Protein AF-A0A167JWG4-F1 (afdb_monomer_lite)

Radius of gyration: 32.87 Å; chains: 1; bounding box: 103×94×68 Å

Secondary structure (DSSP, 8-state):
-PPPP----PPPPPP------GGGG-TT-SEEEEETTS-EEEE-HHHHHHH-HHHHHHHHSGGGGTGGGSPEEE-S-HHHHHHHHHHHTTSPPPPP--HHHHHHHHHHHHHTT-HHHHHHHHHHHHSTTTTTSHHHHHHHHHHHHHTT-HHHHHHHHHHHTTS-TT-GGGTTGGGG-BHHHHHHHHHHHH-TTS-GGGG-------------------GGG--TT-SEEEE-TT--EEEE-HHHHHHH-HHHHHHHHTS----SSS---EEE-SS-HHHHHHHHHHHSSS--TTTTT--HHHHHHHHHHHHHTT-HHHHHHHHHHHT-HHHHHH-HHHHHHHHHHTT-HHHHHHHHHHHTTS-GGG---GGGGTT-BHHHHHHHHHHHHHHHHHHHHHHHTS-PPPTT-STTS----HHHHHHHHHHHHHHHHHHHHHHS---HHHHHHHSTT---TTT---GGGG-TTHHHHHHHHHHHHHHHS---

Structure (mmCIF, N/CA/C/O backbone):
data_AF-A0A167JWG4-F1
#
_entry.id   AF-A0A167JWG4-F1
#
loop_
_atom_site.group_PDB
_atom_site.id
_atom_site.type_symbol
_atom_site.label_atom_id
_atom_site.label_alt_id
_atom_site.label_comp_id
_atom_site.label_asym_id
_atom_site.label_entity_id
_atom_site.label_seq_id
_atom_site.pdbx_PDB_ins_code
_atom_site.Cartn_x
_atom_site.Cartn_y
_atom_site.Cartn_z
_atom_site.occupancy
_atom_site.B_iso_or_equiv
_atom_site.auth_seq_id
_atom_site.auth_comp_id
_atom_site.auth_asym_id
_atom_site.auth_atom_id
_atom_site.pdbx_PDB_model_num
ATOM 1 N N . MET A 1 1 ? -46.722 -58.672 13.528 1.00 40.53 1 MET A N 1
ATOM 2 C CA . MET A 1 1 ? -45.877 -57.951 12.553 1.00 40.53 1 MET A CA 1
ATOM 3 C C . MET A 1 1 ? -46.053 -56.491 12.897 1.00 40.53 1 MET A C 1
ATOM 5 O O . MET A 1 1 ? -46.934 -55.842 12.355 1.00 40.53 1 MET A O 1
ATOM 9 N N . ASP A 1 2 ? -45.298 -56.055 13.899 1.00 32.53 2 ASP A N 1
ATOM 10 C CA . ASP A 1 2 ? -45.310 -54.689 14.417 1.00 32.53 2 ASP A CA 1
ATOM 11 C C . ASP A 1 2 ? -44.099 -53.945 13.841 1.00 32.53 2 ASP A C 1
ATOM 13 O O . ASP A 1 2 ? -43.044 -54.570 13.674 1.00 32.53 2 ASP A O 1
ATOM 17 N N . PRO A 1 3 ? -44.228 -52.656 13.487 1.00 42.69 3 PRO A N 1
ATOM 18 C CA . PRO A 1 3 ? -43.139 -51.901 12.899 1.00 42.69 3 PRO A CA 1
ATOM 19 C C . PRO A 1 3 ? -42.188 -51.390 13.986 1.00 42.69 3 PRO A C 1
ATOM 21 O O . PRO A 1 3 ? -42.596 -50.960 15.064 1.00 42.69 3 PRO A O 1
ATOM 24 N N . ILE A 1 4 ? -40.902 -51.459 13.663 1.00 37.00 4 ILE A N 1
ATOM 25 C CA . ILE A 1 4 ? -39.769 -51.004 14.465 1.00 37.00 4 ILE A CA 1
ATOM 26 C C . ILE A 1 4 ? -39.799 -49.471 14.524 1.00 37.00 4 ILE A C 1
ATOM 28 O O . ILE A 1 4 ? -39.800 -48.813 13.485 1.00 37.00 4 ILE A O 1
ATOM 32 N N . ALA A 1 5 ? -39.839 -48.922 15.738 1.00 39.12 5 ALA A N 1
ATOM 33 C CA . ALA A 1 5 ? -39.589 -47.513 16.002 1.00 39.12 5 ALA A CA 1
ATOM 34 C C . ALA A 1 5 ? -38.075 -47.267 15.970 1.00 39.12 5 ALA A C 1
ATOM 36 O O . ALA A 1 5 ? -37.332 -47.900 16.719 1.00 39.12 5 ALA A O 1
ATOM 37 N N . ASP A 1 6 ? -37.642 -46.375 15.084 1.00 34.69 6 ASP A N 1
ATOM 38 C CA . ASP A 1 6 ? -36.267 -45.891 14.986 1.00 34.69 6 ASP A CA 1
ATOM 39 C C . ASP A 1 6 ? -36.155 -44.613 15.833 1.00 34.69 6 ASP A C 1
ATOM 41 O O . ASP A 1 6 ? -36.569 -43.528 15.423 1.00 34.69 6 ASP A O 1
ATOM 45 N N . ASP A 1 7 ? -35.704 -44.786 17.076 1.00 44.06 7 ASP A N 1
ATOM 46 C CA . ASP A 1 7 ? -35.390 -43.718 18.024 1.00 44.06 7 ASP A CA 1
ATOM 47 C C . ASP A 1 7 ? -33.878 -43.484 17.986 1.00 44.06 7 ASP A C 1
ATOM 49 O O . ASP A 1 7 ? -33.109 -44.243 18.576 1.00 44.06 7 ASP A O 1
ATOM 53 N N . SER A 1 8 ? -33.437 -42.490 17.210 1.00 44.09 8 SER A N 1
ATOM 54 C CA . SER A 1 8 ? -32.043 -42.024 17.162 1.00 44.09 8 SER A CA 1
ATOM 55 C C . SER A 1 8 ? -31.934 -40.634 16.521 1.00 44.09 8 SER A C 1
ATOM 57 O O . SER A 1 8 ? -31.260 -40.449 15.511 1.00 44.09 8 SER A O 1
ATOM 59 N N . SER A 1 9 ? -32.564 -39.617 17.115 1.00 39.88 9 SER A N 1
ATOM 60 C CA . SER A 1 9 ? -32.157 -38.224 16.882 1.00 39.88 9 SER A CA 1
ATOM 61 C C . SER A 1 9 ? -31.361 -37.723 18.086 1.00 39.88 9 SER A C 1
ATOM 63 O O . SER A 1 9 ? -31.926 -37.242 19.068 1.00 39.88 9 SER A O 1
ATOM 65 N N . MET A 1 10 ? -30.035 -37.855 18.009 1.00 38.81 10 MET A N 1
ATOM 66 C CA . MET A 1 10 ? -29.106 -37.127 18.877 1.00 38.81 10 MET A CA 1
ATOM 67 C C . MET A 1 10 ? -29.438 -35.625 18.822 1.00 38.81 10 MET A C 1
ATOM 69 O O . MET A 1 10 ? -29.628 -35.102 17.720 1.00 38.81 10 MET A O 1
ATOM 73 N N . PRO A 1 11 ? -29.497 -34.908 19.957 1.00 42.06 11 PRO A N 1
ATOM 74 C CA . PRO A 1 11 ? -29.697 -33.470 19.933 1.00 42.06 11 PRO A CA 1
ATOM 75 C C . PRO A 1 11 ? -28.479 -32.803 19.288 1.00 42.06 11 PRO A C 1
ATOM 77 O O . PRO A 1 11 ? -27.353 -32.907 19.775 1.00 42.06 11 PRO A O 1
ATOM 80 N N . THR A 1 12 ? -28.721 -32.114 18.178 1.00 43.31 12 THR A N 1
ATOM 81 C CA . THR A 1 12 ? -27.816 -31.125 17.591 1.00 43.31 12 THR A CA 1
ATOM 82 C C . THR A 1 12 ? -27.385 -30.148 18.696 1.00 43.31 12 THR A C 1
ATOM 84 O O . THR A 1 12 ? -28.259 -29.680 19.434 1.00 43.31 12 THR A O 1
ATOM 87 N N . PRO A 1 13 ? -26.088 -29.828 18.864 1.00 37.81 13 PRO A N 1
ATOM 88 C CA . PRO A 1 13 ? -25.671 -28.862 19.874 1.00 37.81 13 PRO A CA 1
ATOM 89 C C . PRO A 1 13 ? -26.367 -27.524 19.602 1.00 37.81 13 PRO A C 1
ATOM 91 O O . PRO A 1 13 ? -26.323 -27.010 18.483 1.00 37.81 13 PRO A O 1
ATOM 94 N N . ALA A 1 14 ? -27.056 -26.994 20.616 1.00 46.94 14 ALA A N 1
ATOM 95 C CA . ALA A 1 14 ? -27.667 -25.672 20.557 1.00 46.94 14 ALA A CA 1
ATOM 96 C C . ALA A 1 14 ? -26.605 -24.632 20.151 1.00 46.94 14 ALA A C 1
ATOM 98 O O . ALA A 1 14 ? -25.448 -24.767 20.564 1.00 46.94 14 ALA A O 1
ATOM 99 N N . PRO A 1 15 ? -26.955 -23.605 19.354 1.00 51.38 15 PRO A N 1
ATOM 100 C CA . PRO A 1 15 ? -26.014 -22.537 19.043 1.00 51.38 15 PRO A CA 1
ATOM 101 C C . PRO A 1 15 ? -25.529 -21.932 20.363 1.00 51.38 15 PRO A C 1
ATOM 103 O O . PRO A 1 15 ? -26.352 -21.660 21.235 1.00 51.38 15 PRO A O 1
ATOM 106 N N . ASN A 1 16 ? -24.211 -21.773 20.524 1.00 54.84 16 ASN A N 1
ATOM 107 C CA . ASN A 1 16 ? -23.593 -21.113 21.677 1.00 54.84 16 ASN A CA 1
ATOM 108 C C . ASN A 1 16 ? -24.281 -19.759 21.918 1.00 54.84 16 ASN A C 1
ATOM 110 O O . ASN A 1 16 ? -23.960 -18.765 21.271 1.00 54.84 16 ASN A O 1
ATOM 114 N N . THR A 1 17 ? -25.254 -19.718 22.825 1.00 78.81 17 THR A N 1
ATOM 115 C CA . THR A 1 17 ? -25.962 -18.494 23.190 1.00 78.81 17 THR A CA 1
ATOM 116 C C . THR A 1 17 ? -25.023 -17.650 24.031 1.00 78.81 17 THR A C 1
ATOM 118 O O . THR A 1 17 ? -24.694 -18.022 25.158 1.00 78.81 17 THR A O 1
ATOM 121 N N . PHE A 1 18 ? -24.566 -16.533 23.470 1.00 90.62 18 PHE A N 1
ATOM 122 C CA . PHE A 1 18 ? -23.788 -15.540 24.200 1.00 90.62 18 PHE A CA 1
ATOM 123 C C . PHE A 1 18 ? -24.565 -15.068 25.439 1.00 90.62 18 PHE A C 1
ATOM 125 O O . PHE A 1 18 ? -25.754 -14.755 25.355 1.00 90.62 18 PHE A O 1
ATOM 132 N N . ILE A 1 19 ? -23.897 -15.019 26.593 1.00 92.88 19 ILE A N 1
ATOM 133 C CA . ILE A 1 19 ? -24.505 -14.604 27.861 1.00 92.88 19 ILE A CA 1
ATOM 134 C C . ILE A 1 19 ? -24.121 -13.151 28.125 1.00 92.88 19 ILE A C 1
ATOM 136 O O . ILE A 1 19 ? -22.965 -12.855 28.411 1.00 92.88 19 ILE A O 1
ATOM 140 N N . VAL A 1 20 ? -25.105 -12.252 28.060 1.00 93.31 20 VAL A N 1
ATOM 141 C CA . VAL A 1 20 ? -24.914 -10.822 28.341 1.00 93.31 20 VAL A CA 1
ATOM 142 C C . VAL A 1 20 ? -24.522 -10.626 29.807 1.00 93.31 20 VAL A C 1
ATOM 144 O O . VAL A 1 20 ? -25.235 -11.129 30.680 1.00 93.31 20 VAL A O 1
ATOM 147 N N . PRO A 1 21 ? -23.449 -9.885 30.128 1.00 92.25 21 PRO A N 1
ATOM 148 C CA . PRO A 1 21 ? -23.098 -9.623 31.519 1.00 92.25 21 PRO A CA 1
ATOM 149 C C . PRO A 1 21 ? -24.203 -8.894 32.297 1.00 92.25 21 PRO A C 1
ATOM 151 O O . PRO A 1 21 ? -24.870 -8.021 31.738 1.00 92.25 21 PRO A O 1
ATOM 154 N N . PRO A 1 22 ? -24.377 -9.175 33.606 1.00 92.75 22 PRO A N 1
ATOM 155 C CA . PRO A 1 22 ? -25.471 -8.607 34.402 1.00 92.75 22 PRO A CA 1
ATOM 156 C C . PRO A 1 22 ? -25.541 -7.074 34.396 1.00 92.75 22 PRO A C 1
ATOM 158 O O . PRO A 1 22 ? -26.627 -6.505 34.483 1.00 92.75 22 PRO A O 1
ATOM 161 N N . ILE A 1 23 ? -24.396 -6.395 34.265 1.00 92.12 23 ILE A N 1
ATOM 162 C CA . ILE A 1 23 ? -24.336 -4.929 34.208 1.00 92.12 23 ILE A CA 1
ATOM 163 C C . ILE A 1 23 ? -25.073 -4.350 32.989 1.00 92.12 23 ILE A C 1
ATOM 165 O O . ILE A 1 23 ? -25.629 -3.259 33.082 1.00 92.12 23 ILE A O 1
ATOM 169 N N . PHE A 1 24 ? -25.156 -5.103 31.889 1.00 94.88 24 PHE A N 1
ATOM 170 C CA . PHE A 1 24 ? -25.842 -4.707 30.657 1.00 94.88 24 PHE A CA 1
ATOM 171 C C . PHE A 1 24 ? -27.260 -5.290 30.551 1.00 94.88 24 PHE A C 1
ATOM 173 O O . PHE A 1 24 ? -27.814 -5.397 29.460 1.00 94.88 24 PHE A O 1
ATOM 180 N N . GLN A 1 25 ? -27.860 -5.686 31.679 1.00 94.50 25 GLN A N 1
ATOM 181 C CA . GLN A 1 25 ? -29.244 -6.174 31.754 1.00 94.50 25 GLN A CA 1
ATOM 182 C C . GLN A 1 25 ? -30.151 -5.274 32.609 1.00 94.50 25 GLN A C 1
ATOM 184 O O . GLN A 1 25 ? -31.317 -5.608 32.822 1.00 94.50 25 GLN A O 1
ATOM 189 N N . ASN A 1 26 ? -29.647 -4.139 33.110 1.00 92.50 26 ASN A N 1
ATOM 190 C CA . ASN A 1 26 ? -30.412 -3.275 34.009 1.00 92.50 26 ASN A CA 1
ATOM 191 C C . ASN A 1 26 ? -31.680 -2.739 33.308 1.00 92.50 26 ASN A C 1
ATOM 193 O O . ASN A 1 26 ? -31.556 -2.035 32.302 1.00 92.50 26 ASN A O 1
ATOM 197 N N . PRO A 1 27 ? -32.894 -3.029 33.820 1.00 91.94 27 PRO A N 1
ATOM 198 C CA . PRO A 1 27 ? -34.129 -2.592 33.185 1.00 91.94 27 PRO A CA 1
ATOM 199 C C . PRO A 1 27 ? -34.309 -1.068 33.150 1.00 91.94 27 PRO A C 1
ATOM 201 O O . PRO A 1 27 ? -35.093 -0.593 32.333 1.00 91.94 27 PRO A O 1
ATOM 204 N N . GLU A 1 28 ? -33.591 -0.325 33.996 1.00 92.06 28 GLU A N 1
ATOM 205 C CA . GLU A 1 28 ? -33.647 1.138 34.090 1.00 92.06 28 GLU A CA 1
ATOM 206 C C . GLU A 1 28 ? -32.792 1.864 33.042 1.00 92.06 28 GLU A C 1
ATOM 208 O O . GLU A 1 28 ? -32.913 3.081 32.916 1.00 92.06 28 GLU A O 1
ATOM 213 N N . ALA A 1 29 ? -31.939 1.151 32.299 1.00 91.31 29 ALA A N 1
ATOM 214 C CA . ALA A 1 29 ? -31.122 1.761 31.255 1.00 91.31 29 ALA A CA 1
ATOM 215 C C . ALA A 1 29 ? -31.996 2.395 30.155 1.00 91.31 29 ALA A C 1
ATOM 217 O O . ALA A 1 29 ? -33.043 1.859 29.788 1.00 91.31 29 ALA A O 1
ATOM 218 N N . ASP A 1 30 ? -31.554 3.529 29.616 1.00 90.81 30 ASP A N 1
ATOM 219 C CA . ASP A 1 30 ? -32.333 4.377 28.705 1.00 90.81 30 ASP A CA 1
ATOM 220 C C . ASP A 1 30 ? -32.204 3.995 27.221 1.00 90.81 30 ASP A C 1
ATOM 222 O O . ASP A 1 30 ? -32.983 4.480 26.398 1.00 90.81 30 ASP A O 1
ATOM 226 N N . ILE A 1 31 ? -31.263 3.112 26.869 1.00 91.38 31 ILE A N 1
ATOM 227 C CA . ILE A 1 31 ? -31.098 2.580 25.515 1.00 91.38 31 ILE A CA 1
ATOM 228 C C . ILE A 1 31 ? -31.005 1.055 25.526 1.00 91.38 31 ILE A C 1
ATOM 230 O O . ILE A 1 31 ? -30.327 0.434 26.348 1.00 91.38 31 ILE A O 1
ATOM 234 N N . LEU A 1 32 ? -31.661 0.459 24.531 1.00 93.81 32 LEU A N 1
ATOM 235 C CA . LEU A 1 32 ? -31.492 -0.932 24.144 1.00 93.81 32 LEU A CA 1
ATOM 236 C C . LEU A 1 32 ? -30.674 -0.980 22.853 1.00 93.81 32 LEU A C 1
ATOM 238 O O . LEU A 1 32 ? -31.074 -0.398 21.847 1.00 93.81 32 LEU A O 1
ATOM 242 N N . ILE A 1 33 ? -29.542 -1.668 22.882 1.00 94.81 33 ILE A N 1
ATOM 243 C CA . ILE A 1 33 ? -28.713 -1.942 21.710 1.00 94.81 33 ILE A CA 1
ATOM 244 C C . ILE A 1 33 ? -28.939 -3.373 21.268 1.00 94.81 33 ILE A C 1
ATOM 246 O O . ILE A 1 33 ? -29.053 -4.259 22.110 1.00 94.81 33 ILE A O 1
ATOM 250 N N . LYS A 1 34 ? -28.932 -3.611 19.958 1.00 95.69 34 LYS A N 1
ATOM 251 C CA . LYS A 1 34 ? -28.984 -4.952 19.386 1.00 95.69 34 LYS A CA 1
ATOM 252 C C . LYS A 1 34 ? -27.769 -5.237 18.511 1.00 95.69 34 LYS A C 1
ATOM 254 O O . LYS A 1 34 ? -27.503 -4.496 17.567 1.00 95.69 34 LYS A O 1
ATOM 259 N N . SER A 1 35 ? -27.062 -6.315 18.827 1.00 97.12 35 SER A N 1
ATOM 260 C CA . SER A 1 35 ? -25.913 -6.806 18.071 1.00 97.12 35 SER A CA 1
ATOM 261 C C . SER A 1 35 ? -26.318 -7.413 16.723 1.00 97.12 35 SER A C 1
ATOM 263 O O . SER A 1 35 ? -27.487 -7.733 16.477 1.00 97.12 35 SER A O 1
ATOM 265 N N . SER A 1 36 ? -25.331 -7.631 15.852 1.00 96.31 36 SER A N 1
ATOM 266 C CA . SER A 1 36 ? -25.523 -8.305 14.556 1.00 96.31 36 SER A CA 1
ATOM 267 C C . SER A 1 36 ? -26.022 -9.754 14.680 1.00 96.31 36 SER A C 1
ATOM 269 O O . SER A 1 36 ? -26.788 -10.224 13.840 1.00 96.31 36 SER A O 1
ATOM 271 N N . ASP A 1 37 ? -25.654 -10.440 15.762 1.00 95.81 37 ASP A N 1
ATOM 272 C CA . ASP A 1 37 ? -26.085 -11.792 16.135 1.00 95.81 37 ASP A CA 1
ATOM 273 C C . ASP A 1 37 ? -27.333 -11.802 17.044 1.00 95.81 37 ASP A C 1
ATOM 275 O O . ASP A 1 37 ? -27.640 -12.806 17.682 1.00 95.81 37 ASP A O 1
ATOM 279 N N . ASN A 1 38 ? -28.116 -10.714 17.031 1.00 94.12 38 ASN A N 1
ATOM 280 C CA . ASN A 1 38 ? -29.420 -10.562 17.694 1.00 94.12 38 ASN A CA 1
ATOM 281 C C . ASN A 1 38 ? -29.411 -10.634 19.231 1.00 94.12 38 ASN A C 1
ATOM 283 O O . ASN A 1 38 ? -30.443 -10.925 19.836 1.00 94.12 38 ASN A O 1
ATOM 287 N N . VAL A 1 39 ? -28.287 -10.324 19.868 1.00 96.56 39 VAL A N 1
ATOM 288 C CA . VAL A 1 39 ? -28.183 -10.177 21.322 1.00 96.56 39 VAL A CA 1
ATOM 289 C C . VAL A 1 39 ? -28.478 -8.732 21.712 1.00 96.56 39 VAL A C 1
ATOM 291 O O . VAL A 1 39 ? -27.994 -7.794 21.079 1.00 96.56 39 VAL A O 1
ATOM 294 N N . GLU A 1 40 ? -29.268 -8.545 22.765 1.00 95.88 40 GLU A N 1
ATOM 295 C CA . GLU A 1 40 ? -29.661 -7.220 23.240 1.00 95.88 40 GLU A CA 1
ATOM 296 C C . GLU A 1 40 ? -28.898 -6.812 24.508 1.00 95.88 40 GLU A C 1
ATOM 298 O O . GLU A 1 40 ? -28.796 -7.583 25.461 1.00 95.88 40 GLU A O 1
ATOM 303 N N . PHE A 1 41 ? -28.400 -5.575 24.529 1.00 96.75 41 PHE A N 1
ATOM 304 C CA . PHE A 1 41 ? -27.674 -4.968 25.643 1.00 96.75 41 PHE A CA 1
ATOM 305 C C . PHE A 1 41 ? -28.431 -3.733 26.131 1.00 96.75 41 PHE A C 1
ATOM 307 O O . PHE A 1 41 ? -28.782 -2.856 25.341 1.00 96.75 41 PHE A O 1
ATOM 314 N N . ARG A 1 42 ? -28.665 -3.638 27.439 1.00 95.62 42 ARG A N 1
ATOM 315 C CA . ARG A 1 42 ? -29.239 -2.456 28.091 1.00 95.62 42 ARG A CA 1
ATOM 316 C C . ARG A 1 42 ? -28.122 -1.560 28.604 1.00 95.62 42 ARG A C 1
ATOM 318 O O . ARG A 1 42 ? -27.327 -1.983 29.441 1.00 95.62 42 ARG A O 1
ATOM 325 N N . VAL A 1 43 ? -28.055 -0.335 28.095 1.00 95.50 43 VAL A N 1
ATOM 326 C CA . VAL A 1 43 ? -26.935 0.588 28.315 1.00 95.50 43 VAL A CA 1
ATOM 327 C C . VAL A 1 43 ? -27.420 2.024 28.496 1.00 95.50 43 VAL A C 1
ATOM 329 O O . VAL A 1 43 ? -28.466 2.411 27.990 1.00 95.50 43 VAL A O 1
ATOM 332 N N . TRP A 1 44 ? -26.636 2.813 29.222 1.00 94.94 44 TRP A N 1
ATOM 333 C CA . TRP A 1 44 ? -26.818 4.243 29.421 1.00 94.94 44 TRP A CA 1
ATOM 334 C C . TRP A 1 44 ? -26.303 5.048 28.225 1.00 94.94 44 TRP A C 1
ATOM 336 O O . TRP A 1 44 ? -25.104 5.031 27.925 1.00 94.94 44 TRP A O 1
ATOM 346 N N . LYS A 1 45 ? -27.186 5.823 27.594 1.00 92.81 45 LYS A N 1
ATOM 347 C CA . LYS A 1 45 ? -26.885 6.751 26.500 1.00 92.81 45 LYS A CA 1
ATOM 348 C C . LYS A 1 45 ? -25.724 7.690 26.825 1.00 92.81 45 LYS A C 1
ATOM 350 O O . LYS A 1 45 ? -24.849 7.808 25.970 1.00 92.81 45 LYS A O 1
ATOM 355 N N . PRO A 1 46 ? -25.644 8.325 28.017 1.00 94.25 46 PRO A N 1
ATOM 356 C CA . PRO A 1 46 ? -24.525 9.210 28.327 1.00 94.25 46 PRO A CA 1
ATOM 357 C C . PRO A 1 46 ? -23.170 8.502 28.261 1.00 94.25 46 PRO A C 1
ATOM 359 O O . PRO A 1 46 ? -22.209 9.092 27.789 1.00 94.25 46 PRO A O 1
ATOM 362 N N . MET A 1 47 ? -23.093 7.227 28.664 1.00 95.44 47 MET A N 1
ATOM 363 C CA . MET A 1 47 ? -21.839 6.468 28.602 1.00 95.44 47 MET A CA 1
ATOM 364 C C . MET A 1 47 ? -21.388 6.269 27.154 1.00 95.44 47 MET A C 1
ATOM 366 O O . MET A 1 47 ? -20.226 6.487 26.840 1.00 95.44 47 MET A O 1
ATOM 370 N N . LEU A 1 48 ? -22.307 5.918 26.250 1.00 93.94 48 LEU A N 1
ATOM 371 C CA . LEU A 1 48 ? -21.988 5.764 24.826 1.00 93.94 48 LEU A CA 1
ATOM 372 C C . LEU A 1 48 ? -21.613 7.087 24.161 1.00 93.94 48 LEU A C 1
ATOM 374 O O . LEU A 1 48 ? -20.676 7.121 23.376 1.00 93.94 48 LEU A O 1
ATOM 378 N N . VAL A 1 49 ? -22.350 8.159 24.465 1.00 94.56 49 VAL A N 1
ATOM 379 C CA . VAL A 1 49 ? -22.107 9.497 23.905 1.00 94.56 49 VAL A CA 1
ATOM 380 C C . VAL A 1 49 ? -20.740 10.031 24.328 1.00 94.56 49 VAL A C 1
ATOM 382 O O . VAL A 1 49 ? -20.045 10.633 23.518 1.00 94.56 49 VAL A O 1
ATOM 385 N N . GLU A 1 50 ? -20.343 9.817 25.582 1.00 95.12 50 GLU A N 1
ATOM 386 C CA . GLU A 1 50 ? -19.025 10.246 26.061 1.00 95.12 50 GLU A CA 1
ATOM 387 C C . GLU A 1 50 ? -17.905 9.286 25.633 1.00 95.12 50 GLU A C 1
ATOM 389 O O . GLU A 1 50 ? -16.770 9.712 25.445 1.00 95.12 50 GLU A O 1
ATOM 394 N N . GLY A 1 51 ? -18.208 7.997 25.462 1.00 94.44 51 GLY A N 1
ATOM 395 C CA . GLY A 1 51 ? -17.226 6.969 25.115 1.00 94.44 51 GLY A CA 1
ATOM 396 C C . GLY A 1 51 ? -16.979 6.765 23.618 1.00 94.44 51 GLY A C 1
ATOM 397 O O . GLY A 1 51 ? -16.005 6.104 23.271 1.00 94.44 51 GLY A O 1
ATOM 398 N N . SER A 1 52 ? -17.842 7.280 22.737 1.00 97.19 52 SER A N 1
ATOM 399 C CA . SER A 1 52 ? -17.761 7.092 21.282 1.00 97.19 52 SER A CA 1
ATOM 400 C C . SER A 1 52 ? -18.222 8.337 20.530 1.00 97.19 52 SER A C 1
ATOM 402 O O . SER A 1 52 ? -19.380 8.757 20.632 1.00 97.19 52 SER A O 1
ATOM 404 N N . VAL A 1 53 ? -17.336 8.882 19.693 1.00 96.12 53 VAL A N 1
ATOM 405 C CA . VAL A 1 53 ? -17.656 10.027 18.822 1.00 96.12 53 VAL A CA 1
ATOM 406 C C . VAL A 1 53 ? -18.761 9.663 17.825 1.00 96.12 53 VAL A C 1
ATOM 408 O O . VAL A 1 53 ? -19.693 10.438 17.621 1.00 96.12 53 VAL A O 1
ATOM 411 N N . VAL A 1 54 ? -18.736 8.443 17.281 1.00 95.62 54 VAL A N 1
ATOM 412 C CA . VAL A 1 54 ? -19.761 7.965 16.340 1.00 95.62 54 VAL A CA 1
ATOM 413 C C . VAL A 1 54 ? -21.147 7.950 16.986 1.00 95.62 54 VAL A C 1
ATOM 415 O O . VAL A 1 54 ? -22.110 8.429 16.384 1.00 95.62 54 VAL A O 1
ATOM 418 N N . PHE A 1 55 ? -21.277 7.445 18.218 1.00 94.56 55 PHE A N 1
ATOM 419 C CA . PHE A 1 55 ? -22.563 7.472 18.921 1.00 94.56 55 PHE A CA 1
ATOM 420 C C . PHE A 1 55 ? -22.984 8.888 19.312 1.00 94.56 55 PHE A C 1
ATOM 422 O O . PHE A 1 55 ? -24.168 9.216 19.211 1.00 94.56 55 PHE A O 1
ATOM 429 N N . LYS A 1 56 ? -22.043 9.745 19.717 1.00 94.19 56 LYS A N 1
ATOM 430 C CA . LYS A 1 56 ? -22.313 11.162 19.983 1.00 94.19 56 LYS A CA 1
ATOM 431 C C . LYS A 1 56 ? -22.947 11.852 18.779 1.00 94.19 56 LYS A C 1
ATOM 433 O O . LYS A 1 56 ? -24.001 12.473 18.925 1.00 94.19 56 LYS A O 1
ATOM 438 N N . ASP A 1 57 ? -22.358 11.680 17.602 1.00 92.94 57 ASP A N 1
ATOM 439 C CA . ASP A 1 57 ? -22.860 12.266 16.363 1.00 92.94 57 ASP A CA 1
ATOM 440 C C . ASP A 1 57 ? -24.192 11.634 15.945 1.00 92.94 57 ASP A C 1
ATOM 442 O O . ASP A 1 57 ? -25.141 12.346 15.606 1.00 92.94 57 ASP A O 1
ATOM 446 N N . MET A 1 58 ? -24.312 10.305 16.042 1.00 90.88 58 MET A N 1
ATOM 447 C CA . MET A 1 58 ? -25.545 9.572 15.737 1.00 90.88 58 MET A CA 1
ATOM 448 C C . MET A 1 58 ? -26.732 10.076 16.568 1.00 90.88 58 MET A C 1
ATOM 450 O O . MET A 1 58 ? -27.824 10.274 16.035 1.00 90.88 58 MET A O 1
ATOM 454 N N . PHE A 1 59 ? -26.527 10.321 17.864 1.00 89.06 59 PHE A N 1
ATOM 455 C CA . PHE A 1 59 ? -27.580 10.774 18.773 1.00 89.06 59 PHE A CA 1
ATOM 456 C C . PHE A 1 59 ? -27.830 12.288 18.758 1.00 89.06 59 PHE A C 1
ATOM 458 O O . PHE A 1 59 ? -28.816 12.730 19.354 1.00 89.06 59 PHE A O 1
ATOM 465 N N . ALA A 1 60 ? -26.968 13.077 18.112 1.00 87.50 60 ALA A N 1
ATOM 466 C CA . ALA A 1 60 ? -27.161 14.514 17.924 1.00 87.50 60 ALA A CA 1
ATOM 467 C C . ALA A 1 60 ? -28.123 14.845 16.764 1.00 87.50 60 ALA A C 1
ATOM 469 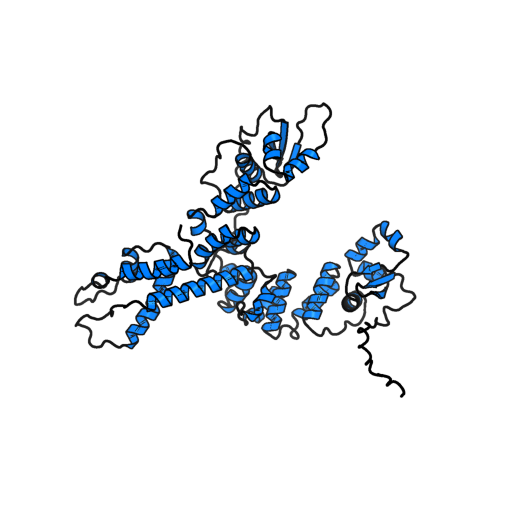O O . ALA A 1 60 ? -28.665 15.950 16.706 1.00 87.50 60 ALA A O 1
ATOM 470 N N . HIS A 1 61 ? -28.357 13.904 15.841 1.00 79.38 61 HIS A N 1
ATOM 471 C CA . HIS A 1 61 ? -29.182 14.129 14.655 1.00 79.38 61 HIS A CA 1
ATOM 472 C C . HIS A 1 61 ? -30.690 13.999 14.953 1.00 79.38 61 HIS A C 1
ATOM 474 O O . HIS A 1 61 ? -31.118 12.976 15.474 1.00 79.38 61 HIS A O 1
ATOM 480 N N . PRO A 1 62 ? -31.553 14.952 14.540 1.00 57.66 62 PRO A N 1
ATOM 481 C CA . PRO A 1 62 ? -32.994 14.930 14.838 1.00 57.66 62 PRO A CA 1
ATOM 482 C C . PRO A 1 62 ? -33.742 13.670 14.366 1.00 57.66 62 PRO A C 1
ATOM 484 O O . PRO A 1 62 ? -34.732 13.276 14.987 1.00 57.66 62 PRO A O 1
ATOM 487 N N . GLN A 1 63 ? -33.252 13.017 13.303 1.00 57.03 63 GLN A N 1
ATOM 488 C CA . GLN A 1 63 ? -33.785 11.755 12.767 1.00 57.03 63 GLN A CA 1
ATOM 489 C C . GLN A 1 63 ? -33.609 10.559 13.720 1.00 57.03 63 GLN A C 1
ATOM 491 O O . GLN A 1 63 ? -34.331 9.573 13.592 1.00 57.03 63 GLN A O 1
ATOM 496 N N . SER A 1 64 ? -32.742 10.644 14.738 1.00 54.81 64 SER A N 1
ATOM 497 C CA . SER A 1 64 ? -32.635 9.604 15.770 1.00 54.81 64 SER A CA 1
ATOM 498 C C . SER A 1 64 ? -33.893 9.495 16.641 1.00 54.81 64 SER A C 1
ATOM 500 O O . SER A 1 64 ? -34.066 8.514 17.358 1.00 54.81 64 SER A O 1
ATOM 502 N N . SER A 1 65 ? -34.789 10.486 16.581 1.00 50.78 65 SER A N 1
ATOM 503 C CA . SER A 1 65 ? -36.071 10.470 17.294 1.00 50.78 65 SER A CA 1
ATOM 504 C C . SER A 1 65 ? -37.053 9.433 16.725 1.00 50.78 65 SER A C 1
ATOM 506 O O . SER A 1 65 ? -37.922 8.972 17.456 1.00 50.78 65 SER A O 1
ATOM 508 N N . GLU A 1 66 ? -36.902 9.014 15.459 1.00 49.22 66 GLU A N 1
ATOM 509 C CA . GLU A 1 66 ? -37.696 7.923 14.857 1.00 49.22 66 GLU A CA 1
ATOM 510 C C . GLU A 1 66 ? -37.136 6.525 15.188 1.00 49.22 66 GLU A C 1
ATOM 512 O O . GLU A 1 66 ? -37.875 5.542 15.158 1.00 49.22 66 GLU A O 1
ATOM 517 N N . ILE A 1 67 ? -35.866 6.430 15.611 1.00 51.66 67 ILE A N 1
ATOM 518 C CA . ILE A 1 67 ? -35.245 5.196 16.142 1.00 51.66 67 ILE A CA 1
ATOM 519 C C . ILE A 1 67 ? -35.826 4.839 17.530 1.00 51.66 67 ILE A C 1
ATOM 521 O O . ILE A 1 67 ? -35.713 3.707 17.990 1.00 51.66 67 ILE A O 1
ATOM 525 N N . ALA A 1 68 ? -36.533 5.771 18.181 1.00 51.88 68 ALA A N 1
ATOM 526 C CA . ALA A 1 68 ? -37.012 5.670 19.562 1.00 51.88 68 ALA A CA 1
ATOM 527 C C . ALA A 1 68 ? -38.073 4.581 19.847 1.00 51.88 68 ALA A C 1
ATOM 529 O O . ALA A 1 68 ? -38.492 4.440 20.994 1.00 51.88 68 ALA A O 1
ATOM 530 N N . ALA A 1 69 ? -38.519 3.807 18.852 1.00 62.81 69 ALA A N 1
ATOM 531 C CA . ALA A 1 69 ? -39.475 2.714 19.057 1.00 62.81 69 ALA A CA 1
ATOM 532 C C . ALA A 1 69 ? -38.826 1.318 19.179 1.00 62.81 69 ALA A C 1
ATOM 534 O O . ALA A 1 69 ? -39.517 0.375 19.565 1.00 62.81 69 ALA A O 1
ATOM 535 N N . GLY A 1 70 ? -37.533 1.157 18.862 1.00 78.25 70 GLY A N 1
ATOM 536 C CA . GLY A 1 70 ? -36.873 -0.154 18.827 1.00 78.25 70 GLY A CA 1
ATOM 537 C C . GLY A 1 70 ? -35.395 -0.135 19.233 1.00 78.25 70 GLY A C 1
ATOM 538 O O . GLY A 1 70 ? -34.835 0.933 19.476 1.00 78.25 70 GLY A O 1
ATOM 539 N N . PRO A 1 71 ? -34.752 -1.315 19.333 1.00 88.94 71 PRO A N 1
ATOM 540 C CA . PRO A 1 71 ? -33.334 -1.412 19.662 1.00 88.94 71 PRO A CA 1
ATOM 541 C C . PRO A 1 71 ? -32.462 -0.678 18.636 1.00 88.94 71 PRO A C 1
ATOM 543 O O . PRO A 1 71 ? -32.665 -0.829 17.430 1.00 88.94 71 PRO A O 1
ATOM 546 N N . VAL A 1 72 ? -31.452 0.055 19.104 1.00 91.69 72 VAL A N 1
ATOM 547 C CA . VAL A 1 72 ? -30.436 0.676 18.247 1.00 91.69 72 VAL A CA 1
ATOM 548 C C . VAL A 1 72 ? -29.537 -0.432 17.683 1.00 91.69 72 VAL A C 1
ATOM 550 O O . VAL A 1 72 ? -28.891 -1.137 18.465 1.00 91.69 72 VAL A O 1
ATOM 553 N N . PRO A 1 73 ? -29.477 -0.631 16.355 1.00 93.50 73 PRO A N 1
ATOM 554 C CA . PRO A 1 73 ? -28.625 -1.658 15.775 1.00 93.50 73 PRO A CA 1
ATOM 555 C C . PRO A 1 73 ? -27.151 -1.259 15.901 1.00 93.50 73 PRO A C 1
ATOM 557 O O . PRO A 1 73 ? -26.740 -0.205 15.419 1.00 93.50 73 PRO A O 1
ATOM 560 N N . TRP A 1 74 ? -26.345 -2.130 16.502 1.00 95.81 74 TRP A N 1
ATOM 561 C CA . TRP A 1 74 ? -24.889 -2.037 16.508 1.00 95.81 74 TRP A CA 1
ATOM 562 C C . TRP A 1 74 ? -24.353 -3.228 15.700 1.00 95.81 74 TRP A C 1
ATOM 564 O O . TRP A 1 74 ? -24.392 -4.358 16.189 1.00 95.81 74 TRP A O 1
ATOM 574 N N . PRO A 1 75 ? -23.913 -3.021 14.441 1.00 95.69 75 PRO A N 1
ATOM 575 C CA . PRO A 1 75 ? -23.503 -4.084 13.517 1.00 95.69 75 PRO A CA 1
ATOM 576 C C . PRO A 1 75 ? -22.127 -4.677 13.867 1.00 95.69 75 PRO A C 1
ATOM 578 O O . PRO A 1 75 ? -21.220 -4.694 13.042 1.00 95.69 75 PRO A O 1
ATOM 581 N N . GLU A 1 76 ? -21.987 -5.153 15.099 1.00 97.44 76 GLU A N 1
ATOM 582 C CA . GLU A 1 76 ? -20.855 -5.917 15.617 1.00 97.44 76 GLU A CA 1
ATOM 583 C C . GLU A 1 76 ? -21.382 -7.180 16.326 1.00 97.44 76 GLU A C 1
ATOM 585 O O . GLU A 1 76 ? -22.551 -7.213 16.739 1.00 97.44 76 GLU A O 1
ATOM 590 N N . PRO A 1 77 ? -20.591 -8.259 16.447 1.00 96.50 77 PRO A N 1
ATOM 591 C CA . PRO A 1 77 ? -20.972 -9.435 17.230 1.00 96.50 77 PRO A CA 1
ATOM 592 C C . PRO A 1 77 ? -21.112 -9.105 18.720 1.00 96.50 77 PRO A C 1
ATOM 594 O O . PRO A 1 77 ? -20.380 -8.261 19.244 1.00 96.50 77 PRO A O 1
ATOM 597 N N . ALA A 1 78 ? -21.979 -9.822 19.437 1.00 96.19 78 ALA A N 1
ATOM 598 C CA . ALA A 1 78 ? -22.238 -9.588 20.858 1.00 96.19 78 ALA A CA 1
ATOM 599 C C . ALA A 1 78 ? -20.961 -9.601 21.712 1.00 96.19 78 ALA A C 1
ATOM 601 O O . ALA A 1 78 ? -20.779 -8.738 22.567 1.00 96.19 78 ALA A O 1
ATOM 602 N N . LYS A 1 79 ? -20.031 -10.525 21.427 1.00 94.50 79 LYS A N 1
ATOM 603 C CA . LYS A 1 79 ? -18.736 -10.610 22.123 1.00 94.50 79 LYS A CA 1
ATOM 604 C C . LYS A 1 79 ? -17.878 -9.352 21.938 1.00 94.50 79 LYS A C 1
ATOM 606 O O . LYS A 1 79 ? -17.186 -8.955 22.868 1.00 94.50 79 LYS A O 1
ATOM 611 N N . VAL A 1 80 ? -17.911 -8.722 20.763 1.00 96.06 80 VAL A N 1
ATOM 612 C CA . VAL A 1 80 ? -17.148 -7.492 20.492 1.00 96.06 80 VAL A CA 1
ATOM 613 C C . VAL A 1 80 ? -17.801 -6.310 21.198 1.00 96.06 80 VAL A C 1
ATOM 615 O O . VAL A 1 80 ? -17.112 -5.565 21.889 1.00 96.06 80 VAL A O 1
ATOM 618 N N . ILE A 1 81 ? -19.129 -6.184 21.098 1.00 96.62 81 ILE A N 1
ATOM 619 C CA . ILE A 1 81 ? -19.894 -5.134 21.790 1.00 96.62 81 ILE A CA 1
ATOM 620 C C . ILE A 1 81 ? -19.651 -5.193 23.293 1.00 96.62 81 ILE A C 1
ATOM 622 O O . ILE A 1 81 ? -19.374 -4.166 23.898 1.00 96.62 81 ILE A O 1
ATOM 626 N N . ASP A 1 82 ? -19.696 -6.385 23.885 1.00 95.12 82 ASP A N 1
ATOM 627 C CA . ASP A 1 82 ? -19.414 -6.575 25.305 1.00 95.12 82 ASP A CA 1
ATOM 628 C C . ASP A 1 82 ? -18.047 -6.001 25.701 1.00 95.12 82 ASP A C 1
ATOM 630 O O . ASP A 1 82 ? -17.944 -5.188 26.621 1.00 95.12 82 ASP A O 1
ATOM 634 N N . ARG A 1 83 ? -16.998 -6.329 24.935 1.00 94.81 83 ARG A N 1
ATOM 635 C CA . ARG A 1 83 ? -15.649 -5.797 25.166 1.00 94.81 83 ARG A CA 1
ATOM 636 C C . ARG A 1 83 ? -15.607 -4.278 25.013 1.00 94.81 83 ARG A C 1
ATOM 638 O O . ARG A 1 83 ? -15.093 -3.610 25.906 1.00 94.81 83 ARG A O 1
ATOM 645 N N . LEU A 1 84 ? -16.181 -3.716 23.950 1.00 96.31 84 LEU A N 1
ATOM 646 C CA . LEU A 1 84 ? -16.227 -2.263 23.741 1.00 96.31 84 LEU A CA 1
ATOM 647 C C . LEU A 1 84 ? -16.966 -1.543 24.875 1.00 96.31 84 LEU A C 1
ATOM 649 O O . LEU A 1 84 ? -16.466 -0.555 25.413 1.00 96.31 84 LEU A O 1
ATOM 653 N N . LEU A 1 85 ? -18.111 -2.076 25.304 1.00 95.75 85 LEU A N 1
ATOM 654 C CA . LEU A 1 85 ? -18.856 -1.548 26.441 1.00 95.75 85 LEU A CA 1
ATOM 655 C C . LEU A 1 85 ? -18.035 -1.621 27.732 1.00 95.75 85 LEU A C 1
ATOM 657 O O . LEU A 1 85 ? -18.069 -0.674 28.513 1.00 95.75 85 LEU A O 1
ATOM 661 N N . THR A 1 86 ? -17.244 -2.678 27.951 1.00 94.31 86 THR A N 1
ATOM 662 C CA . THR A 1 86 ? -16.361 -2.748 29.129 1.00 94.31 86 THR A CA 1
ATOM 663 C C . THR A 1 86 ? -15.252 -1.696 29.139 1.00 94.31 86 THR A C 1
ATOM 665 O O . THR A 1 86 ? -14.782 -1.343 30.217 1.00 94.31 86 THR A O 1
ATOM 668 N N . PHE A 1 87 ? -14.855 -1.162 27.978 1.00 94.31 87 PHE A N 1
ATOM 669 C CA . PHE A 1 87 ? -13.917 -0.036 27.898 1.00 94.31 87 PHE A CA 1
ATOM 670 C C . PHE A 1 87 ? -14.586 1.320 28.117 1.00 94.31 87 PHE A C 1
ATOM 672 O O . PHE A 1 87 ? -13.964 2.215 28.685 1.00 94.31 87 PHE A O 1
ATOM 679 N N . ILE A 1 88 ? -15.838 1.466 27.682 1.00 95.38 88 ILE A N 1
ATOM 680 C CA . ILE A 1 88 ? -16.634 2.685 27.870 1.00 95.38 88 ILE A CA 1
ATOM 681 C C . ILE A 1 88 ? -17.062 2.839 29.336 1.00 95.38 88 ILE A C 1
ATOM 683 O O . ILE A 1 88 ? -17.093 3.942 29.879 1.00 95.38 88 ILE A O 1
ATOM 687 N N . TYR A 1 89 ? -17.411 1.732 29.988 1.00 93.94 89 TYR A N 1
ATOM 688 C CA . TYR A 1 89 ? -17.908 1.742 31.357 1.00 93.94 89 TYR A CA 1
ATOM 689 C C . TYR A 1 89 ? -16.759 1.699 32.369 1.00 93.94 89 TYR A C 1
ATOM 691 O O . TYR A 1 89 ? -15.756 1.024 32.136 1.00 93.94 89 TYR A O 1
ATOM 699 N N . PRO A 1 90 ? -16.906 2.343 33.542 1.00 89.75 90 PRO A N 1
ATOM 700 C CA . PRO A 1 90 ? -15.906 2.314 34.608 1.00 89.75 90 PRO A CA 1
ATOM 701 C C . PRO A 1 90 ? -15.936 0.973 35.362 1.00 89.75 90 PRO A C 1
ATOM 703 O O . PRO A 1 90 ? -16.243 0.912 36.552 1.00 89.75 90 PRO A O 1
ATOM 706 N N . ILE A 1 91 ? -15.647 -0.119 34.657 1.00 89.81 91 ILE A N 1
ATOM 707 C CA . ILE A 1 91 ? -15.615 -1.480 35.191 1.00 89.81 91 ILE A CA 1
ATOM 708 C C . ILE A 1 91 ? -14.252 -2.131 34.996 1.00 89.81 91 ILE A C 1
ATOM 710 O O . ILE A 1 91 ? -13.379 -1.634 34.285 1.00 89.81 91 ILE A O 1
ATOM 714 N N . VAL A 1 92 ? -14.052 -3.254 35.686 1.00 87.06 92 VAL A N 1
ATOM 715 C CA . VAL A 1 92 ? -12.818 -4.029 35.574 1.00 87.06 92 VAL A CA 1
ATOM 716 C C . VAL A 1 92 ? -12.702 -4.564 34.154 1.00 87.06 92 VAL A C 1
ATOM 718 O O . VAL A 1 92 ? -13.584 -5.279 33.680 1.00 87.06 92 VAL A O 1
ATOM 721 N N . LYS A 1 93 ? -11.590 -4.226 33.501 1.00 86.44 93 LYS A N 1
ATOM 722 C CA . LYS A 1 93 ? -11.282 -4.684 32.151 1.00 86.44 93 LYS A CA 1
ATOM 723 C C . LYS A 1 93 ? -10.977 -6.186 32.194 1.00 86.44 93 LYS A C 1
ATOM 725 O O . LYS A 1 93 ? -10.062 -6.589 32.918 1.00 86.44 93 LYS A O 1
ATOM 730 N N . PRO A 1 94 ? -11.745 -7.020 31.481 1.00 79.25 94 PRO A N 1
ATOM 731 C CA . PRO A 1 94 ? -11.518 -8.457 31.468 1.00 79.25 94 PRO A CA 1
ATOM 732 C C . PRO A 1 94 ? -10.208 -8.809 30.752 1.00 79.25 94 PRO A C 1
ATOM 734 O O . PRO A 1 94 ? -9.749 -8.077 29.875 1.00 79.25 94 PRO A O 1
ATOM 737 N N . ALA A 1 95 ? -9.614 -9.952 31.105 1.00 83.69 95 ALA A N 1
ATOM 738 C CA . ALA A 1 95 ? -8.431 -10.452 30.413 1.00 83.69 95 ALA A CA 1
ATOM 739 C C . ALA A 1 95 ? -8.745 -10.721 28.930 1.00 83.69 95 ALA A C 1
ATOM 741 O O . ALA A 1 95 ? -9.851 -11.145 28.581 1.00 83.69 95 ALA A O 1
ATOM 742 N N . LEU A 1 96 ? -7.774 -10.423 28.073 1.00 87.19 96 LEU A N 1
ATOM 743 C CA . LEU A 1 96 ? -7.798 -10.719 26.639 1.00 87.19 96 LEU A CA 1
ATOM 744 C C . LEU A 1 96 ? -6.966 -11.973 26.413 1.00 87.19 96 LEU A C 1
ATOM 746 O O . LEU A 1 96 ? -5.896 -12.078 27.011 1.00 87.19 96 LEU A O 1
ATOM 750 N N . ASP A 1 97 ? -7.436 -12.917 25.607 1.00 81.06 97 ASP A N 1
ATOM 751 C CA . ASP A 1 97 ? -6.864 -14.271 25.587 1.00 81.06 97 ASP A CA 1
ATOM 752 C C . ASP A 1 97 ? -5.956 -14.542 24.381 1.00 81.06 97 ASP A C 1
ATOM 754 O O . ASP A 1 97 ? -5.100 -15.421 24.452 1.00 81.06 97 ASP A O 1
ATOM 758 N N . SER A 1 98 ? -6.093 -13.769 23.299 1.00 91.50 98 SER A N 1
ATOM 759 C CA . SER A 1 98 ? -5.362 -13.972 22.038 1.00 91.50 98 SER A CA 1
ATOM 760 C C . SER A 1 98 ? -5.158 -12.665 21.273 1.00 91.50 98 SER A C 1
ATOM 762 O O . SER A 1 98 ? -5.956 -11.741 21.433 1.00 91.50 98 SER A O 1
ATOM 764 N N . LEU A 1 99 ? -4.137 -12.608 20.409 1.00 93.12 99 LEU A N 1
ATOM 765 C CA . LEU A 1 99 ? -3.919 -11.477 19.498 1.00 93.12 99 LEU A CA 1
ATOM 766 C C . LEU A 1 99 ? -5.112 -11.241 18.570 1.00 93.12 99 LEU A C 1
ATOM 768 O O . LEU A 1 99 ? -5.521 -10.099 18.400 1.00 93.12 99 LEU A O 1
ATOM 772 N N . ASP A 1 100 ? -5.730 -12.305 18.054 1.00 93.19 100 ASP A N 1
ATOM 773 C CA . ASP A 1 100 ? -6.883 -12.190 17.153 1.00 93.19 100 ASP A CA 1
ATOM 774 C C . ASP A 1 100 ? -8.065 -11.482 17.828 1.00 93.19 100 ASP A C 1
ATOM 776 O O . ASP A 1 100 ? -8.746 -10.655 17.216 1.00 93.19 100 ASP A O 1
ATOM 780 N N . GLU A 1 101 ? -8.291 -11.761 19.119 1.00 94.00 101 GLU A N 1
ATOM 781 C CA . GLU A 1 101 ? -9.283 -11.042 19.920 1.00 94.00 101 GLU A CA 1
ATOM 782 C C . GLU A 1 101 ? -8.901 -9.562 20.067 1.00 94.00 101 GLU A C 1
ATOM 784 O O . GLU A 1 101 ? -9.760 -8.701 19.877 1.00 94.00 101 GLU A O 1
ATOM 789 N N . VAL A 1 102 ? -7.629 -9.249 20.342 1.00 95.56 102 VAL A N 1
ATOM 790 C CA . VAL A 1 102 ? -7.154 -7.859 20.456 1.00 95.56 102 VAL A CA 1
ATOM 791 C C . VAL A 1 102 ? -7.323 -7.101 19.136 1.00 95.56 102 VAL A C 1
ATOM 793 O O . VAL A 1 102 ? -7.927 -6.029 19.136 1.00 95.56 102 VAL A O 1
ATOM 796 N N . PHE A 1 103 ? -6.868 -7.663 18.014 1.00 96.00 103 PHE A N 1
ATOM 797 C CA . PHE A 1 103 ? -6.985 -7.061 16.681 1.00 96.00 103 PHE A CA 1
ATOM 798 C C . PHE A 1 103 ? -8.444 -6.804 16.304 1.00 96.00 103 PHE A C 1
ATOM 800 O O . PHE A 1 103 ? -8.791 -5.714 15.848 1.00 96.00 103 PHE A O 1
ATOM 807 N N . THR A 1 104 ? -9.323 -7.778 16.558 1.00 96.50 104 THR A N 1
ATOM 808 C CA . THR A 1 104 ? -10.764 -7.643 16.303 1.00 96.50 104 THR A CA 1
ATOM 809 C C . THR A 1 104 ? -11.365 -6.478 17.088 1.00 96.50 104 THR A C 1
ATOM 811 O O . THR A 1 104 ? -12.122 -5.680 16.535 1.00 96.50 104 THR A O 1
ATOM 814 N N . ILE A 1 105 ? -11.021 -6.353 18.373 1.00 96.81 105 ILE A N 1
ATOM 815 C CA . ILE A 1 105 ? -11.557 -5.285 19.221 1.00 96.81 105 ILE A CA 1
ATOM 816 C C . ILE A 1 105 ? -10.974 -3.928 18.822 1.00 96.81 105 ILE A C 1
ATOM 818 O O . ILE A 1 105 ? -11.730 -2.964 18.793 1.00 96.81 105 ILE A O 1
ATOM 822 N N . ILE A 1 106 ? -9.683 -3.833 18.483 1.00 97.56 106 ILE A N 1
ATOM 823 C CA . ILE A 1 106 ? -9.073 -2.577 18.018 1.00 97.56 106 ILE A CA 1
ATOM 824 C C . ILE A 1 106 ? -9.762 -2.083 16.745 1.00 97.56 106 ILE A C 1
ATOM 826 O O . ILE A 1 106 ? -10.173 -0.927 16.712 1.00 97.56 106 ILE A O 1
ATOM 830 N N . ARG A 1 107 ? -9.949 -2.942 15.730 1.00 97.50 107 ARG A N 1
ATOM 831 C CA . ARG A 1 107 ? -10.633 -2.559 14.479 1.00 97.50 107 ARG A CA 1
ATOM 832 C C . ARG A 1 107 ? -12.039 -2.022 14.749 1.00 97.50 107 ARG A C 1
ATOM 834 O O . ARG A 1 107 ? -12.443 -1.011 14.181 1.00 97.50 107 ARG A O 1
ATOM 841 N N . ALA A 1 108 ? -12.784 -2.678 15.640 1.00 97.81 108 ALA A N 1
ATOM 842 C CA . ALA A 1 108 ? -14.110 -2.211 16.023 1.00 97.81 108 ALA A CA 1
ATOM 843 C C . ALA A 1 108 ? -14.043 -0.907 16.843 1.00 97.81 108 ALA A C 1
ATOM 845 O O . ALA A 1 108 ? -14.818 0.012 16.598 1.00 97.81 108 ALA A O 1
ATOM 846 N N . ALA A 1 109 ? -13.111 -0.785 17.786 1.00 97.75 109 ALA A N 1
ATOM 847 C CA . ALA A 1 109 ? -12.934 0.421 18.588 1.00 97.75 109 ALA A CA 1
ATOM 848 C C . ALA A 1 109 ? -12.576 1.637 17.724 1.00 97.75 109 ALA A C 1
ATOM 850 O O . ALA A 1 109 ? -13.156 2.697 17.931 1.00 97.75 109 ALA A O 1
ATOM 851 N N . ASP A 1 110 ? -11.691 1.474 16.741 1.00 97.62 110 ASP A N 1
ATOM 852 C CA . ASP A 1 110 ? -11.317 2.509 15.775 1.00 97.62 110 ASP A CA 1
ATOM 853 C C . ASP A 1 110 ? -12.511 2.910 14.891 1.00 97.62 110 ASP A C 1
ATOM 855 O O . ASP A 1 110 ? -12.899 4.078 14.851 1.00 97.62 110 ASP A O 1
ATOM 859 N N . LYS A 1 111 ? -13.214 1.923 14.313 1.00 97.06 111 LYS A N 1
ATOM 860 C CA . LYS A 1 111 ? -14.450 2.133 13.535 1.00 97.06 111 LYS A CA 1
ATOM 861 C C . LYS A 1 111 ? -15.511 2.926 14.303 1.00 97.06 111 LYS A C 1
ATOM 863 O O . LYS A 1 111 ? -16.213 3.746 13.714 1.00 97.06 111 LYS A O 1
ATOM 868 N N . TRP A 1 112 ? -15.655 2.662 15.601 1.00 97.62 112 TRP A N 1
ATOM 869 C CA . TRP A 1 112 ? -16.618 3.333 16.478 1.00 97.62 112 TRP A CA 1
ATOM 870 C C . TRP A 1 112 ? -16.019 4.532 17.234 1.00 97.62 112 TRP A C 1
ATOM 872 O O . TRP A 1 112 ? -16.719 5.132 18.052 1.00 97.62 112 TRP A O 1
ATOM 882 N N . GLN A 1 113 ? -14.768 4.909 16.945 1.00 97.56 113 GLN A N 1
ATOM 883 C CA . GLN A 1 113 ? -14.025 6.012 17.566 1.00 97.56 113 GLN A CA 1
ATOM 884 C C . GLN A 1 113 ? -14.103 5.990 19.102 1.00 97.56 113 GLN A C 1
ATOM 886 O O . GLN A 1 113 ? -14.557 6.940 19.744 1.00 97.56 113 GLN A O 1
ATOM 891 N N . ILE A 1 114 ? -13.722 4.849 19.683 1.00 97.69 114 ILE A N 1
ATOM 892 C CA . ILE A 1 114 ? -13.616 4.602 21.127 1.00 97.69 114 ILE A CA 1
ATOM 893 C C . ILE A 1 114 ? -12.129 4.679 21.506 1.00 97.69 114 ILE A C 1
ATOM 895 O O . ILE A 1 114 ? -11.472 3.666 21.766 1.00 97.69 114 ILE A O 1
ATOM 899 N N . ASP A 1 115 ? -11.584 5.895 21.531 1.00 96.06 115 ASP A N 1
ATOM 900 C CA . ASP A 1 115 ? -10.139 6.152 21.664 1.00 96.06 115 ASP A CA 1
ATOM 901 C C . ASP A 1 115 ? -9.525 5.539 22.931 1.00 96.06 115 ASP A C 1
ATOM 903 O O . ASP A 1 115 ? -8.396 5.051 22.919 1.00 96.06 115 ASP A O 1
ATOM 907 N N . VAL A 1 116 ? -10.285 5.504 24.032 1.00 94.12 116 VAL A N 1
ATOM 908 C CA . VAL A 1 116 ? -9.847 4.902 25.305 1.00 94.12 116 VAL A CA 1
ATOM 909 C C . VAL A 1 116 ? -9.572 3.403 25.153 1.00 94.12 116 VAL A C 1
ATOM 911 O O . VAL A 1 116 ? -8.641 2.881 25.771 1.00 94.12 116 VAL A O 1
ATOM 914 N N . ALA A 1 117 ? -10.367 2.705 24.337 1.00 95.44 117 ALA A N 1
ATOM 915 C CA . ALA A 1 117 ? -10.154 1.292 24.052 1.00 95.44 117 ALA A CA 1
ATOM 916 C C . ALA A 1 117 ? -8.923 1.105 23.159 1.00 95.44 117 ALA A C 1
ATOM 918 O O . ALA A 1 117 ? -8.066 0.292 23.493 1.00 95.44 117 ALA A O 1
ATOM 919 N N . VAL A 1 118 ? -8.794 1.894 22.084 1.00 96.75 118 VAL A N 1
ATOM 920 C CA . VAL A 1 118 ? -7.634 1.838 21.177 1.00 96.75 118 VAL A CA 1
ATOM 921 C C . VAL A 1 118 ? -6.338 2.086 21.948 1.00 96.75 118 VAL A C 1
ATOM 923 O O . VAL A 1 118 ? -5.424 1.267 21.891 1.00 96.75 118 VAL A O 1
ATOM 926 N N . SER A 1 119 ? -6.286 3.159 22.739 1.00 95.25 119 SER A N 1
ATOM 927 C CA . SER A 1 119 ? -5.130 3.512 23.568 1.00 95.25 119 SER A CA 1
ATOM 928 C C . SER A 1 119 ? -4.739 2.378 24.519 1.00 95.25 119 SER A C 1
ATOM 930 O O . SER A 1 119 ? -3.588 1.953 24.522 1.00 95.25 119 SER A O 1
ATOM 932 N N . TYR A 1 120 ? -5.701 1.825 25.265 1.00 94.62 120 TYR A N 1
ATOM 933 C CA . TYR A 1 120 ? -5.429 0.718 26.183 1.00 94.62 120 TYR A CA 1
ATOM 934 C C . TYR A 1 120 ? -4.954 -0.550 25.463 1.00 94.62 120 TYR A C 1
ATOM 936 O O . TYR A 1 120 ? -4.086 -1.261 25.961 1.00 94.62 120 TYR A O 1
ATOM 944 N N . LEU A 1 121 ? -5.543 -0.874 24.312 1.00 95.69 121 LEU A N 1
ATOM 945 C CA . LEU A 1 121 ? -5.217 -2.097 23.585 1.00 95.69 121 LEU A CA 1
ATOM 946 C C . LEU A 1 121 ? -3.852 -2.006 22.893 1.00 95.69 121 LEU A C 1
ATOM 948 O O . LEU A 1 121 ? -3.178 -3.027 22.799 1.00 95.69 121 LEU A O 1
ATOM 952 N N . LYS A 1 122 ? -3.396 -0.810 22.498 1.00 95.94 122 LYS A N 1
ATOM 953 C CA . LYS A 1 122 ? -2.016 -0.594 22.034 1.00 95.94 122 LYS A CA 1
ATOM 954 C C . LYS A 1 122 ? -0.994 -0.943 23.117 1.00 95.94 122 LYS A C 1
ATOM 956 O O . LYS A 1 122 ? -0.089 -1.727 22.845 1.00 95.94 122 LYS A O 1
ATOM 961 N N . ASP A 1 123 ? -1.207 -0.487 24.355 1.00 94.00 123 ASP A N 1
ATOM 962 C CA . ASP A 1 123 ? -0.355 -0.853 25.500 1.00 94.00 123 ASP A CA 1
ATOM 963 C C . ASP A 1 123 ? -0.339 -2.374 25.739 1.00 94.00 123 ASP A C 1
ATOM 965 O O . ASP A 1 123 ? 0.673 -2.961 26.129 1.00 94.00 123 ASP A O 1
ATOM 969 N N . VAL A 1 124 ? -1.475 -3.041 25.499 1.00 93.69 124 VAL A N 1
ATOM 970 C CA . VAL A 1 124 ? -1.569 -4.502 25.587 1.00 93.69 124 VAL A CA 1
ATOM 971 C C . VAL A 1 124 ? -0.734 -5.175 24.496 1.00 93.69 124 VAL A C 1
ATOM 973 O O . VAL A 1 124 ? -0.009 -6.115 24.825 1.00 93.69 124 VAL A O 1
ATOM 976 N N . LEU A 1 125 ? -0.797 -4.709 23.244 1.00 95.25 125 LEU A N 1
ATOM 977 C CA . LEU A 1 125 ? -0.037 -5.280 22.123 1.00 95.25 125 LEU A CA 1
ATOM 978 C C . LEU A 1 125 ? 1.473 -5.255 22.378 1.00 95.25 125 LEU A C 1
ATOM 980 O O . LEU A 1 125 ? 2.150 -6.255 22.156 1.00 95.25 125 LEU A O 1
ATOM 984 N N . VAL A 1 126 ? 1.992 -4.144 22.899 1.00 94.50 126 VAL A N 1
ATOM 985 C CA . VAL A 1 126 ? 3.434 -3.986 23.146 1.00 94.50 126 VAL A CA 1
ATOM 986 C C . VAL A 1 126 ? 3.898 -4.629 24.455 1.00 94.50 126 VAL A C 1
ATOM 988 O O . VAL A 1 126 ? 5.095 -4.813 24.689 1.00 94.50 126 VAL A O 1
ATOM 991 N N . SER A 1 127 ? 2.962 -5.043 25.313 1.00 92.44 127 SER A N 1
ATOM 992 C CA . SER A 1 127 ? 3.291 -5.727 26.559 1.00 92.44 127 SER A CA 1
ATOM 993 C C . SER A 1 127 ? 4.046 -7.035 26.305 1.00 92.44 127 SER A C 1
ATOM 995 O O . SER A 1 127 ? 3.731 -7.794 25.389 1.00 92.44 127 SER A O 1
ATOM 997 N N . LYS A 1 128 ? 4.969 -7.378 27.216 1.00 88.50 128 LYS A N 1
ATOM 998 C CA . LYS A 1 128 ? 5.754 -8.629 27.163 1.00 88.50 128 LYS A CA 1
ATOM 999 C C . LYS A 1 128 ? 4.909 -9.895 27.022 1.00 88.50 128 LYS A C 1
ATOM 1001 O O . LYS A 1 128 ? 5.439 -10.942 26.677 1.00 88.50 128 LYS A O 1
ATOM 1006 N N . ARG A 1 129 ? 3.614 -9.842 27.332 1.00 87.12 129 ARG A N 1
ATOM 1007 C CA . ARG A 1 129 ? 2.726 -10.986 27.137 1.00 87.12 129 ARG A CA 1
ATOM 1008 C C . ARG A 1 129 ? 2.606 -11.366 25.660 1.00 87.12 129 ARG A C 1
ATOM 1010 O O . ARG A 1 129 ? 2.548 -12.556 25.380 1.00 87.12 129 ARG A O 1
ATOM 1017 N N . PHE A 1 130 ? 2.549 -10.380 24.771 1.00 86.62 130 PHE A N 1
ATOM 1018 C CA . PHE A 1 130 ? 2.342 -10.589 23.341 1.00 86.62 130 PHE A CA 1
ATOM 1019 C C . PHE A 1 130 ? 3.604 -10.296 22.523 1.00 86.62 130 PHE A C 1
ATOM 1021 O O . PHE A 1 130 ? 3.879 -11.005 21.573 1.00 86.62 130 PHE A O 1
ATOM 1028 N N . SER A 1 131 ? 4.444 -9.343 22.929 1.00 84.31 131 SER A N 1
ATOM 1029 C CA . SER A 1 131 ? 5.646 -8.965 22.169 1.00 84.31 131 SER A CA 1
ATOM 1030 C C . SER A 1 131 ? 6.903 -9.801 22.467 1.00 84.31 131 SER A C 1
ATOM 1032 O O . SER A 1 131 ? 7.984 -9.460 21.998 1.00 84.31 131 SER A O 1
ATOM 1034 N N . SER A 1 132 ? 6.816 -10.883 23.259 1.00 84.62 132 SER A N 1
ATOM 1035 C CA . SER A 1 132 ? 8.008 -11.690 23.603 1.00 84.62 132 SER A CA 1
ATOM 1036 C C . SER A 1 132 ? 8.449 -12.671 22.514 1.00 84.62 132 SER A C 1
ATOM 1038 O O . SER A 1 132 ? 9.604 -13.092 22.526 1.00 84.62 132 SER A O 1
ATOM 1040 N N . SER A 1 133 ? 7.539 -13.095 21.638 1.00 89.06 133 SER A N 1
ATOM 1041 C CA . SER A 1 133 ? 7.845 -13.997 20.524 1.00 89.06 133 SER A CA 1
ATOM 1042 C C . SER A 1 133 ? 8.067 -13.175 19.262 1.00 89.06 133 SER A C 1
ATOM 1044 O O . SER A 1 133 ? 7.329 -12.223 19.021 1.00 89.06 133 SER A O 1
ATOM 1046 N N . SER A 1 134 ? 9.046 -13.549 18.442 1.00 85.50 134 SER A N 1
ATOM 1047 C CA . SER A 1 134 ? 9.291 -12.900 17.151 1.00 85.50 134 SER A CA 1
ATOM 1048 C C . SER A 1 134 ? 8.138 -13.094 16.160 1.00 85.50 134 SER A C 1
ATOM 1050 O O . SER A 1 134 ? 7.831 -12.165 15.419 1.00 85.50 134 SER A O 1
ATOM 1052 N N . ASP A 1 135 ? 7.432 -14.229 16.221 1.00 88.19 135 ASP A N 1
ATOM 1053 C CA . ASP A 1 135 ? 6.213 -14.489 15.435 1.00 88.19 135 ASP A CA 1
ATOM 1054 C C . ASP A 1 135 ? 5.075 -13.525 15.823 1.00 88.19 135 ASP A C 1
ATOM 1056 O O . ASP A 1 135 ? 4.559 -12.776 14.996 1.00 88.19 135 ASP A O 1
ATOM 1060 N N . ASP A 1 136 ? 4.751 -13.443 17.117 1.00 90.56 136 ASP A N 1
ATOM 1061 C CA . ASP A 1 136 ? 3.721 -12.523 17.611 1.00 90.56 136 ASP A CA 1
ATOM 1062 C C . ASP A 1 136 ? 4.105 -11.054 17.362 1.00 90.56 136 ASP A C 1
ATOM 1064 O O . ASP A 1 136 ? 3.258 -10.253 16.967 1.00 90.56 136 ASP A O 1
ATOM 1068 N N . ALA A 1 137 ? 5.379 -10.688 17.547 1.00 93.38 137 ALA A N 1
ATOM 1069 C CA . ALA A 1 137 ? 5.875 -9.342 17.267 1.00 93.38 137 ALA A CA 1
ATOM 1070 C C . ALA A 1 137 ? 5.733 -8.974 15.784 1.00 93.38 137 ALA A C 1
ATOM 1072 O O . ALA A 1 137 ? 5.358 -7.843 15.479 1.00 93.38 137 ALA A O 1
ATOM 1073 N N . PHE A 1 138 ? 5.975 -9.919 14.870 1.00 92.44 138 PHE A N 1
ATOM 1074 C CA . PHE A 1 138 ? 5.745 -9.719 13.441 1.00 92.44 138 PHE A CA 1
ATOM 1075 C C . PHE A 1 138 ? 4.260 -9.491 13.136 1.00 92.44 138 PHE A C 1
ATOM 1077 O O . PHE A 1 138 ? 3.917 -8.522 12.461 1.00 92.44 138 PHE A O 1
ATOM 1084 N N . ARG A 1 139 ? 3.362 -10.311 13.697 1.00 92.31 139 ARG A N 1
ATOM 1085 C CA . ARG A 1 139 ? 1.905 -10.138 13.536 1.00 92.31 139 ARG A CA 1
ATOM 1086 C C . ARG A 1 139 ? 1.420 -8.799 14.095 1.00 92.31 139 ARG A C 1
ATOM 1088 O O . ARG A 1 139 ? 0.600 -8.123 13.478 1.00 92.31 139 ARG A O 1
ATOM 1095 N N . ILE A 1 140 ? 1.952 -8.376 15.244 1.00 95.25 140 ILE A N 1
ATOM 1096 C CA . ILE A 1 140 ? 1.679 -7.052 15.823 1.00 95.25 140 ILE A CA 1
ATOM 1097 C C . ILE A 1 140 ? 2.191 -5.942 14.903 1.00 95.25 140 ILE A C 1
ATOM 1099 O O . ILE A 1 140 ? 1.482 -4.958 14.701 1.00 95.25 140 ILE A O 1
ATOM 1103 N N . TYR A 1 141 ? 3.392 -6.090 14.341 1.00 95.19 141 TYR A N 1
ATOM 1104 C CA . TYR A 1 141 ? 3.966 -5.122 13.410 1.00 95.19 141 TYR A CA 1
ATOM 1105 C C . TYR A 1 141 ? 3.099 -4.975 12.153 1.00 95.19 141 TYR A C 1
ATOM 1107 O O . TYR A 1 141 ? 2.712 -3.859 11.814 1.00 95.19 141 TYR A O 1
ATOM 1115 N N . ALA A 1 142 ? 2.714 -6.089 11.521 1.00 94.25 142 ALA A N 1
ATOM 1116 C CA . ALA A 1 142 ? 1.831 -6.106 10.356 1.00 94.25 142 ALA A CA 1
ATOM 1117 C C . ALA A 1 142 ? 0.472 -5.444 10.648 1.00 94.25 142 ALA A C 1
ATOM 1119 O O . ALA A 1 142 ? 0.017 -4.577 9.900 1.00 94.25 142 ALA A O 1
ATOM 1120 N N . PHE A 1 143 ? -0.138 -5.769 11.791 1.00 95.19 143 PHE A N 1
ATOM 1121 C CA . PHE A 1 143 ? -1.377 -5.132 12.236 1.00 95.19 143 PHE A CA 1
ATOM 1122 C C . PHE A 1 143 ? -1.201 -3.629 12.522 1.00 95.19 143 PHE A C 1
ATOM 1124 O O . PHE A 1 143 ? -2.072 -2.816 12.218 1.00 95.19 143 PHE A O 1
ATOM 1131 N N . ALA A 1 144 ? -0.062 -3.221 13.081 1.00 96.06 144 ALA A N 1
ATOM 1132 C CA . ALA A 1 144 ? 0.246 -1.815 13.311 1.00 96.06 144 ALA A CA 1
ATOM 1133 C C . ALA A 1 144 ? 0.498 -1.048 11.999 1.00 96.06 144 ALA A C 1
ATOM 1135 O O . ALA A 1 144 ? 0.231 0.155 11.948 1.00 96.06 144 ALA A O 1
ATOM 1136 N N . CYS A 1 145 ? 0.977 -1.709 10.939 1.00 94.75 145 CYS A N 1
ATOM 1137 C CA . CYS A 1 145 ? 1.016 -1.159 9.580 1.00 94.75 145 CYS A CA 1
ATOM 1138 C C . CYS A 1 145 ? -0.398 -0.919 9.038 1.00 94.75 145 CYS A C 1
ATOM 1140 O O . CYS A 1 145 ? -0.682 0.199 8.606 1.00 94.75 145 CYS A O 1
ATOM 1142 N N . GLU A 1 146 ? -1.295 -1.905 9.155 1.00 93.69 146 GLU A N 1
ATOM 1143 C CA . GLU A 1 146 ? -2.711 -1.789 8.761 1.00 93.69 146 GLU A CA 1
ATOM 1144 C C . GLU A 1 146 ? -3.412 -0.615 9.464 1.00 93.69 146 GLU A C 1
ATOM 1146 O O . GLU A 1 146 ? -4.092 0.183 8.823 1.00 93.69 146 GLU A O 1
ATOM 1151 N N . MET A 1 147 ? -3.219 -0.489 10.780 1.00 94.94 147 MET A N 1
ATOM 1152 C CA . MET A 1 147 ? -3.870 0.535 11.606 1.00 94.94 147 MET A CA 1
ATOM 1153 C C . MET A 1 147 ? -3.115 1.876 11.650 1.00 94.94 147 MET A C 1
ATOM 1155 O O . MET A 1 147 ? -3.541 2.798 12.344 1.00 94.94 147 MET A O 1
ATOM 1159 N N . HIS A 1 148 ? -1.977 1.999 10.957 1.00 93.94 148 HIS A N 1
ATOM 1160 C CA . HIS A 1 148 ? -1.092 3.172 10.994 1.00 93.94 148 HIS A CA 1
ATOM 1161 C C . HIS A 1 148 ? -0.618 3.587 12.407 1.00 93.94 148 HIS A C 1
ATOM 1163 O O . HIS A 1 148 ? -0.413 4.769 12.699 1.00 93.94 148 HIS A O 1
ATOM 1169 N N . PHE A 1 149 ? -0.402 2.622 13.302 1.00 95.88 149 PHE A N 1
ATOM 1170 C CA . PHE A 1 149 ? 0.106 2.859 14.658 1.00 95.88 149 PHE A CA 1
ATOM 1171 C C . PHE A 1 149 ? 1.635 2.925 14.676 1.00 95.88 149 PHE A C 1
ATOM 1173 O O . PHE A 1 149 ? 2.305 1.964 15.051 1.00 95.88 149 PHE A O 1
ATOM 1180 N N . LEU A 1 150 ? 2.186 4.069 14.261 1.00 94.38 150 LEU A N 1
ATOM 1181 C CA . LEU A 1 150 ? 3.636 4.278 14.120 1.00 94.38 150 LEU A CA 1
ATOM 1182 C C . LEU A 1 150 ? 4.425 4.009 15.413 1.00 94.38 150 LEU A C 1
ATOM 1184 O O . LEU A 1 150 ? 5.508 3.440 15.367 1.00 94.38 150 LEU A O 1
ATOM 1188 N N . ASP A 1 151 ? 3.865 4.361 16.568 1.00 95.19 151 ASP A N 1
ATOM 1189 C CA . ASP A 1 151 ? 4.458 4.098 17.882 1.00 95.19 151 ASP A CA 1
ATOM 1190 C C . ASP A 1 151 ? 4.564 2.599 18.193 1.00 95.19 151 ASP A C 1
ATOM 1192 O O . ASP A 1 151 ? 5.606 2.138 18.651 1.00 95.19 151 ASP A O 1
ATOM 1196 N N . VAL A 1 152 ? 3.520 1.824 17.882 1.00 96.44 152 VAL A N 1
ATOM 1197 C CA . VAL A 1 152 ? 3.539 0.363 18.048 1.00 96.44 152 VAL A CA 1
ATOM 1198 C C . VAL A 1 152 ? 4.522 -0.266 17.065 1.00 96.44 152 VAL A C 1
ATOM 1200 O O . VAL A 1 152 ? 5.298 -1.128 17.469 1.00 96.44 152 VAL A O 1
ATOM 1203 N N . GLN A 1 153 ? 4.536 0.184 15.803 1.00 94.81 153 GLN A N 1
ATOM 1204 C CA . GLN A 1 153 ? 5.502 -0.279 14.800 1.00 94.81 153 GLN A CA 1
ATOM 1205 C C . GLN A 1 153 ? 6.940 -0.092 15.292 1.00 94.81 153 GLN A C 1
ATOM 1207 O O . GLN A 1 153 ? 7.733 -1.028 15.226 1.00 94.81 153 GLN A O 1
ATOM 1212 N N . ASP A 1 154 ? 7.269 1.099 15.796 1.00 93.62 154 ASP A N 1
ATOM 1213 C CA . ASP A 1 154 ? 8.603 1.429 16.298 1.00 93.62 154 ASP A CA 1
ATOM 1214 C C . ASP A 1 154 ? 8.997 0.562 17.500 1.00 93.62 154 ASP A C 1
ATOM 1216 O O . ASP A 1 154 ? 10.143 0.116 17.586 1.00 93.62 154 ASP A O 1
ATOM 1220 N N . GLU A 1 155 ? 8.051 0.295 18.403 1.00 95.12 155 GLU A N 1
ATOM 1221 C CA . GLU A 1 155 ? 8.294 -0.487 19.615 1.00 95.12 155 GLU A CA 1
ATOM 1222 C C . GLU A 1 155 ? 8.559 -1.971 19.323 1.00 95.12 155 GLU A C 1
ATOM 1224 O O . GLU A 1 155 ? 9.456 -2.558 19.933 1.00 95.12 155 GLU A O 1
ATOM 1229 N N . VAL A 1 156 ? 7.836 -2.580 18.374 1.00 95.31 156 VAL A N 1
ATOM 1230 C CA . VAL A 1 156 ? 7.985 -4.018 18.074 1.00 95.31 156 VAL A CA 1
ATOM 1231 C C . VAL A 1 156 ? 8.937 -4.331 16.919 1.00 95.31 156 VAL A C 1
ATOM 1233 O O . VAL A 1 156 ? 9.334 -5.487 16.777 1.00 95.31 156 VAL A O 1
ATOM 1236 N N . ALA A 1 157 ? 9.351 -3.340 16.117 1.00 94.00 157 ALA A N 1
ATOM 1237 C CA . ALA A 1 157 ? 10.186 -3.552 14.926 1.00 94.00 157 ALA A CA 1
ATOM 1238 C C . ALA A 1 157 ? 11.468 -4.346 15.217 1.00 94.00 157 ALA A C 1
ATOM 1240 O O . ALA A 1 157 ? 11.842 -5.213 14.432 1.00 94.00 157 ALA A O 1
ATOM 1241 N N . GLY A 1 158 ? 12.126 -4.080 16.352 1.00 92.56 158 GLY A N 1
ATOM 1242 C CA . GLY A 1 158 ? 13.338 -4.797 16.755 1.00 92.56 158 GLY A CA 1
ATOM 1243 C C . GLY A 1 158 ? 13.108 -6.302 16.872 1.00 92.56 158 GLY A C 1
ATOM 1244 O O . GLY A 1 158 ? 13.795 -7.080 16.219 1.00 92.56 158 GLY A O 1
ATOM 1245 N N . THR A 1 159 ? 12.098 -6.709 17.640 1.00 93.19 159 THR A N 1
ATOM 1246 C CA . THR A 1 159 ? 11.756 -8.125 17.841 1.00 93.19 159 THR A CA 1
ATOM 1247 C C . THR A 1 159 ? 11.152 -8.759 16.587 1.00 93.19 159 THR A C 1
ATOM 1249 O O . THR A 1 159 ? 11.469 -9.900 16.268 1.00 93.19 159 THR A O 1
ATOM 1252 N N . ALA A 1 160 ? 10.341 -8.015 15.830 1.00 92.75 160 ALA A N 1
ATOM 1253 C CA . ALA A 1 160 ? 9.785 -8.474 14.557 1.00 92.75 160 ALA A CA 1
ATOM 1254 C C . ALA A 1 160 ? 10.879 -8.741 13.504 1.00 92.75 160 ALA A C 1
ATOM 1256 O O . ALA A 1 160 ? 10.759 -9.682 12.725 1.00 92.75 160 ALA A O 1
ATOM 1257 N N . SER A 1 161 ? 11.969 -7.960 13.506 1.00 92.88 161 SER A N 1
ATOM 1258 C CA . SER A 1 161 ? 13.096 -8.135 12.573 1.00 92.88 161 SER A CA 1
ATOM 1259 C C . SER A 1 161 ? 13.938 -9.393 12.818 1.00 92.88 161 SER A C 1
ATOM 1261 O O . SER A 1 161 ? 14.768 -9.750 11.985 1.00 92.88 161 SER A O 1
ATOM 1263 N N . GLU A 1 162 ? 13.750 -10.080 13.950 1.00 90.31 162 GLU A N 1
ATOM 1264 C CA . GLU A 1 162 ? 14.428 -11.355 14.216 1.00 90.31 162 GLU A CA 1
ATOM 1265 C C . GLU A 1 162 ? 13.888 -12.496 13.343 1.00 90.31 162 GLU A C 1
ATOM 1267 O O . GLU A 1 162 ? 14.583 -13.492 13.130 1.00 90.31 162 GLU A O 1
ATOM 1272 N N . TRP A 1 163 ? 12.664 -12.354 12.834 1.00 81.00 163 TRP A N 1
ATOM 1273 C CA . TRP A 1 163 ? 12.047 -13.290 11.902 1.00 81.00 163 TRP A CA 1
ATOM 1274 C C . TRP A 1 163 ? 12.355 -12.916 10.453 1.00 81.00 163 TRP A C 1
ATOM 1276 O O . TRP A 1 163 ? 12.480 -11.738 10.132 1.00 81.00 163 TRP A O 1
ATOM 1286 N N . ASP A 1 164 ? 12.466 -13.913 9.568 1.00 83.38 164 ASP A N 1
ATOM 1287 C CA . ASP A 1 164 ? 12.641 -13.662 8.132 1.00 83.38 164 ASP A CA 1
ATOM 1288 C C . ASP A 1 164 ? 11.310 -13.171 7.535 1.00 83.38 164 ASP A C 1
ATOM 1290 O O . ASP A 1 164 ? 10.360 -13.956 7.436 1.00 83.38 164 ASP A O 1
ATOM 1294 N N . PRO A 1 165 ? 11.210 -11.898 7.106 1.00 77.81 165 PRO A N 1
ATOM 1295 C CA . PRO A 1 165 ? 9.964 -11.348 6.584 1.00 77.81 165 PRO A CA 1
ATOM 1296 C C . PRO A 1 165 ? 9.596 -11.911 5.201 1.00 77.81 165 PRO A C 1
ATOM 1298 O O . PRO A 1 165 ? 8.510 -11.634 4.692 1.00 77.81 165 PRO A O 1
ATOM 1301 N N . PHE A 1 166 ? 10.484 -12.692 4.579 1.00 82.94 166 PHE A N 1
ATOM 1302 C CA . PHE A 1 166 ? 10.239 -13.355 3.303 1.00 82.94 166 PHE A CA 1
ATOM 1303 C C . PHE A 1 166 ? 9.908 -14.847 3.441 1.00 82.94 166 PHE A C 1
ATOM 1305 O O . PHE A 1 166 ? 9.846 -15.545 2.421 1.00 82.94 166 PHE A O 1
ATOM 1312 N N . ASP A 1 167 ? 9.682 -15.354 4.658 1.00 85.00 167 ASP A N 1
ATOM 1313 C CA . ASP A 1 167 ? 9.180 -16.715 4.831 1.00 85.00 167 ASP A CA 1
ATOM 1314 C C . ASP A 1 167 ? 7.827 -16.870 4.113 1.00 85.00 167 ASP A C 1
ATOM 1316 O O . ASP A 1 167 ? 6.888 -16.086 4.274 1.00 85.00 167 ASP A O 1
ATOM 1320 N N . SER A 1 168 ? 7.721 -17.924 3.306 1.00 81.38 168 SER A N 1
ATOM 1321 C CA . SER A 1 168 ? 6.491 -18.316 2.624 1.00 81.38 168 SER A CA 1
ATOM 1322 C C . SER A 1 168 ? 5.277 -18.454 3.551 1.00 81.38 168 SER A C 1
ATOM 1324 O O . SER A 1 168 ? 4.159 -18.208 3.095 1.00 81.38 168 SER A O 1
ATOM 1326 N N . ALA A 1 169 ? 5.485 -18.804 4.824 1.00 81.19 169 ALA A N 1
ATOM 1327 C CA . ALA A 1 169 ? 4.429 -18.949 5.820 1.00 81.19 169 ALA A CA 1
ATOM 1328 C C . ALA A 1 169 ? 3.716 -17.625 6.151 1.00 81.19 169 ALA A C 1
ATOM 1330 O O . ALA A 1 169 ? 2.559 -17.650 6.556 1.00 81.19 169 ALA A O 1
ATOM 1331 N N . LEU A 1 170 ? 4.369 -16.476 5.937 1.00 74.62 170 LEU A N 1
ATOM 1332 C CA . LEU A 1 170 ? 3.859 -15.157 6.336 1.00 74.62 170 LEU A CA 1
ATOM 1333 C C . LEU A 1 170 ? 3.172 -14.383 5.226 1.00 74.62 170 LEU A C 1
ATOM 1335 O O . LEU A 1 170 ? 2.777 -13.238 5.432 1.00 74.62 170 LEU A O 1
ATOM 1339 N N . ARG A 1 171 ? 3.012 -14.975 4.040 1.00 79.19 171 ARG A N 1
ATOM 1340 C CA . ARG A 1 171 ? 2.426 -14.253 2.906 1.00 79.19 171 ARG A CA 1
ATOM 1341 C C . ARG A 1 171 ? 1.056 -13.665 3.246 1.00 79.19 171 ARG A C 1
ATOM 1343 O O . ARG A 1 171 ? 0.756 -12.589 2.760 1.00 79.19 171 ARG A O 1
ATOM 1350 N N . GLU A 1 172 ? 0.255 -14.314 4.086 1.00 81.94 172 GLU A N 1
ATOM 1351 C CA . GLU A 1 172 ? -1.059 -13.787 4.480 1.00 81.94 172 GLU A CA 1
ATOM 1352 C C . GLU A 1 172 ? -0.969 -12.504 5.325 1.00 81.94 172 GLU A C 1
ATOM 1354 O O . GLU A 1 172 ? -1.750 -11.584 5.104 1.00 81.94 172 GLU A O 1
ATOM 1359 N N . GLU A 1 173 ? 0.013 -12.399 6.223 1.00 82.62 173 GLU A N 1
ATOM 1360 C CA . GLU A 1 173 ? 0.201 -11.240 7.113 1.00 82.62 173 GLU A CA 1
ATOM 1361 C C . GLU A 1 173 ? 0.758 -10.008 6.359 1.00 82.62 173 GLU A C 1
ATOM 1363 O O . GLU A 1 173 ? 0.645 -8.875 6.820 1.00 82.62 173 GLU A O 1
ATOM 1368 N N . LEU A 1 174 ? 1.311 -10.197 5.153 1.00 87.44 174 LEU A N 1
ATOM 1369 C CA . LEU A 1 174 ? 1.828 -9.115 4.304 1.00 87.44 174 LEU A CA 1
ATOM 1370 C C . LEU A 1 174 ? 0.736 -8.323 3.563 1.00 87.44 174 LEU A C 1
ATOM 1372 O O . LEU A 1 174 ? 1.050 -7.317 2.921 1.00 87.44 174 LEU A O 1
ATOM 1376 N N . SER A 1 175 ? -0.528 -8.755 3.617 1.00 86.38 175 SER A N 1
ATOM 1377 C CA . SER A 1 175 ? -1.625 -8.208 2.800 1.00 86.38 175 SER A CA 1
ATOM 1378 C C . SER A 1 175 ? -1.839 -6.701 2.968 1.00 86.38 175 SER A C 1
ATOM 1380 O O . SER A 1 175 ? -2.245 -6.024 2.022 1.00 86.38 175 SER A O 1
ATOM 1382 N N . HIS A 1 176 ? -1.570 -6.180 4.165 1.00 84.81 176 HIS A N 1
ATOM 1383 C CA . HIS A 1 176 ? -1.785 -4.782 4.537 1.00 84.81 176 HIS A CA 1
ATOM 1384 C C . HIS A 1 176 ? -0.483 -3.986 4.678 1.00 84.81 176 HIS A C 1
ATOM 1386 O O . HIS A 1 176 ? -0.515 -2.817 5.055 1.00 84.81 176 HIS A O 1
ATOM 1392 N N . MET A 1 177 ? 0.657 -4.603 4.359 1.00 94.00 177 MET A N 1
ATOM 1393 C CA . MET A 1 177 ? 1.971 -3.979 4.459 1.00 94.00 177 MET A CA 1
ATOM 1394 C C . MET A 1 177 ? 2.428 -3.413 3.113 1.00 94.00 177 MET A C 1
ATOM 1396 O O . MET A 1 177 ? 2.212 -3.992 2.042 1.00 94.00 177 MET A O 1
ATOM 1400 N N . MET A 1 178 ? 3.140 -2.293 3.172 1.00 94.88 178 MET A N 1
ATOM 1401 C CA . MET A 1 178 ? 3.851 -1.717 2.038 1.00 94.88 178 MET A CA 1
ATOM 1402 C C . MET A 1 178 ? 5.261 -2.308 1.943 1.00 94.88 178 MET A C 1
ATOM 1404 O O . MET A 1 178 ? 5.818 -2.826 2.912 1.00 94.88 178 MET A O 1
ATOM 1408 N N . ALA A 1 179 ? 5.892 -2.195 0.774 1.00 95.81 179 ALA A N 1
ATOM 1409 C CA . ALA A 1 179 ? 7.263 -2.663 0.567 1.00 95.81 179 ALA A CA 1
ATOM 1410 C C . ALA A 1 179 ? 8.252 -2.022 1.553 1.00 95.81 179 ALA A C 1
ATOM 1412 O O . ALA A 1 179 ? 9.173 -2.686 2.022 1.00 95.81 179 ALA A O 1
ATOM 1413 N N . LEU A 1 180 ? 8.041 -0.747 1.899 1.00 95.44 180 LEU A N 1
ATOM 1414 C CA . LEU A 1 180 ? 8.873 -0.030 2.865 1.00 95.44 180 LEU A CA 1
ATOM 1415 C C . LEU A 1 180 ? 8.794 -0.617 4.280 1.00 95.44 180 LEU A C 1
ATOM 1417 O O . LEU A 1 180 ? 9.799 -0.581 4.983 1.00 95.44 180 LEU A O 1
ATOM 1421 N N . ASP A 1 181 ? 7.655 -1.184 4.680 1.00 95.00 181 ASP A N 1
ATOM 1422 C CA . ASP A 1 181 ? 7.480 -1.777 6.011 1.00 95.00 181 ASP A CA 1
ATOM 1423 C C . ASP A 1 181 ? 8.316 -3.059 6.143 1.00 95.00 181 ASP A C 1
ATOM 1425 O O . ASP A 1 181 ? 9.074 -3.242 7.095 1.00 95.00 181 ASP A O 1
ATOM 1429 N N . VAL A 1 182 ? 8.275 -3.920 5.122 1.00 94.12 182 VAL A N 1
ATOM 1430 C CA . VAL A 1 182 ? 9.118 -5.128 5.058 1.00 94.12 182 VAL A CA 1
ATOM 1431 C C . VAL A 1 182 ? 10.598 -4.774 4.917 1.00 94.12 182 VAL A C 1
ATOM 1433 O O . VAL A 1 182 ? 11.459 -5.378 5.566 1.00 94.12 182 VAL A O 1
ATOM 1436 N N . LEU A 1 183 ? 10.915 -3.774 4.090 1.00 94.62 183 LEU A N 1
ATOM 1437 C CA . LEU A 1 183 ? 12.288 -3.315 3.903 1.00 94.62 183 LEU A CA 1
ATOM 1438 C C . LEU A 1 183 ? 12.861 -2.749 5.207 1.00 94.62 183 LEU A C 1
ATOM 1440 O O . LEU A 1 183 ? 14.039 -2.956 5.485 1.00 94.62 183 LEU A O 1
ATOM 1444 N N . ARG A 1 184 ? 12.033 -2.107 6.039 1.00 94.75 184 ARG A N 1
ATOM 1445 C CA . ARG A 1 184 ? 12.423 -1.631 7.369 1.00 94.75 184 ARG A CA 1
ATOM 1446 C C . ARG A 1 184 ? 12.867 -2.770 8.277 1.00 94.75 184 ARG A C 1
ATOM 1448 O O . ARG A 1 184 ? 13.951 -2.673 8.848 1.00 94.75 184 ARG A O 1
ATOM 1455 N N . LEU A 1 185 ? 12.088 -3.849 8.370 1.00 94.31 185 LEU A N 1
ATOM 1456 C CA . LEU A 1 185 ? 12.474 -5.031 9.152 1.00 94.31 185 LEU A CA 1
ATOM 1457 C C . LEU A 1 185 ? 13.754 -5.672 8.600 1.00 94.31 185 LEU A C 1
ATOM 1459 O O . LEU A 1 185 ? 14.689 -5.939 9.350 1.00 94.31 185 LEU A O 1
ATOM 1463 N N . THR A 1 186 ? 13.833 -5.824 7.277 1.00 93.00 186 THR A N 1
ATOM 1464 C CA . THR A 1 186 ? 14.990 -6.426 6.595 1.00 93.00 186 THR A CA 1
ATOM 1465 C C . THR A 1 186 ? 16.274 -5.624 6.839 1.00 93.00 186 THR A C 1
ATOM 1467 O O . THR A 1 186 ? 17.317 -6.181 7.179 1.00 93.00 186 THR A O 1
ATOM 1470 N N . LYS A 1 187 ? 16.221 -4.294 6.692 1.00 92.94 187 LYS A N 1
ATOM 1471 C CA . LYS A 1 187 ? 17.379 -3.420 6.915 1.00 92.94 187 LYS A CA 1
ATOM 1472 C C . LYS A 1 187 ? 17.761 -3.345 8.389 1.00 92.94 187 LYS A C 1
ATOM 1474 O O . LYS A 1 187 ? 18.952 -3.338 8.678 1.00 92.94 187 LYS A O 1
ATOM 1479 N N . LEU A 1 188 ? 16.796 -3.377 9.309 1.00 92.81 188 LEU A N 1
ATOM 1480 C CA . LEU A 1 188 ? 17.075 -3.446 10.744 1.00 92.81 188 LEU A CA 1
ATOM 1481 C C . LEU A 1 188 ? 17.789 -4.752 11.124 1.00 92.81 188 LEU A C 1
ATOM 1483 O O . LEU A 1 188 ? 18.730 -4.721 11.912 1.00 92.81 188 LEU A O 1
ATOM 1487 N N . GLN A 1 189 ? 17.398 -5.876 10.518 1.00 90.88 189 GLN A N 1
ATOM 1488 C CA . GLN A 1 189 ? 18.043 -7.173 10.725 1.00 90.88 189 GLN A CA 1
ATOM 1489 C C . GLN A 1 189 ? 19.491 -7.188 10.201 1.00 90.88 189 GLN A C 1
ATOM 1491 O O . GLN A 1 189 ? 20.400 -7.654 10.889 1.00 90.88 189 GLN A O 1
ATOM 1496 N N . LEU A 1 190 ? 19.720 -6.662 8.991 1.00 90.44 190 LEU A N 1
ATOM 1497 C CA . LEU A 1 190 ? 21.038 -6.648 8.340 1.00 90.44 190 LEU A CA 1
ATOM 1498 C C . LEU A 1 190 ? 21.983 -5.576 8.907 1.00 90.44 190 LEU A C 1
ATOM 1500 O O . LEU A 1 190 ? 23.192 -5.796 9.003 1.00 90.44 190 LEU A O 1
ATOM 1504 N N . TYR A 1 191 ? 21.439 -4.423 9.302 1.00 92.44 191 TYR A N 1
ATOM 1505 C CA . TYR A 1 191 ? 22.184 -3.252 9.763 1.00 92.44 191 TYR A CA 1
ATOM 1506 C C . TYR A 1 191 ? 21.569 -2.651 11.045 1.00 92.44 191 TYR A C 1
ATOM 1508 O O . TYR A 1 191 ? 21.114 -1.507 11.033 1.00 92.44 191 TYR A O 1
ATOM 1516 N N . PRO A 1 192 ? 21.631 -3.340 12.205 1.00 90.19 192 PRO A N 1
ATOM 1517 C CA . PRO A 1 192 ? 20.915 -2.933 13.428 1.00 90.19 192 PRO A CA 1
ATOM 1518 C C . PRO A 1 192 ? 21.291 -1.564 14.016 1.00 90.19 192 PRO A C 1
ATOM 1520 O O . PRO A 1 192 ? 20.676 -1.105 14.975 1.00 90.19 192 PRO A O 1
ATOM 1523 N N . ARG A 1 193 ? 22.366 -0.943 13.518 1.00 91.31 193 ARG A N 1
ATOM 1524 C CA . ARG A 1 193 ? 22.907 0.333 14.012 1.00 91.31 193 ARG A CA 1
ATOM 1525 C C . ARG A 1 193 ? 22.703 1.498 13.048 1.00 91.31 193 ARG A C 1
ATOM 1527 O O . ARG A 1 193 ? 23.095 2.609 13.390 1.00 91.31 193 ARG A O 1
ATOM 1534 N N . THR A 1 194 ? 22.158 1.240 11.866 1.00 91.88 194 THR A N 1
ATOM 1535 C CA . THR A 1 194 ? 21.919 2.247 10.833 1.00 91.88 194 THR A CA 1
ATOM 1536 C C . THR A 1 194 ? 20.451 2.631 10.890 1.00 91.88 194 THR A C 1
ATOM 1538 O O . THR A 1 194 ? 19.582 1.762 10.973 1.00 91.88 194 THR A O 1
ATOM 1541 N N . ALA A 1 195 ? 20.157 3.931 10.918 1.00 91.50 195 ALA A N 1
ATOM 1542 C CA . ALA A 1 195 ? 18.766 4.365 10.911 1.00 91.50 195 ALA A CA 1
ATOM 1543 C C . ALA A 1 195 ? 18.132 4.016 9.557 1.00 91.50 195 ALA A C 1
ATOM 1545 O O . ALA A 1 195 ? 18.792 4.100 8.525 1.00 91.50 195 ALA A O 1
ATOM 1546 N N . PHE A 1 196 ? 16.845 3.649 9.542 1.00 91.75 196 PHE A N 1
ATOM 1547 C CA . PHE A 1 196 ? 16.191 3.192 8.309 1.00 91.75 196 PHE A CA 1
ATOM 1548 C C . PHE A 1 196 ? 16.321 4.203 7.156 1.00 91.75 196 PHE A C 1
ATOM 1550 O O . PHE A 1 196 ? 16.604 3.822 6.023 1.00 91.75 196 PHE A O 1
ATOM 1557 N N . ASP A 1 197 ? 16.189 5.494 7.464 1.00 91.19 197 ASP A N 1
ATOM 1558 C CA . ASP A 1 197 ? 16.287 6.572 6.480 1.00 91.19 197 ASP A CA 1
ATOM 1559 C C . ASP A 1 197 ? 17.704 6.735 5.893 1.00 91.19 197 ASP A C 1
ATOM 1561 O O . ASP A 1 197 ? 17.836 7.181 4.758 1.00 91.19 197 ASP A O 1
ATOM 1565 N N . GLU A 1 198 ? 18.760 6.322 6.606 1.00 92.25 198 GLU A N 1
ATOM 1566 C CA . GLU A 1 198 ? 20.158 6.402 6.140 1.00 92.25 198 GLU A CA 1
ATOM 1567 C C . GLU A 1 198 ? 20.483 5.382 5.034 1.00 92.25 198 GLU A C 1
ATOM 1569 O O . GLU A 1 198 ? 21.548 5.451 4.419 1.00 92.25 198 GLU A O 1
ATOM 1574 N N . HIS A 1 199 ? 19.584 4.431 4.763 1.00 91.88 199 HIS A N 1
ATOM 1575 C CA . HIS A 1 199 ? 19.733 3.482 3.658 1.00 91.88 199 HIS A CA 1
ATOM 1576 C C . HIS A 1 199 ? 19.363 4.066 2.291 1.00 91.88 199 HIS A C 1
ATOM 1578 O O . HIS A 1 199 ? 19.609 3.409 1.276 1.00 91.88 199 HIS A O 1
ATOM 1584 N N . PHE A 1 200 ? 18.780 5.265 2.253 1.00 93.44 200 PHE A N 1
ATOM 1585 C CA . PHE A 1 200 ? 18.311 5.891 1.025 1.00 93.44 200 PHE A CA 1
ATOM 1586 C C . PHE A 1 200 ? 19.123 7.142 0.682 1.00 93.44 200 PHE A C 1
ATOM 1588 O O . PHE A 1 200 ? 19.476 7.932 1.552 1.00 93.44 200 PHE A O 1
ATOM 1595 N N . ASP A 1 201 ? 19.375 7.332 -0.612 1.00 89.38 201 ASP A N 1
ATOM 1596 C CA . ASP A 1 201 ? 20.115 8.469 -1.167 1.00 89.38 201 ASP A CA 1
ATOM 1597 C C . ASP A 1 201 ? 19.183 9.642 -1.536 1.00 89.38 201 ASP A C 1
ATOM 1599 O O . ASP A 1 201 ? 19.606 10.577 -2.217 1.00 89.38 201 ASP A O 1
ATOM 1603 N N . ASP A 1 202 ? 17.902 9.583 -1.157 1.00 72.69 202 ASP A N 1
ATOM 1604 C CA . ASP A 1 202 ? 16.926 10.611 -1.513 1.00 72.69 202 ASP A CA 1
ATOM 1605 C C . ASP A 1 202 ? 17.325 11.945 -0.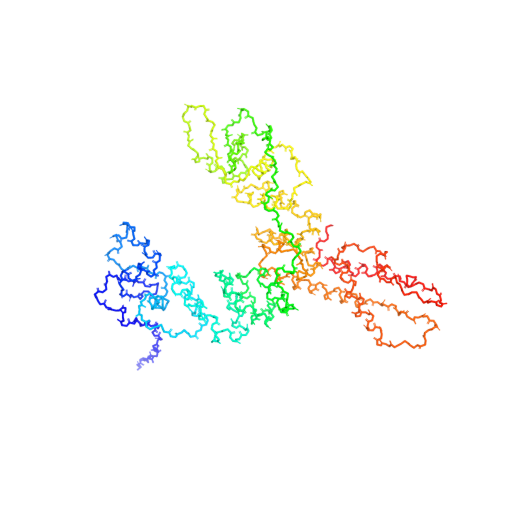859 1.00 72.69 202 ASP A C 1
ATOM 1607 O O . ASP A 1 202 ? 17.071 12.193 0.322 1.00 72.69 202 ASP A O 1
ATOM 1611 N N . GLU A 1 203 ? 17.930 12.843 -1.643 1.00 55.44 203 GLU A N 1
ATOM 1612 C CA . GLU A 1 203 ? 17.898 14.268 -1.334 1.00 55.44 203 GLU A CA 1
ATOM 1613 C C . GLU A 1 203 ? 16.426 14.648 -1.220 1.00 55.44 203 GLU A C 1
ATOM 1615 O O . GLU A 1 203 ? 15.637 14.270 -2.089 1.00 55.44 203 GLU A O 1
ATOM 1620 N N . SER A 1 204 ? 16.064 15.347 -0.137 1.00 47.97 204 SER A N 1
ATOM 1621 C CA . SER A 1 204 ? 14.713 15.848 0.116 1.00 47.97 204 SER A CA 1
ATOM 1622 C C . SER A 1 204 ? 14.088 16.262 -1.209 1.00 47.97 204 SER A C 1
ATOM 1624 O O . SER A 1 204 ? 14.540 17.258 -1.781 1.00 47.97 204 SER A O 1
ATOM 1626 N N . GLU A 1 205 ? 13.134 15.472 -1.725 1.00 45.41 205 GLU A N 1
ATOM 1627 C CA . GLU A 1 205 ? 12.394 15.818 -2.935 1.00 45.41 205 GLU A CA 1
ATOM 1628 C C . GLU A 1 205 ? 11.916 17.240 -2.682 1.00 45.41 205 GLU A C 1
ATOM 1630 O O . GLU A 1 205 ? 11.097 17.471 -1.790 1.00 45.41 205 GLU A O 1
ATOM 1635 N N . SER A 1 206 ? 12.527 18.212 -3.362 1.00 37.22 206 SER A N 1
ATOM 1636 C CA . SER A 1 206 ? 12.110 19.591 -3.244 1.00 37.22 206 SER A CA 1
ATOM 1637 C C . SER A 1 206 ? 10.656 19.573 -3.669 1.00 37.22 206 SER A C 1
ATOM 1639 O O . SER A 1 206 ? 10.349 19.427 -4.845 1.00 37.22 206 SER A O 1
ATOM 1641 N N . THR A 1 207 ? 9.754 19.707 -2.701 1.00 35.28 207 THR A N 1
ATOM 1642 C CA . THR A 1 207 ? 8.319 19.897 -2.905 1.00 35.28 207 THR A CA 1
ATOM 1643 C C . THR A 1 207 ? 8.034 21.264 -3.517 1.00 35.28 207 THR A C 1
ATOM 1645 O O . THR A 1 207 ? 6.924 21.779 -3.393 1.00 35.28 207 THR A O 1
ATOM 1648 N N . ALA A 1 208 ? 9.018 21.894 -4.164 1.00 29.47 208 ALA A N 1
ATOM 1649 C CA . ALA A 1 208 ? 8.687 22.770 -5.252 1.00 29.47 208 ALA A CA 1
ATOM 1650 C C . ALA A 1 208 ? 7.998 21.864 -6.280 1.00 29.47 208 ALA A C 1
ATOM 1652 O O . ALA A 1 208 ? 8.667 20.997 -6.846 1.00 29.47 208 ALA A O 1
ATOM 1653 N N . PRO A 1 209 ? 6.687 22.024 -6.558 1.00 36.78 209 PRO A N 1
ATOM 1654 C CA . PRO A 1 209 ? 6.221 21.602 -7.866 1.00 36.78 209 PRO A CA 1
ATOM 1655 C C . PRO A 1 209 ? 7.242 22.178 -8.842 1.00 36.78 209 PRO A C 1
ATOM 1657 O O . PRO A 1 209 ? 7.667 23.325 -8.636 1.00 36.78 209 PRO A O 1
ATOM 1660 N N . ASP A 1 210 ? 7.679 21.400 -9.835 1.00 37.31 210 ASP A N 1
ATOM 1661 C CA . ASP A 1 210 ? 8.217 21.982 -11.056 1.00 37.31 210 ASP A CA 1
ATOM 1662 C C . ASP A 1 210 ? 7.183 23.024 -11.448 1.00 37.31 210 ASP A C 1
ATOM 1664 O O . ASP A 1 210 ? 6.119 22.726 -11.996 1.00 37.31 210 ASP A O 1
ATOM 1668 N N . THR A 1 211 ? 7.423 24.247 -10.989 1.00 36.97 211 THR A N 1
ATOM 1669 C CA . THR A 1 211 ? 6.532 25.356 -11.175 1.00 36.97 211 THR A CA 1
ATOM 1670 C C . THR A 1 211 ? 6.929 25.690 -12.577 1.00 36.97 211 THR A C 1
ATOM 1672 O O . THR A 1 211 ? 7.853 26.467 -12.815 1.00 36.97 211 THR A O 1
ATOM 1675 N N . ILE A 1 212 ? 6.294 24.988 -13.515 1.00 42.50 212 ILE A N 1
ATOM 1676 C CA . ILE A 1 212 ? 6.019 25.521 -14.822 1.00 42.50 212 ILE A CA 1
ATOM 1677 C C . ILE A 1 212 ? 5.467 26.895 -14.463 1.00 42.50 212 ILE A C 1
ATOM 1679 O O . ILE A 1 212 ? 4.346 27.018 -13.966 1.00 42.50 212 ILE A O 1
ATOM 1683 N N . GLN A 1 213 ? 6.345 27.905 -14.538 1.00 41.00 213 GLN A N 1
ATOM 1684 C CA . GLN A 1 213 ? 5.990 29.310 -14.396 1.00 41.00 213 GLN A CA 1
ATOM 1685 C C . GLN A 1 213 ? 4.685 29.494 -15.152 1.00 41.00 213 GLN A C 1
ATOM 1687 O O . GLN A 1 213 ? 4.563 28.820 -16.173 1.00 41.00 213 GLN A O 1
ATOM 1692 N N . PRO A 1 214 ? 3.741 30.335 -14.690 1.00 40.88 214 PRO A N 1
ATOM 1693 C CA . PRO A 1 214 ? 2.425 30.473 -15.302 1.00 40.88 214 PRO A CA 1
ATOM 1694 C C . PRO A 1 214 ? 2.601 30.796 -16.784 1.00 40.88 214 PRO A C 1
ATOM 1696 O O . PRO A 1 214 ? 2.739 31.948 -17.193 1.00 40.88 214 PRO A O 1
ATOM 1699 N N . ASN A 1 215 ? 2.682 29.740 -17.583 1.00 52.97 215 ASN A N 1
ATOM 1700 C CA . ASN A 1 215 ? 2.838 29.811 -19.004 1.00 52.97 215 ASN A CA 1
ATOM 1701 C C . ASN A 1 215 ? 1.453 30.235 -19.425 1.00 52.97 215 ASN A C 1
ATOM 1703 O O . ASN A 1 215 ? 0.457 29.631 -19.021 1.00 52.97 215 ASN A O 1
ATOM 1707 N N . ALA A 1 216 ? 1.396 31.344 -20.156 1.00 63.53 216 ALA A N 1
ATOM 1708 C CA . ALA A 1 216 ? 0.169 31.770 -20.789 1.00 63.53 216 ALA A CA 1
ATOM 1709 C C . ALA A 1 216 ? -0.485 30.529 -21.408 1.00 63.53 216 ALA A C 1
ATOM 1711 O O . ALA A 1 216 ? 0.176 29.825 -22.176 1.00 63.53 216 ALA A O 1
ATOM 1712 N N . VAL A 1 217 ? -1.731 30.246 -21.004 1.00 73.69 217 VAL A N 1
ATOM 1713 C CA . VAL A 1 217 ? -2.516 29.102 -21.490 1.00 73.69 217 VAL A CA 1
ATOM 1714 C C . VAL A 1 217 ? -2.292 28.983 -22.987 1.00 73.69 217 VAL A C 1
ATOM 1716 O O . VAL A 1 217 ? -2.381 30.000 -23.678 1.00 73.69 217 VAL A O 1
ATOM 1719 N N . SER A 1 218 ? -1.975 27.794 -23.497 1.00 81.88 218 SER A N 1
ATOM 1720 C CA . SER A 1 218 ? -1.730 27.645 -24.930 1.00 81.88 218 SER A CA 1
ATOM 1721 C C . SER A 1 218 ? -2.842 28.292 -25.753 1.00 81.88 218 SER A C 1
ATOM 1723 O O . SER A 1 218 ? -4.026 28.132 -25.450 1.00 81.88 218 SER A O 1
ATOM 1725 N N . LEU A 1 219 ? -2.468 29.006 -26.820 1.00 83.38 219 LEU A N 1
ATOM 1726 C CA . LEU A 1 219 ? -3.415 29.698 -27.703 1.00 83.38 219 LEU A CA 1
ATOM 1727 C C . LEU A 1 219 ? -4.502 28.757 -28.248 1.00 83.38 219 LEU A C 1
ATOM 1729 O O . LEU A 1 219 ? -5.614 29.198 -28.526 1.00 83.38 219 LEU A O 1
ATOM 1733 N N . VAL A 1 220 ? -4.200 27.456 -28.348 1.00 86.19 220 VAL A N 1
ATOM 1734 C CA . VAL A 1 220 ? -5.151 26.407 -28.747 1.00 86.19 220 VAL A CA 1
ATOM 1735 C C . VAL A 1 220 ? -6.365 26.342 -27.808 1.00 86.19 220 VAL A C 1
ATOM 1737 O O . VAL A 1 220 ? -7.469 26.053 -28.260 1.00 86.19 220 VAL A O 1
ATOM 1740 N N . PHE A 1 221 ? -6.184 26.663 -26.526 1.00 90.75 221 PHE A N 1
ATOM 1741 C CA . PHE A 1 221 ? -7.219 26.642 -25.488 1.00 90.75 221 PHE A CA 1
ATOM 1742 C C . PHE A 1 221 ? -7.674 28.049 -25.070 1.00 90.75 221 PHE A C 1
ATOM 1744 O O . PHE A 1 221 ? -8.194 28.240 -23.972 1.00 90.75 221 PHE A O 1
ATOM 1751 N N . GLN A 1 222 ? -7.497 29.046 -25.944 1.00 89.31 222 GLN A N 1
ATOM 1752 C CA . GLN A 1 222 ? -7.997 30.418 -25.763 1.00 89.31 222 GLN A CA 1
ATOM 1753 C C . GLN A 1 222 ? -9.015 30.829 -26.845 1.00 89.31 222 GLN A C 1
ATOM 1755 O O . GLN A 1 222 ? -9.305 32.012 -27.021 1.00 89.31 222 GLN A O 1
ATOM 1760 N N . ALA A 1 223 ? -9.565 29.864 -27.587 1.00 85.62 223 ALA A N 1
ATOM 1761 C CA . ALA A 1 223 ? -10.445 30.125 -28.721 1.00 85.62 223 ALA A CA 1
ATOM 1762 C C . ALA A 1 223 ? -11.713 30.907 -28.312 1.00 85.62 223 ALA A C 1
ATOM 1764 O O . ALA A 1 223 ? -12.404 30.563 -27.349 1.00 85.62 223 ALA A O 1
ATOM 1765 N N . HIS A 1 224 ? -12.027 31.985 -29.040 1.00 85.69 224 HIS A N 1
ATOM 1766 C CA . HIS A 1 224 ? -13.180 32.846 -28.742 1.00 85.69 224 HIS A CA 1
ATOM 1767 C C . HIS A 1 224 ? -14.530 32.203 -29.084 1.00 85.69 224 HIS A C 1
ATOM 1769 O O . HIS A 1 224 ? -15.546 32.607 -28.525 1.00 85.69 224 HIS A O 1
ATOM 1775 N N . ASP A 1 225 ? -14.532 31.229 -29.991 1.00 88.88 225 ASP A N 1
ATOM 1776 C CA . ASP A 1 225 ? -15.691 30.470 -30.461 1.00 88.88 225 ASP A CA 1
ATOM 1777 C C . ASP A 1 225 ? -15.935 29.170 -29.675 1.00 88.88 225 ASP A C 1
ATOM 1779 O O . ASP A 1 225 ? -16.872 28.437 -29.989 1.00 88.88 225 ASP A O 1
ATOM 1783 N N . ALA A 1 226 ? -15.132 28.899 -28.641 1.00 90.56 226 ALA A N 1
ATOM 1784 C CA . ALA A 1 226 ? -15.370 27.815 -27.694 1.00 90.56 226 ALA A CA 1
ATOM 1785 C C . ALA A 1 226 ? -16.787 27.892 -27.094 1.00 90.56 226 ALA A C 1
ATOM 1787 O O . ALA A 1 226 ? -17.296 28.977 -26.817 1.00 90.56 226 ALA A O 1
ATOM 1788 N N . ASP A 1 227 ? -17.417 26.741 -26.853 1.00 92.00 227 ASP A N 1
ATOM 1789 C CA . ASP A 1 227 ? -18.784 26.638 -26.317 1.00 92.00 227 ASP A CA 1
ATOM 1790 C C . ASP A 1 227 ? -18.824 26.246 -24.826 1.00 92.00 227 ASP A C 1
ATOM 1792 O O . ASP A 1 227 ? -19.905 26.069 -24.246 1.00 92.00 227 ASP A O 1
ATOM 1796 N N . MET A 1 228 ? -17.648 26.113 -24.201 1.00 92.19 228 MET A N 1
ATOM 1797 C CA . MET A 1 228 ? -17.464 25.777 -22.793 1.00 92.19 228 MET A CA 1
ATOM 1798 C C . MET A 1 228 ? -16.105 26.259 -22.268 1.00 92.19 228 MET A C 1
ATOM 1800 O O . MET A 1 228 ? -15.137 26.398 -23.016 1.00 92.19 228 MET A O 1
ATOM 1804 N N . ALA A 1 229 ? -16.022 26.463 -20.957 1.00 93.06 229 ALA A N 1
ATOM 1805 C CA . ALA A 1 229 ? -14.775 26.656 -20.232 1.00 93.06 229 ALA A CA 1
ATOM 1806 C C . ALA A 1 229 ? -14.554 25.518 -19.222 1.00 93.06 229 ALA A C 1
ATOM 1808 O O . ALA A 1 229 ? -15.501 25.047 -18.589 1.00 93.06 229 ALA A O 1
ATOM 1809 N N . ILE A 1 230 ? -13.308 25.082 -19.050 1.00 94.31 230 ILE A N 1
ATOM 1810 C CA . ILE A 1 230 ? -12.889 24.227 -17.935 1.00 94.31 230 ILE A CA 1
ATOM 1811 C C . ILE A 1 230 ? -11.957 25.039 -17.043 1.00 94.31 230 ILE A C 1
ATOM 1813 O O . ILE A 1 230 ? -11.019 25.652 -17.542 1.00 94.31 230 ILE A O 1
ATOM 1817 N N . VAL A 1 231 ? -12.205 25.036 -15.736 1.00 94.00 231 VAL A N 1
ATOM 1818 C CA . VAL A 1 231 ? -11.354 25.713 -14.749 1.00 94.00 231 VAL A CA 1
ATOM 1819 C C . VAL A 1 231 ? -10.616 24.669 -13.921 1.00 94.00 231 VAL A C 1
ATOM 1821 O O . VAL A 1 231 ? -11.244 23.771 -13.354 1.00 94.00 231 VAL A O 1
ATOM 1824 N N . SER A 1 232 ? -9.290 24.776 -13.879 1.00 95.56 232 SER A N 1
ATOM 1825 C CA . SER A 1 232 ? -8.415 23.923 -13.072 1.00 95.56 232 SER A CA 1
ATOM 1826 C C . SER A 1 232 ? -8.462 24.286 -11.581 1.00 95.56 232 SER A C 1
ATOM 1828 O O . SER A 1 232 ? -8.976 25.336 -11.190 1.00 95.56 232 SER A O 1
ATOM 1830 N N . SER A 1 233 ? -7.885 23.439 -10.725 1.00 93.88 233 SER A N 1
ATOM 1831 C CA . SER A 1 233 ? -7.849 23.665 -9.272 1.00 93.88 233 SER A CA 1
ATOM 1832 C C . SER A 1 233 ? -7.031 24.894 -8.859 1.00 93.88 233 SER A C 1
ATOM 1834 O O . SER A 1 233 ? -7.286 25.478 -7.812 1.00 93.88 233 SER A O 1
ATOM 1836 N N . ASP A 1 234 ? -6.052 25.282 -9.675 1.00 92.94 234 ASP A N 1
ATOM 1837 C CA . ASP A 1 234 ? -5.225 26.487 -9.535 1.00 92.94 234 ASP A CA 1
ATOM 1838 C C . ASP A 1 234 ? -5.824 27.720 -10.244 1.00 92.94 234 ASP A C 1
ATOM 1840 O O . ASP A 1 234 ? -5.177 28.760 -10.336 1.00 92.94 234 ASP A O 1
ATOM 1844 N N . GLY A 1 235 ? -7.080 27.637 -10.703 1.00 89.50 235 GLY A N 1
ATOM 1845 C CA . GLY A 1 235 ? -7.856 28.783 -11.186 1.00 89.50 235 GLY A CA 1
ATOM 1846 C C . GLY A 1 235 ? -7.585 29.200 -12.633 1.00 89.50 235 GLY A C 1
ATOM 1847 O O . GLY A 1 235 ? -8.009 30.282 -13.038 1.00 89.50 235 GLY A O 1
ATOM 1848 N N . ILE A 1 236 ? -6.902 28.366 -13.420 1.00 92.38 236 ILE A N 1
ATOM 1849 C CA . ILE A 1 236 ? -6.642 28.623 -14.839 1.00 92.38 236 ILE A CA 1
ATOM 1850 C C . ILE A 1 236 ? -7.848 28.185 -15.677 1.00 92.38 236 ILE A C 1
ATOM 1852 O O . ILE A 1 236 ? -8.342 27.063 -15.548 1.00 92.38 236 ILE A O 1
ATOM 1856 N N . GLU A 1 237 ? -8.325 29.080 -16.545 1.00 93.25 237 GLU A N 1
ATOM 1857 C CA . GLU A 1 237 ? -9.439 28.831 -17.466 1.00 93.25 237 GLU A CA 1
ATOM 1858 C C . GLU A 1 237 ? -8.929 28.339 -18.829 1.00 93.25 237 GLU A C 1
ATOM 1860 O O . GLU A 1 237 ? -8.137 29.009 -19.492 1.00 93.25 237 GLU A O 1
ATOM 1865 N N . PHE A 1 238 ? -9.448 27.197 -19.276 1.00 94.25 238 PHE A N 1
ATOM 1866 C CA . PHE A 1 238 ? -9.240 26.631 -20.606 1.00 94.25 238 PHE A CA 1
ATOM 1867 C C . PHE A 1 238 ? -10.536 26.723 -21.407 1.00 94.25 238 PHE A C 1
ATOM 1869 O O . PHE A 1 238 ? -11.564 26.166 -21.013 1.00 94.25 238 PHE A O 1
ATOM 1876 N N . ARG A 1 239 ? -10.497 27.390 -22.560 1.00 94.12 239 ARG A N 1
ATOM 1877 C CA . ARG A 1 239 ? -11.631 27.479 -23.485 1.00 94.12 239 ARG A CA 1
ATOM 1878 C C . ARG A 1 239 ? -11.634 26.273 -24.410 1.00 94.12 239 ARG A C 1
ATOM 1880 O O . ARG A 1 239 ? -10.673 26.047 -25.144 1.00 94.12 239 ARG A O 1
ATOM 1887 N N . VAL A 1 240 ? -12.709 25.492 -24.352 1.00 94.56 240 VAL A N 1
ATOM 1888 C CA . VAL A 1 240 ? -12.806 24.180 -24.998 1.00 94.56 240 VAL A CA 1
ATOM 1889 C C . VAL A 1 240 ? -14.142 23.987 -25.725 1.00 94.56 240 VAL A C 1
ATOM 1891 O O . VAL A 1 240 ? -15.091 24.743 -25.546 1.00 94.56 240 VAL A O 1
ATOM 1894 N N . PHE A 1 241 ? -14.215 22.941 -26.545 1.00 94.12 241 PHE A N 1
ATOM 1895 C CA . PHE A 1 241 ? -15.395 22.522 -27.279 1.00 94.12 241 PHE A CA 1
ATOM 1896 C C . PHE A 1 241 ? -15.971 21.267 -26.630 1.00 94.12 241 PHE A C 1
ATOM 1898 O O . PHE A 1 241 ? -15.289 20.240 -26.531 1.00 94.12 241 PHE A O 1
ATOM 1905 N N . LYS A 1 242 ? -17.252 21.317 -26.257 1.00 92.75 242 LYS A N 1
ATOM 1906 C CA . LYS A 1 242 ? -17.995 20.197 -25.656 1.00 92.75 242 LYS A CA 1
ATOM 1907 C C . LYS A 1 242 ? -17.891 18.923 -26.477 1.00 92.75 242 LYS A C 1
ATOM 1909 O O . LYS A 1 242 ? -17.865 17.845 -25.890 1.00 92.75 242 LYS A O 1
ATOM 1914 N N . LEU A 1 243 ? -17.817 19.049 -27.805 1.00 94.25 243 LEU A N 1
ATOM 1915 C CA . LEU A 1 243 ? -17.680 17.933 -28.740 1.00 94.25 243 LEU A CA 1
ATOM 1916 C C . LEU A 1 243 ? -16.488 17.034 -28.388 1.00 94.25 243 LEU A C 1
ATOM 1918 O O . LEU A 1 243 ? -16.666 15.826 -28.243 1.00 94.25 243 LEU A O 1
ATOM 1922 N N . TYR A 1 244 ? -15.296 17.615 -28.221 1.00 95.25 244 TYR A N 1
ATOM 1923 C CA . TYR A 1 244 ? -14.088 16.837 -27.951 1.00 95.25 244 TYR A CA 1
ATOM 1924 C C . TYR A 1 244 ? -14.115 16.247 -26.542 1.00 95.25 244 TYR A C 1
ATOM 1926 O O . TYR A 1 244 ? -13.903 15.050 -26.386 1.00 95.25 244 TYR A O 1
ATOM 1934 N N . ILE A 1 245 ? -14.480 17.052 -25.538 1.00 95.44 245 ILE A N 1
ATOM 1935 C CA . ILE A 1 245 ? -14.518 16.613 -24.135 1.00 95.44 245 ILE A CA 1
ATOM 1936 C C . ILE A 1 245 ? -15.544 15.489 -23.921 1.00 95.44 245 ILE A C 1
ATOM 1938 O O . ILE A 1 245 ? -15.237 14.457 -23.324 1.00 95.44 245 ILE A O 1
ATOM 1942 N N . SER A 1 246 ? -16.760 15.664 -24.446 1.00 94.69 246 SER A N 1
ATOM 1943 C CA . SER A 1 246 ? -17.842 14.680 -24.319 1.00 94.69 246 SER A CA 1
ATOM 1944 C C . SER A 1 246 ? -17.571 13.426 -25.145 1.00 94.69 246 SER A C 1
ATOM 1946 O O . SER A 1 246 ? -18.025 12.341 -24.781 1.00 94.69 246 SER A O 1
ATOM 1948 N N . GLY A 1 247 ? -16.866 13.563 -26.271 1.00 94.31 247 GLY A N 1
ATOM 1949 C CA . GLY A 1 247 ? -16.448 12.439 -27.103 1.00 94.31 247 GLY A CA 1
ATOM 1950 C C . GLY A 1 247 ? -15.347 11.603 -26.453 1.00 94.31 247 GLY A C 1
ATOM 1951 O O . GLY A 1 247 ? -15.362 10.384 -26.593 1.00 94.31 247 GLY A O 1
ATOM 1952 N N . SER A 1 248 ? -14.434 12.238 -25.712 1.00 94.50 248 SER A N 1
ATOM 1953 C CA . SER A 1 248 ? -13.267 11.577 -25.121 1.00 94.50 248 SER A CA 1
ATOM 1954 C C . SER A 1 248 ? -13.509 10.910 -23.769 1.00 94.50 248 SER A C 1
ATOM 1956 O O . SER A 1 248 ? -12.688 10.092 -23.374 1.00 94.50 248 SER A O 1
ATOM 1958 N N . SER A 1 249 ? -14.570 11.283 -23.047 1.00 96.81 249 SER A N 1
ATOM 1959 C CA . SER A 1 249 ? -14.859 10.774 -21.702 1.00 96.81 249 SER A CA 1
ATOM 1960 C C . SER A 1 249 ? -16.359 10.737 -21.424 1.00 96.81 249 SER A C 1
ATOM 1962 O O . SER A 1 249 ? -17.071 11.731 -21.600 1.00 96.81 249 SER A O 1
ATOM 1964 N N . THR A 1 250 ? -16.839 9.588 -20.949 1.00 95.31 250 THR A N 1
ATOM 1965 C CA . THR A 1 250 ? -18.230 9.412 -20.508 1.00 95.31 250 THR A CA 1
ATOM 1966 C C . THR A 1 250 ? -18.505 10.163 -19.202 1.00 95.31 250 THR A C 1
ATOM 1968 O O . THR A 1 250 ? -19.512 10.855 -19.083 1.00 95.31 250 THR A O 1
ATOM 1971 N N . ILE A 1 251 ? -17.553 10.138 -18.268 1.00 95.88 251 ILE A N 1
ATOM 1972 C CA . ILE A 1 251 ? -17.632 10.828 -16.975 1.00 95.88 251 ILE A CA 1
ATOM 1973 C C . ILE A 1 251 ? -17.723 12.346 -17.162 1.00 95.88 251 ILE A C 1
ATOM 1975 O O . ILE A 1 251 ? -18.552 13.013 -16.538 1.00 95.88 251 ILE A O 1
ATOM 1979 N N . LEU A 1 252 ? -16.873 12.915 -18.024 1.00 95.06 252 LEU A N 1
ATOM 1980 C CA . LEU A 1 252 ? -16.906 14.347 -18.311 1.00 95.06 252 LEU A CA 1
ATOM 1981 C C . LEU A 1 252 ? -18.183 14.723 -19.061 1.00 95.06 252 LEU A C 1
ATOM 1983 O O . LEU A 1 252 ? -18.766 15.758 -18.752 1.00 95.06 252 LEU A O 1
ATOM 1987 N N . ARG A 1 253 ? -18.667 13.879 -19.981 1.00 94.81 253 ARG A N 1
ATOM 1988 C CA . ARG A 1 253 ? -19.963 14.079 -20.645 1.00 94.81 253 ARG A CA 1
ATOM 1989 C C . ARG A 1 253 ? -21.101 14.188 -19.632 1.00 94.81 253 ARG A C 1
ATOM 1991 O O . ARG A 1 253 ? -21.861 15.150 -19.695 1.00 94.81 253 ARG A O 1
ATOM 1998 N N . ASP A 1 254 ? -21.190 13.264 -18.682 1.00 94.94 254 ASP A N 1
ATOM 1999 C CA . ASP A 1 254 ? -22.250 13.273 -17.669 1.00 94.94 254 ASP A CA 1
ATOM 2000 C C . ASP A 1 254 ? -22.158 14.508 -16.766 1.00 94.94 254 ASP A C 1
ATOM 2002 O O . ASP A 1 254 ? -23.168 15.163 -16.501 1.00 94.94 254 ASP A O 1
ATOM 2006 N N . LYS A 1 255 ? -20.939 14.898 -16.370 1.00 93.81 255 LYS A N 1
ATOM 2007 C CA . LYS A 1 255 ? -20.701 16.151 -15.634 1.00 93.81 255 LYS A CA 1
ATOM 2008 C C . LYS A 1 255 ? -21.137 17.382 -16.434 1.00 93.81 255 LYS A C 1
ATOM 2010 O O . LYS A 1 255 ? -21.733 18.287 -15.860 1.00 93.81 255 LYS A O 1
ATOM 2015 N N . ILE A 1 256 ? -20.880 17.417 -17.744 1.00 92.62 256 ILE A N 1
ATOM 2016 C CA . ILE A 1 256 ? -21.300 18.514 -18.631 1.00 92.62 256 ILE A CA 1
ATOM 2017 C C . ILE A 1 256 ? -22.827 18.576 -18.745 1.00 92.62 256 ILE A C 1
ATOM 2019 O O . ILE A 1 256 ? -23.389 19.669 -18.731 1.00 92.62 256 ILE A O 1
ATOM 2023 N N . LEU A 1 257 ? -23.508 17.429 -18.832 1.00 90.38 257 LEU A N 1
ATOM 2024 C CA . LEU A 1 257 ? -24.974 17.362 -18.903 1.00 90.38 257 LEU A CA 1
ATOM 2025 C C . LEU A 1 257 ? -25.658 17.851 -17.618 1.00 90.38 257 LEU A C 1
ATOM 2027 O O . LEU A 1 257 ? -26.780 18.347 -17.676 1.00 90.38 257 LEU A O 1
ATOM 2031 N N . GLN A 1 258 ? -24.984 17.729 -16.474 1.00 90.12 258 GLN A N 1
ATOM 2032 C CA . GLN A 1 258 ? -25.462 18.220 -15.179 1.00 90.12 258 GLN A CA 1
ATOM 2033 C C . GLN A 1 258 ? -25.214 19.720 -14.966 1.00 90.12 258 GLN A C 1
ATOM 2035 O O . GLN A 1 258 ? -25.687 20.278 -13.973 1.00 90.12 258 GLN A O 1
ATOM 2040 N N . LEU A 1 259 ? -24.486 20.391 -15.868 1.00 86.44 259 LEU A N 1
ATOM 2041 C CA . LEU A 1 259 ? -24.271 21.830 -15.753 1.00 86.44 259 LEU A CA 1
ATOM 2042 C C . LEU A 1 259 ? -25.604 22.584 -15.904 1.00 86.44 259 LEU A C 1
ATOM 2044 O O . LEU A 1 259 ? -26.425 22.227 -16.757 1.00 86.44 259 LEU A O 1
ATOM 2048 N N . PRO A 1 260 ? -25.827 23.660 -15.126 1.00 78.81 260 PRO A N 1
ATOM 2049 C CA . PRO A 1 260 ? -27.026 24.474 -15.250 1.00 78.81 260 PRO A CA 1
ATOM 2050 C 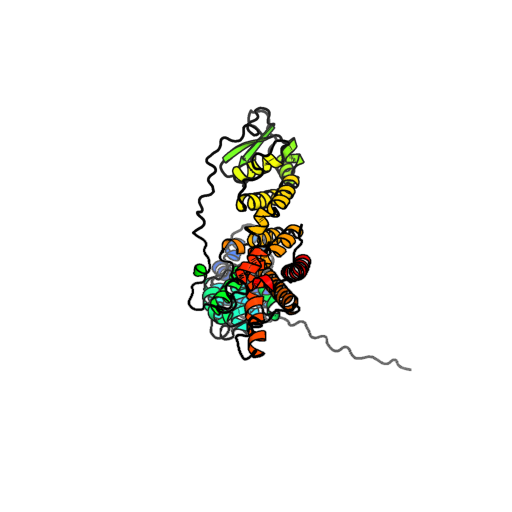C . PRO A 1 260 ? -27.216 24.952 -16.693 1.00 78.81 260 PRO A C 1
ATOM 2052 O O . PRO A 1 260 ? -26.311 25.525 -17.304 1.00 78.81 260 PRO A O 1
ATOM 2055 N N . SER A 1 261 ? -28.410 24.734 -17.247 1.00 63.97 261 SER A N 1
ATOM 2056 C CA . SER A 1 261 ? -28.779 25.306 -18.543 1.00 63.97 261 SER A CA 1
ATOM 2057 C C . SER A 1 261 ? -28.908 26.821 -18.388 1.00 63.97 261 SER A C 1
ATOM 2059 O O . SER A 1 261 ? -29.881 27.314 -17.819 1.00 63.97 261 SER A O 1
ATOM 2061 N N . TYR A 1 262 ? -27.905 27.568 -18.849 1.00 57.66 262 TYR A N 1
ATOM 2062 C CA . TYR A 1 262 ? -27.903 29.025 -18.755 1.00 57.66 262 TYR A CA 1
ATOM 2063 C C . TYR A 1 262 ? -28.947 29.638 -19.696 1.00 57.66 262 TYR A C 1
ATOM 2065 O O . TYR A 1 262 ? -28.902 29.455 -20.913 1.00 57.66 262 TYR A O 1
ATOM 2073 N N . LEU A 1 263 ? -29.869 30.414 -19.124 1.00 49.25 263 LEU A N 1
ATOM 2074 C CA . LEU A 1 263 ? -30.758 31.299 -19.869 1.00 49.25 263 LEU A CA 1
ATOM 2075 C C . LEU A 1 263 ? -30.041 32.635 -20.111 1.00 49.25 263 LEU A C 1
ATOM 2077 O O . LEU A 1 263 ? -29.747 33.361 -19.170 1.00 49.25 263 LEU A O 1
ATOM 2081 N N . ALA A 1 264 ? -29.749 32.906 -21.387 1.00 50.53 264 ALA A N 1
ATOM 2082 C CA . ALA A 1 264 ? -29.427 34.198 -22.005 1.00 50.53 264 ALA A CA 1
ATOM 2083 C C . ALA A 1 264 ? -28.753 35.267 -21.107 1.00 50.53 264 ALA A C 1
ATOM 2085 O O . ALA A 1 264 ? -29.427 36.117 -20.528 1.00 50.53 264 ALA A O 1
ATOM 2086 N N . GLY A 1 265 ? -27.411 35.284 -21.075 1.00 51.94 265 GLY A N 1
ATOM 2087 C CA . GLY A 1 265 ? -26.650 36.337 -20.387 1.00 51.94 265 GLY A CA 1
ATOM 2088 C C . GLY A 1 265 ? -25.125 36.154 -20.331 1.00 51.94 265 GLY A C 1
ATOM 2089 O O . GLY A 1 265 ? -24.560 36.115 -19.252 1.00 51.94 265 GLY A O 1
ATOM 2090 N N . SER A 1 266 ? -24.452 36.069 -21.484 1.00 58.22 266 SER A N 1
ATOM 2091 C CA . SER A 1 266 ? -23.016 36.378 -21.699 1.00 58.22 266 SER A CA 1
ATOM 2092 C C . SER A 1 266 ? -21.884 35.603 -20.977 1.00 58.22 266 SER A C 1
ATOM 2094 O O . SER A 1 266 ? -20.727 35.939 -21.240 1.00 58.22 266 SER A O 1
ATOM 2096 N N . SER A 1 267 ? -22.111 34.581 -20.146 1.00 69.31 267 SER A N 1
ATOM 2097 C CA . SER A 1 267 ? -21.006 33.746 -19.619 1.00 69.31 267 SER A CA 1
ATOM 2098 C C . SER A 1 267 ? -21.029 32.318 -20.173 1.00 69.31 267 SER A C 1
ATOM 2100 O O . SER A 1 267 ? -22.082 31.684 -20.238 1.00 69.31 267 SER A O 1
ATOM 2102 N N . LEU A 1 268 ? -19.856 31.823 -20.583 1.00 82.56 268 LEU A N 1
ATOM 2103 C CA . LEU A 1 268 ? -19.638 30.450 -21.053 1.00 82.56 268 LEU A CA 1
ATOM 2104 C C . LEU A 1 268 ? -20.027 29.437 -19.960 1.00 82.56 268 LEU A C 1
ATOM 2106 O O . LEU A 1 268 ? -19.758 29.700 -18.789 1.00 82.56 268 LEU A O 1
ATOM 2110 N N . PRO A 1 269 ? -20.633 28.283 -20.301 1.00 88.25 269 PRO A N 1
ATOM 2111 C CA . PRO A 1 269 ? -20.803 27.187 -19.352 1.00 88.25 269 PRO A CA 1
ATOM 2112 C C . PRO A 1 269 ? -19.438 26.742 -18.819 1.00 88.25 269 PRO A C 1
ATOM 2114 O O . PRO A 1 269 ? -18.561 26.401 -19.614 1.00 88.25 269 PRO A O 1
ATOM 2117 N N . THR A 1 270 ? -19.270 26.731 -17.497 1.00 90.75 270 THR A N 1
ATOM 2118 C CA . THR A 1 270 ? -17.977 26.452 -16.860 1.00 90.75 270 THR A CA 1
ATOM 2119 C C . THR A 1 270 ? -18.020 25.158 -16.058 1.00 90.75 270 THR A C 1
ATOM 2121 O O . THR A 1 270 ? -18.876 24.987 -15.192 1.00 90.75 270 THR A O 1
ATOM 2124 N N . LEU A 1 271 ? -17.069 24.262 -16.323 1.00 92.69 271 LEU A N 1
ATOM 2125 C CA . LEU A 1 271 ? -16.835 23.037 -15.564 1.00 92.69 271 LEU A CA 1
ATOM 2126 C C . LEU A 1 271 ? -15.571 23.192 -14.710 1.00 92.69 271 LEU A C 1
ATOM 2128 O O . LEU A 1 271 ? -14.474 23.318 -15.246 1.00 92.69 271 LEU A O 1
ATOM 2132 N N . SER A 1 272 ? -15.700 23.141 -13.388 1.00 92.88 272 SER A N 1
ATOM 2133 C CA . SER A 1 272 ? -14.543 23.150 -12.485 1.00 92.88 272 SER A CA 1
ATOM 2134 C C . SER A 1 272 ? -14.049 21.729 -12.219 1.00 92.88 272 SER A C 1
ATOM 2136 O O . SER A 1 272 ? -14.833 20.858 -11.836 1.00 92.88 272 SER A O 1
ATOM 2138 N N . LEU A 1 273 ? -12.750 21.494 -12.405 1.00 93.25 273 LEU A N 1
ATOM 2139 C CA . LEU A 1 273 ? -12.087 20.221 -12.124 1.00 93.25 273 LEU A CA 1
ATOM 2140 C C . LEU A 1 273 ? -11.032 20.401 -11.031 1.00 93.25 273 LEU A C 1
ATOM 2142 O O . LEU A 1 273 ? -10.344 21.414 -10.968 1.00 93.25 273 LEU A O 1
ATOM 2146 N N . THR A 1 274 ? -10.850 19.378 -10.200 1.00 93.00 274 THR A N 1
ATOM 2147 C CA . THR A 1 274 ? -9.843 19.349 -9.123 1.00 93.00 274 THR A CA 1
ATOM 2148 C C . THR A 1 274 ? -8.435 19.003 -9.626 1.00 93.00 274 THR A C 1
ATOM 2150 O O . THR A 1 274 ? -7.594 18.565 -8.847 1.00 93.00 274 THR A O 1
ATOM 2153 N N . LEU A 1 275 ? -8.183 19.146 -10.930 1.00 94.00 275 LEU A N 1
ATOM 2154 C CA . LEU A 1 275 ? -6.884 18.882 -11.543 1.00 94.00 275 LEU A CA 1
ATOM 2155 C C . LEU A 1 275 ? -6.078 20.183 -11.667 1.00 94.00 275 LEU A C 1
ATOM 2157 O O . LEU A 1 275 ? -6.655 21.183 -12.105 1.00 94.00 275 LEU A O 1
ATOM 2161 N N . PRO A 1 276 ? -4.762 20.169 -11.383 1.00 93.69 276 PRO A N 1
ATOM 2162 C CA . PRO A 1 276 ? -3.874 21.288 -11.692 1.00 93.69 276 PRO A CA 1
ATOM 2163 C C . PRO A 1 276 ? -3.828 21.590 -13.194 1.00 93.69 276 PRO A C 1
ATOM 2165 O O . PRO A 1 276 ? -3.941 20.676 -14.021 1.00 93.69 276 PRO A O 1
ATOM 2168 N N . SER A 1 277 ? -3.598 22.855 -13.551 1.00 92.38 277 SER A N 1
ATOM 2169 C CA . SER A 1 277 ? -3.555 23.329 -14.941 1.00 92.38 277 SER A CA 1
ATOM 2170 C C . SER A 1 277 ? -2.586 22.542 -15.831 1.00 92.38 277 SER A C 1
ATOM 2172 O O . SER A 1 277 ? -2.969 22.154 -16.929 1.00 92.38 277 SER A O 1
ATOM 2174 N N . ALA A 1 278 ? -1.383 22.213 -15.348 1.00 90.25 278 ALA A N 1
ATOM 2175 C CA . ALA A 1 278 ? -0.378 21.461 -16.111 1.00 90.25 278 ALA A CA 1
ATOM 2176 C C . ALA A 1 278 ? -0.848 20.051 -16.527 1.00 90.25 278 ALA A C 1
ATOM 2178 O O . ALA A 1 278 ? -0.593 19.593 -17.648 1.00 90.25 278 ALA A O 1
ATOM 2179 N N . ILE A 1 279 ? -1.557 19.355 -15.632 1.00 93.94 279 ILE A N 1
ATOM 2180 C CA . ILE A 1 279 ? -2.119 18.024 -15.902 1.00 93.94 279 ILE A CA 1
ATOM 2181 C C . ILE A 1 279 ? -3.287 18.156 -16.875 1.00 93.94 279 ILE A C 1
ATOM 2183 O O . ILE A 1 279 ? -3.351 17.438 -17.873 1.00 93.94 279 ILE A O 1
ATOM 2187 N N . LEU A 1 280 ? -4.185 19.109 -16.612 1.00 94.31 280 LEU A N 1
ATOM 2188 C CA . LEU A 1 280 ? -5.352 19.354 -17.448 1.00 94.31 280 LEU A CA 1
ATOM 2189 C C . LEU A 1 280 ? -4.956 19.728 -18.881 1.00 94.31 280 LEU A C 1
ATOM 2191 O O . LEU A 1 280 ? -5.479 19.143 -19.824 1.00 94.31 280 LEU A O 1
ATOM 2195 N N . GLU A 1 281 ? -3.997 20.636 -19.054 1.00 93.06 281 GLU A N 1
ATOM 2196 C CA . GLU A 1 281 ? -3.488 21.040 -20.364 1.00 93.06 281 GLU A CA 1
ATOM 2197 C C . GLU A 1 281 ? -2.922 19.841 -21.132 1.00 93.06 281 GLU A C 1
ATOM 2199 O O . GLU A 1 281 ? -3.262 19.629 -22.298 1.00 93.06 281 GLU A O 1
ATOM 2204 N N . THR A 1 282 ? -2.121 19.004 -20.465 1.00 92.81 282 THR A N 1
ATOM 2205 C CA . THR A 1 282 ? -1.568 17.787 -21.072 1.00 92.81 282 THR A CA 1
ATOM 2206 C C . THR A 1 282 ? -2.689 16.869 -21.563 1.00 92.81 282 THR A C 1
ATOM 2208 O O . THR A 1 282 ? -2.662 16.441 -22.715 1.00 92.81 282 THR A O 1
ATOM 2211 N N . LEU A 1 283 ? -3.708 16.603 -20.737 1.00 94.56 283 LEU A N 1
ATOM 2212 C CA . LEU A 1 283 ? -4.864 15.789 -21.134 1.00 94.56 283 LEU A CA 1
ATOM 2213 C C . LEU A 1 283 ? -5.626 16.401 -22.314 1.00 94.56 283 LEU A C 1
ATOM 2215 O O . LEU A 1 283 ? -5.999 15.677 -23.238 1.00 94.56 283 LEU A O 1
ATOM 2219 N N . LEU A 1 284 ? -5.815 17.723 -22.328 1.00 94.62 284 LEU A N 1
ATOM 2220 C CA . LEU A 1 284 ? -6.485 18.420 -23.425 1.00 94.62 284 LEU A CA 1
ATOM 2221 C C . LEU A 1 284 ? -5.737 18.249 -24.755 1.00 94.62 284 LEU A C 1
ATOM 2223 O O . LEU A 1 284 ? -6.383 18.013 -25.774 1.00 94.62 284 LEU A O 1
ATOM 2227 N N . TYR A 1 285 ? -4.399 18.262 -24.759 1.00 93.81 285 TYR A N 1
ATOM 2228 C CA . TYR A 1 285 ? -3.606 17.954 -25.960 1.00 93.81 285 TYR A CA 1
ATOM 2229 C C . TYR A 1 285 ? -3.797 16.520 -26.478 1.00 93.81 285 TYR A C 1
ATOM 2231 O O . TYR A 1 285 ? -3.613 16.283 -27.670 1.00 93.81 285 TYR A O 1
ATOM 2239 N N . TYR A 1 286 ? -4.156 15.557 -25.622 1.00 93.06 286 TYR A N 1
ATOM 2240 C CA . TYR A 1 286 ? -4.505 14.199 -26.063 1.00 93.06 286 TYR A CA 1
ATOM 2241 C C . TYR A 1 286 ? -5.953 14.079 -26.545 1.00 93.06 286 TYR A C 1
ATOM 2243 O O . TYR A 1 286 ? -6.237 13.241 -27.398 1.00 93.06 286 TYR A O 1
ATOM 2251 N N . ILE A 1 287 ? -6.859 14.893 -26.002 1.00 94.94 287 ILE A N 1
ATOM 2252 C CA . ILE A 1 287 ? -8.273 14.926 -26.396 1.00 94.94 287 ILE A CA 1
ATOM 2253 C C . ILE A 1 287 ? -8.449 15.620 -27.753 1.00 94.94 287 ILE A C 1
ATOM 2255 O O . ILE A 1 287 ? -9.278 15.211 -28.568 1.00 94.94 287 ILE A O 1
ATOM 2259 N N . TYR A 1 288 ? -7.678 16.677 -28.001 1.00 93.56 288 TYR A N 1
ATOM 2260 C CA . TYR A 1 288 ? -7.787 17.480 -29.209 1.00 93.56 288 TYR A CA 1
ATOM 2261 C C . TYR A 1 288 ? -6.940 16.922 -30.358 1.00 93.56 288 TYR A C 1
ATOM 2263 O O . TYR A 1 288 ? -5.826 16.448 -30.135 1.00 93.56 288 TYR A O 1
ATOM 2271 N N . PRO A 1 289 ? -7.402 17.049 -31.615 1.00 90.81 289 PRO A N 1
ATOM 2272 C CA . PRO A 1 289 ? -6.645 16.654 -32.801 1.00 90.81 289 PRO A CA 1
ATOM 2273 C C . PRO A 1 289 ? -5.572 17.702 -33.148 1.00 90.81 289 PRO A C 1
ATOM 2275 O O . PRO A 1 289 ? -5.585 18.297 -34.224 1.00 90.81 289 PRO A O 1
ATOM 2278 N N . VAL A 1 290 ? -4.654 17.964 -32.219 1.00 88.88 290 VAL A N 1
ATOM 2279 C CA . VAL A 1 290 ? -3.584 18.961 -32.356 1.00 88.88 290 VAL A CA 1
ATOM 2280 C C . VAL A 1 290 ? -2.213 18.328 -32.096 1.00 88.88 290 VAL A C 1
ATOM 2282 O O . VAL A 1 290 ? -2.124 17.303 -31.416 1.00 88.88 290 VAL A O 1
ATOM 2285 N N . PRO A 1 291 ? -1.119 18.904 -32.628 1.00 85.06 291 PRO A N 1
ATOM 2286 C CA . PRO A 1 291 ? 0.222 18.418 -32.333 1.00 85.06 291 PRO A CA 1
ATOM 2287 C C . PRO A 1 291 ? 0.518 18.486 -30.833 1.00 85.06 291 PRO A C 1
ATOM 2289 O O . PRO A 1 291 ? 0.309 19.516 -30.193 1.00 85.06 291 PRO A O 1
ATOM 2292 N N . LYS A 1 292 ? 1.031 17.385 -30.281 1.00 84.44 292 LYS A N 1
ATOM 2293 C CA . LYS A 1 292 ? 1.427 17.305 -28.873 1.00 84.44 292 LYS A CA 1
ATOM 2294 C C . LYS A 1 292 ? 2.766 18.026 -28.694 1.00 84.44 292 LYS A C 1
ATOM 2296 O O . LYS A 1 292 ? 3.727 17.649 -29.364 1.00 84.44 292 LYS A O 1
ATOM 2301 N N . PRO A 1 293 ? 2.878 19.005 -27.787 1.00 74.31 293 PRO A N 1
ATOM 2302 C CA . PRO A 1 293 ? 4.113 19.771 -27.628 1.00 74.31 293 PRO A CA 1
ATOM 2303 C C . PRO A 1 293 ? 5.211 19.030 -26.836 1.00 74.31 293 PRO A C 1
ATOM 2305 O O . PRO A 1 293 ? 6.334 19.518 -26.776 1.00 74.31 293 PRO A O 1
ATOM 2308 N N . TYR A 1 294 ? 4.921 17.860 -26.244 1.00 67.12 294 TYR A N 1
ATOM 2309 C CA . TYR A 1 294 ? 5.770 17.230 -25.214 1.00 67.12 294 TYR A CA 1
ATOM 2310 C C . TYR A 1 294 ? 6.334 15.840 -25.559 1.00 67.12 294 TYR A C 1
ATOM 2312 O O . TYR A 1 294 ? 6.619 15.062 -24.651 1.00 67.12 294 TYR A O 1
ATOM 2320 N N . SER A 1 295 ? 6.518 15.492 -26.835 1.00 57.34 295 SER A N 1
ATOM 2321 C CA . SER A 1 295 ? 6.818 14.115 -27.279 1.00 57.34 295 SER A CA 1
ATOM 2322 C C . SER A 1 295 ? 8.126 13.466 -26.769 1.00 57.34 295 SER A C 1
ATOM 2324 O O . SER A 1 295 ? 8.392 12.329 -27.139 1.00 57.34 295 SER A O 1
ATOM 2326 N N . SER A 1 296 ? 8.938 14.122 -25.926 1.00 55.41 296 SER A N 1
ATOM 2327 C CA . SER A 1 296 ? 10.127 13.498 -25.308 1.00 55.41 296 SER A CA 1
ATOM 2328 C C . SER A 1 296 ? 10.621 14.130 -23.989 1.00 55.41 296 SER A C 1
ATOM 2330 O O . SER A 1 296 ? 11.749 13.858 -23.589 1.00 55.41 296 SER A O 1
ATOM 2332 N N . ALA A 1 297 ? 9.841 14.992 -23.317 1.00 66.19 297 ALA A N 1
ATOM 2333 C CA . ALA A 1 297 ? 10.347 15.837 -22.214 1.00 66.19 297 ALA A CA 1
ATOM 2334 C C . ALA A 1 297 ? 9.559 15.761 -20.890 1.00 66.19 297 ALA A C 1
ATOM 2336 O O . ALA A 1 297 ? 9.856 16.508 -19.963 1.00 66.19 297 ALA A O 1
ATOM 2337 N N . MET A 1 298 ? 8.549 14.893 -20.776 1.00 85.38 298 MET A N 1
ATOM 2338 C CA . MET A 1 298 ? 7.769 14.796 -19.535 1.00 85.38 298 MET A CA 1
ATOM 2339 C C . MET A 1 298 ? 8.547 14.038 -18.453 1.00 85.38 298 MET A C 1
ATOM 2341 O O . MET A 1 298 ? 9.092 12.961 -18.711 1.00 85.38 298 MET A O 1
ATOM 2345 N N . SER A 1 299 ? 8.557 14.555 -17.224 1.00 90.69 299 SER A N 1
ATOM 2346 C CA . SER A 1 299 ? 9.073 13.812 -16.072 1.00 90.69 299 SER A CA 1
ATOM 2347 C C . SER A 1 299 ? 8.230 12.554 -15.821 1.00 90.69 299 SER A C 1
ATOM 2349 O O . SER A 1 299 ? 7.074 12.468 -16.241 1.00 90.69 299 SER A O 1
ATOM 2351 N N . LEU A 1 300 ? 8.809 11.539 -15.170 1.00 91.94 300 LEU A N 1
ATOM 2352 C CA . LEU A 1 300 ? 8.072 10.312 -14.839 1.00 91.94 300 LEU A CA 1
ATOM 2353 C C . LEU A 1 300 ? 6.851 10.608 -13.956 1.00 91.94 300 LEU A C 1
ATOM 2355 O O . LEU A 1 300 ? 5.768 10.098 -14.230 1.00 91.94 300 LEU A O 1
ATOM 2359 N N . GLU A 1 301 ? 7.008 11.489 -12.968 1.00 92.31 301 GLU A N 1
ATOM 2360 C CA . GLU A 1 301 ? 5.927 11.864 -12.053 1.00 92.31 301 GLU A CA 1
ATOM 2361 C C . GLU A 1 301 ? 4.770 12.567 -12.783 1.00 92.31 301 GLU A C 1
ATOM 2363 O O . GLU A 1 301 ? 3.599 12.280 -12.521 1.00 92.31 301 GLU A O 1
ATOM 2368 N N . HIS A 1 302 ? 5.075 13.421 -13.770 1.00 92.56 302 HIS A N 1
ATOM 2369 C CA . HIS A 1 302 ? 4.050 14.052 -14.608 1.00 92.56 302 HIS A CA 1
ATOM 2370 C C . HIS A 1 302 ? 3.281 13.019 -15.436 1.00 92.56 302 HIS A C 1
ATOM 2372 O O . HIS A 1 302 ? 2.053 13.074 -15.499 1.00 92.56 302 HIS A O 1
ATOM 2378 N N . VAL A 1 303 ? 3.978 12.037 -16.023 1.00 94.31 303 VAL A N 1
ATOM 2379 C CA . VAL A 1 303 ? 3.347 10.938 -16.778 1.00 94.31 303 VAL A CA 1
ATOM 2380 C C . VAL A 1 303 ? 2.446 10.093 -15.874 1.00 94.31 303 VAL A C 1
ATOM 2382 O O . VAL A 1 303 ? 1.296 9.847 -16.234 1.00 94.31 303 VAL A O 1
ATOM 2385 N N . MET A 1 304 ? 2.924 9.693 -14.692 1.00 95.81 304 MET A N 1
ATOM 2386 C CA . MET A 1 304 ? 2.150 8.912 -13.715 1.00 95.81 304 MET A CA 1
ATOM 2387 C C . MET A 1 304 ? 0.904 9.674 -13.243 1.00 95.81 304 MET A C 1
ATOM 2389 O O . MET A 1 304 ? -0.196 9.120 -13.210 1.00 95.81 304 MET A O 1
ATOM 2393 N N . THR A 1 305 ? 1.040 10.970 -12.957 1.00 95.94 305 THR A N 1
ATOM 2394 C CA . THR A 1 305 ? -0.084 11.825 -12.545 1.00 95.94 305 THR A CA 1
ATOM 2395 C C . THR A 1 305 ? -1.106 12.003 -13.669 1.00 95.94 305 THR A C 1
ATOM 2397 O O . THR A 1 305 ? -2.310 11.877 -13.435 1.00 95.94 305 THR A O 1
ATOM 2400 N N . CYS A 1 306 ? -0.652 12.220 -14.907 1.00 95.88 306 CYS A N 1
ATOM 2401 C CA . CYS A 1 306 ? -1.539 12.286 -16.065 1.00 95.88 306 CYS A CA 1
ATOM 2402 C C . CYS A 1 306 ? -2.245 10.949 -16.330 1.00 95.88 306 CYS A C 1
ATOM 2404 O O . CYS A 1 306 ? -3.431 10.951 -16.650 1.00 95.88 306 CYS A O 1
ATOM 2406 N N . ALA A 1 307 ? -1.564 9.812 -16.157 1.00 96.94 307 ALA A N 1
ATOM 2407 C CA . ALA A 1 307 ? -2.162 8.486 -16.299 1.00 96.94 307 ALA A CA 1
ATOM 2408 C C . ALA A 1 307 ? -3.259 8.232 -15.249 1.00 96.94 307 ALA A C 1
ATOM 2410 O O . ALA A 1 307 ? -4.342 7.770 -15.611 1.00 96.94 307 ALA A O 1
ATOM 2411 N N . ARG A 1 308 ? -3.039 8.606 -13.978 1.00 97.50 308 ARG A N 1
ATOM 2412 C CA . ARG A 1 308 ? -4.082 8.547 -12.932 1.00 97.50 308 ARG A CA 1
ATOM 2413 C C . ARG A 1 308 ? -5.290 9.396 -13.290 1.00 97.50 308 ARG A C 1
ATOM 2415 O O . ARG A 1 308 ? -6.417 8.918 -13.219 1.00 97.50 308 ARG A O 1
ATOM 2422 N N . ALA A 1 309 ? -5.059 10.641 -13.702 1.00 97.62 309 ALA A N 1
ATOM 2423 C CA . ALA A 1 309 ? -6.134 11.546 -14.087 1.00 97.62 309 ALA A CA 1
ATOM 2424 C C . ALA A 1 309 ? -6.899 11.024 -15.316 1.00 97.62 309 ALA A C 1
ATOM 2426 O O . ALA A 1 309 ? -8.128 11.013 -15.316 1.00 97.62 309 ALA A O 1
ATOM 2427 N N . ALA A 1 310 ? -6.195 10.525 -16.336 1.00 97.62 310 ALA A N 1
ATOM 2428 C CA . ALA A 1 310 ? -6.811 9.930 -17.517 1.00 97.62 310 ALA A CA 1
ATOM 2429 C C . ALA A 1 310 ? -7.661 8.699 -17.168 1.00 97.62 310 ALA A C 1
ATOM 2431 O O . ALA A 1 310 ? -8.751 8.560 -17.711 1.00 97.62 310 ALA A O 1
ATOM 2432 N N . ALA A 1 311 ? -7.212 7.843 -16.245 1.00 97.31 311 ALA A N 1
ATOM 2433 C CA . ALA A 1 311 ? -8.005 6.716 -15.758 1.00 97.31 311 ALA A CA 1
ATOM 2434 C C . ALA A 1 311 ? -9.231 7.180 -14.951 1.00 97.31 311 ALA A C 1
ATOM 2436 O O . ALA A 1 311 ? -10.346 6.750 -15.231 1.00 97.31 311 ALA A O 1
ATOM 2437 N N . ALA A 1 312 ? -9.050 8.109 -14.006 1.00 96.31 312 ALA A N 1
ATOM 2438 C CA . ALA A 1 312 ? -10.123 8.623 -13.151 1.00 96.31 312 ALA A CA 1
ATOM 2439 C C . ALA A 1 312 ? -11.238 9.331 -13.939 1.00 96.31 312 ALA A C 1
ATOM 2441 O O . ALA A 1 312 ? -12.402 9.286 -13.545 1.00 96.31 312 ALA A O 1
ATOM 2442 N N . PHE A 1 313 ? -10.889 9.981 -15.052 1.00 96.50 313 PHE A N 1
ATOM 2443 C CA . PHE A 1 313 ? -11.841 10.630 -15.949 1.00 96.50 313 PHE A CA 1
ATOM 2444 C C . PHE A 1 313 ? -12.210 9.782 -17.171 1.00 96.50 313 PHE A C 1
ATOM 2446 O O . PHE A 1 313 ? -12.911 10.299 -18.033 1.00 96.50 313 PHE A O 1
ATOM 2453 N N . ASP A 1 314 ? -11.794 8.518 -17.271 1.00 96.69 314 ASP A N 1
ATOM 2454 C CA . ASP A 1 314 ? -12.110 7.640 -18.412 1.00 96.69 314 ASP A CA 1
ATOM 2455 C C . ASP A 1 314 ? -11.733 8.258 -19.782 1.00 96.69 314 ASP A C 1
ATOM 2457 O O . ASP A 1 314 ? -12.521 8.304 -20.724 1.00 96.69 314 ASP A O 1
ATOM 2461 N N . ILE A 1 315 ? -10.517 8.807 -19.891 1.00 97.31 315 ILE A N 1
ATOM 2462 C CA . ILE A 1 315 ? -9.965 9.396 -21.123 1.00 97.31 315 ILE A CA 1
ATOM 2463 C C . ILE A 1 315 ? -9.046 8.366 -21.792 1.00 97.31 315 ILE A C 1
ATOM 2465 O O . ILE A 1 315 ? -7.816 8.437 -21.701 1.00 97.31 315 ILE A O 1
ATOM 2469 N N . GLY A 1 316 ? -9.647 7.391 -22.481 1.00 96.00 316 GLY A N 1
ATOM 2470 C CA . GLY A 1 316 ? -8.936 6.222 -23.020 1.00 96.00 316 GLY A CA 1
ATOM 2471 C C . GLY A 1 316 ? -7.764 6.549 -23.959 1.00 96.00 316 GLY A C 1
ATOM 2472 O O . GLY A 1 316 ? -6.699 5.944 -23.844 1.00 96.00 316 GLY A O 1
ATOM 2473 N N . VAL A 1 317 ? -7.913 7.549 -24.839 1.00 93.81 317 VAL A N 1
ATOM 2474 C CA . VAL A 1 317 ? -6.860 7.958 -25.797 1.00 93.81 317 VAL A CA 1
ATOM 2475 C C . VAL A 1 317 ? -5.608 8.473 -25.081 1.00 93.81 317 VAL A C 1
ATOM 2477 O O . VAL A 1 317 ? -4.485 8.166 -25.484 1.00 93.81 317 VAL A O 1
ATOM 2480 N N . ALA A 1 318 ? -5.793 9.248 -24.011 1.00 94.94 318 ALA A N 1
ATOM 2481 C CA . ALA A 1 318 ? -4.689 9.754 -23.207 1.00 94.94 318 ALA A CA 1
ATOM 2482 C C . ALA A 1 318 ? -4.069 8.622 -22.377 1.00 94.94 318 ALA A C 1
ATOM 2484 O O . ALA A 1 318 ? -2.851 8.454 -22.374 1.00 94.94 318 ALA A O 1
ATOM 2485 N N . LEU A 1 319 ? -4.909 7.795 -21.743 1.00 97.06 319 LEU A N 1
ATOM 2486 C CA . LEU A 1 319 ? -4.467 6.680 -20.911 1.00 97.06 319 LEU A CA 1
ATOM 2487 C C . LEU A 1 319 ? -3.587 5.692 -21.685 1.00 97.06 319 LEU A C 1
ATOM 2489 O O . LEU A 1 319 ? -2.509 5.336 -21.216 1.00 97.06 319 LEU A O 1
ATOM 2493 N N . GLN A 1 320 ? -4.009 5.292 -22.888 1.00 95.88 320 GLN A N 1
ATOM 2494 C CA . GLN A 1 320 ? -3.235 4.391 -23.743 1.00 95.88 320 GLN A CA 1
ATOM 2495 C C . GLN A 1 320 ? -1.870 4.986 -24.110 1.00 95.88 320 GLN A C 1
ATOM 2497 O O . GLN A 1 320 ? -0.862 4.282 -24.098 1.00 95.88 320 GLN A O 1
ATOM 2502 N N . ALA A 1 321 ? -1.818 6.284 -24.408 1.00 93.88 321 ALA A N 1
ATOM 2503 C CA . ALA A 1 321 ? -0.563 6.934 -24.748 1.00 93.88 321 ALA A CA 1
ATOM 2504 C C . ALA A 1 321 ? 0.392 7.032 -23.548 1.00 93.88 321 ALA A C 1
ATOM 2506 O O . ALA A 1 321 ? 1.586 6.792 -23.706 1.00 93.88 321 ALA A O 1
ATOM 2507 N N . PHE A 1 322 ? -0.111 7.324 -22.344 1.00 95.44 322 PHE A N 1
ATOM 2508 C CA . PHE A 1 322 ? 0.733 7.327 -21.145 1.00 95.44 322 PHE A CA 1
ATOM 2509 C C . PHE A 1 322 ? 1.211 5.927 -20.764 1.00 95.44 322 PHE A C 1
ATOM 2511 O O . PHE A 1 322 ? 2.355 5.775 -20.350 1.00 95.44 322 PHE A O 1
ATOM 2518 N N . ARG A 1 323 ? 0.384 4.895 -20.966 1.00 96.44 323 ARG A N 1
ATOM 2519 C CA . ARG A 1 323 ? 0.794 3.493 -20.805 1.00 96.44 323 ARG A CA 1
ATOM 2520 C C . ARG A 1 323 ? 1.983 3.141 -21.704 1.00 96.44 323 ARG A C 1
ATOM 2522 O O . ARG A 1 323 ? 2.965 2.594 -21.216 1.00 96.44 323 ARG A O 1
ATOM 2529 N N . GLN A 1 324 ? 1.949 3.550 -22.974 1.00 93.81 324 GLN A N 1
ATOM 2530 C CA . GLN A 1 324 ? 3.075 3.390 -23.907 1.00 93.81 324 GLN A CA 1
ATOM 2531 C C . GLN A 1 324 ? 4.309 4.206 -23.497 1.00 93.81 324 GLN A C 1
ATOM 2533 O O . GLN A 1 324 ? 5.435 3.733 -23.630 1.00 93.81 324 GLN A O 1
ATOM 2538 N N . GLU A 1 325 ? 4.104 5.417 -22.982 1.00 92.69 325 GLU A N 1
ATOM 2539 C CA . GLU A 1 325 ? 5.185 6.283 -22.511 1.00 92.69 325 GLU A CA 1
ATOM 2540 C C . GLU A 1 325 ? 5.912 5.687 -21.295 1.00 92.69 325 GLU A C 1
ATOM 2542 O O . GLU A 1 325 ? 7.139 5.742 -21.235 1.00 92.69 325 GLU A O 1
ATOM 2547 N N . LEU A 1 326 ? 5.185 5.079 -20.346 1.00 93.94 326 LEU A N 1
ATOM 2548 C CA . LEU A 1 326 ? 5.755 4.443 -19.148 1.00 93.94 326 LEU A CA 1
ATOM 2549 C C . LEU A 1 326 ? 6.750 3.336 -19.500 1.00 93.94 326 LEU A C 1
ATOM 2551 O O . LEU A 1 326 ? 7.800 3.221 -18.875 1.00 93.94 326 LEU A O 1
ATOM 2555 N N . VAL A 1 327 ? 6.439 2.556 -20.530 1.00 93.00 327 VAL A N 1
ATOM 2556 C CA . VAL A 1 327 ? 7.237 1.405 -20.971 1.00 93.00 327 VAL A CA 1
ATOM 2557 C C . VAL A 1 327 ? 8.282 1.752 -22.032 1.00 93.00 327 VAL A C 1
ATOM 2559 O O . VAL A 1 327 ? 8.872 0.859 -22.640 1.00 93.00 327 VAL A O 1
ATOM 2562 N N . MET A 1 328 ? 8.556 3.040 -22.255 1.00 90.88 328 MET A N 1
ATOM 2563 C CA . MET A 1 328 ? 9.655 3.448 -23.125 1.00 90.88 328 MET A CA 1
ATOM 2564 C C . MET A 1 328 ? 10.988 2.877 -22.608 1.00 90.88 328 MET A C 1
ATOM 2566 O O . MET A 1 328 ? 11.260 2.963 -21.404 1.00 90.88 328 MET A O 1
ATOM 2570 N N . PRO A 1 329 ? 11.878 2.366 -23.485 1.00 87.88 329 PRO A N 1
ATOM 2571 C CA . PRO A 1 329 ? 13.118 1.712 -23.062 1.00 87.88 329 PRO A CA 1
ATOM 2572 C C . PRO A 1 329 ? 13.997 2.556 -22.133 1.00 87.88 329 PRO A C 1
ATOM 2574 O O . PRO A 1 329 ? 14.630 2.021 -21.228 1.00 87.88 329 PRO A O 1
ATOM 2577 N N . VAL A 1 330 ? 14.027 3.878 -22.328 1.00 86.12 330 VAL A N 1
ATOM 2578 C CA . VAL A 1 330 ? 14.783 4.802 -21.468 1.00 86.12 330 VAL A CA 1
ATOM 2579 C C . VAL A 1 330 ? 14.217 4.815 -20.045 1.00 86.12 330 VAL A C 1
ATOM 2581 O O . VAL A 1 330 ? 14.976 4.725 -19.085 1.00 86.12 330 VAL A O 1
ATOM 2584 N N . ARG A 1 331 ? 12.888 4.849 -19.889 1.00 89.69 331 ARG A N 1
ATOM 2585 C CA . ARG A 1 331 ? 12.236 4.865 -18.573 1.00 89.69 331 ARG A CA 1
ATOM 2586 C C . ARG A 1 331 ? 12.367 3.534 -17.855 1.00 89.69 331 ARG A C 1
ATOM 2588 O O . ARG A 1 331 ? 12.704 3.526 -16.678 1.00 89.69 331 ARG A O 1
ATOM 2595 N N . LEU A 1 332 ? 12.182 2.425 -18.567 1.00 89.06 332 LEU A N 1
ATOM 2596 C CA . LEU A 1 332 ? 12.352 1.089 -17.999 1.00 89.06 332 LEU A CA 1
ATOM 2597 C C . LEU A 1 332 ? 13.797 0.801 -17.565 1.00 89.06 332 LEU A C 1
ATOM 2599 O O . LEU A 1 332 ? 14.012 -0.027 -16.690 1.00 89.06 332 LEU A O 1
ATOM 2603 N N . ARG A 1 333 ? 14.798 1.475 -18.146 1.00 85.25 333 ARG A N 1
ATOM 2604 C CA . ARG A 1 333 ? 16.189 1.398 -17.669 1.00 85.25 333 ARG A CA 1
ATOM 2605 C C . ARG A 1 333 ? 16.428 2.261 -16.433 1.00 85.25 333 ARG A C 1
ATOM 2607 O O . ARG A 1 333 ? 17.156 1.846 -15.542 1.00 85.25 333 ARG A O 1
ATOM 2614 N N . SER A 1 334 ? 15.843 3.456 -16.388 1.00 87.06 334 SER A N 1
ATOM 2615 C CA . SER A 1 334 ? 16.113 4.427 -15.322 1.00 87.06 334 SER A CA 1
ATOM 2616 C C . SER A 1 334 ? 15.237 4.259 -14.077 1.00 87.06 334 SER A C 1
ATOM 2618 O O . SER A 1 334 ? 15.691 4.585 -12.985 1.00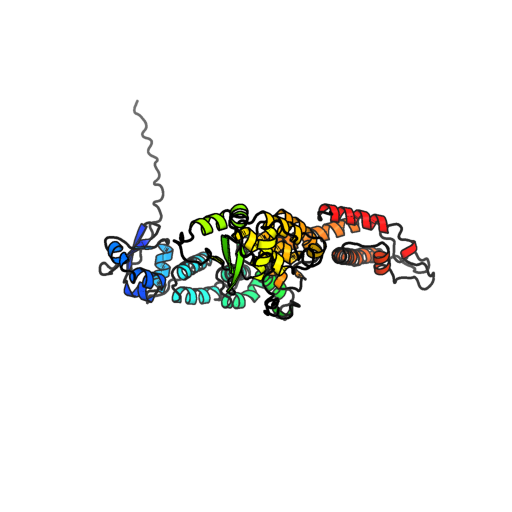 87.06 334 SER A O 1
ATOM 2620 N N . TYR A 1 335 ? 14.001 3.775 -14.229 1.00 92.19 335 TYR A N 1
ATOM 2621 C CA . TYR A 1 335 ? 12.986 3.723 -13.169 1.00 92.19 335 TYR A CA 1
ATOM 2622 C C . TYR A 1 335 ? 12.158 2.420 -13.152 1.00 92.19 335 TYR A C 1
ATOM 2624 O O . TYR A 1 335 ? 10.940 2.480 -12.958 1.00 92.19 335 TYR A O 1
ATOM 2632 N N . PRO A 1 336 ? 12.752 1.230 -13.364 1.00 93.44 336 PRO A N 1
ATOM 2633 C CA . PRO A 1 336 ? 11.975 -0.003 -13.481 1.00 93.44 336 PRO A CA 1
ATOM 2634 C C . PRO A 1 336 ? 11.145 -0.315 -12.229 1.00 93.44 336 PRO A C 1
ATOM 2636 O O . PRO A 1 336 ? 9.989 -0.709 -12.347 1.00 93.44 336 PRO A O 1
ATOM 2639 N N . LEU A 1 337 ? 11.705 -0.088 -11.036 1.00 95.44 337 LEU A N 1
ATOM 2640 C CA . LEU A 1 337 ? 11.037 -0.364 -9.764 1.00 95.44 337 LEU A CA 1
ATOM 2641 C C . LEU A 1 337 ? 9.827 0.560 -9.534 1.00 95.44 337 LEU A C 1
ATOM 2643 O O . LEU A 1 337 ? 8.728 0.079 -9.258 1.00 95.44 337 LEU A O 1
ATOM 2647 N N . ARG A 1 338 ? 10.006 1.873 -9.745 1.00 95.94 338 ARG A N 1
ATOM 2648 C CA . ARG A 1 338 ? 8.935 2.883 -9.646 1.00 95.94 338 ARG A CA 1
ATOM 2649 C C . ARG A 1 338 ? 7.785 2.584 -10.603 1.00 95.94 338 ARG A C 1
ATOM 2651 O O . ARG A 1 338 ? 6.622 2.660 -10.217 1.00 95.94 338 ARG A O 1
ATOM 2658 N N . ILE A 1 339 ? 8.113 2.240 -11.851 1.00 97.00 339 ILE A N 1
ATOM 2659 C CA . ILE A 1 339 ? 7.121 1.936 -12.889 1.00 97.00 339 ILE A CA 1
ATOM 2660 C C . ILE A 1 339 ? 6.396 0.633 -12.563 1.00 97.00 339 ILE A C 1
ATOM 2662 O O . ILE A 1 339 ? 5.187 0.567 -12.756 1.00 97.00 339 ILE A O 1
ATOM 2666 N N . TYR A 1 340 ? 7.098 -0.376 -12.041 1.00 97.75 340 TYR A N 1
ATOM 2667 C CA . TYR A 1 340 ? 6.472 -1.621 -11.607 1.00 97.75 340 TYR A CA 1
ATOM 2668 C C . TYR A 1 340 ? 5.435 -1.368 -10.506 1.00 97.75 340 TYR A C 1
ATOM 2670 O O . TYR A 1 340 ? 4.283 -1.758 -10.677 1.00 97.75 340 TYR A O 1
ATOM 2678 N N . GLY A 1 341 ? 5.798 -0.643 -9.441 1.00 97.19 341 GLY A N 1
ATOM 2679 C CA . GLY A 1 341 ? 4.860 -0.300 -8.363 1.00 97.19 341 GLY A CA 1
ATOM 2680 C C . GLY A 1 341 ? 3.651 0.492 -8.857 1.00 97.19 341 GLY A C 1
ATOM 2681 O O . GLY A 1 341 ? 2.511 0.128 -8.579 1.00 97.19 341 GLY A O 1
ATOM 2682 N N . PHE A 1 342 ? 3.885 1.516 -9.682 1.00 98.00 342 PHE A N 1
ATOM 2683 C CA . PHE A 1 342 ? 2.806 2.294 -10.294 1.00 98.00 342 PHE A CA 1
ATOM 2684 C C . PHE A 1 342 ? 1.887 1.449 -11.188 1.00 98.00 342 PHE A C 1
ATOM 2686 O O . PHE A 1 342 ? 0.666 1.567 -11.143 1.00 98.00 342 PHE A O 1
ATOM 2693 N N . ALA A 1 343 ? 2.456 0.590 -12.033 1.00 98.06 343 ALA A N 1
ATOM 2694 C CA . ALA A 1 343 ? 1.672 -0.246 -12.929 1.00 98.06 343 ALA A CA 1
ATOM 2695 C C . ALA A 1 343 ? 0.814 -1.249 -12.142 1.00 98.06 343 ALA A C 1
ATOM 2697 O O . ALA A 1 343 ? -0.352 -1.441 -12.482 1.00 98.06 343 ALA A O 1
ATOM 2698 N N . ARG A 1 344 ? 1.345 -1.826 -11.055 1.00 97.50 344 ARG A N 1
ATOM 2699 C CA . ARG A 1 344 ? 0.587 -2.699 -10.145 1.00 97.50 344 ARG A CA 1
ATOM 2700 C C . ARG A 1 344 ? -0.544 -1.944 -9.446 1.00 97.50 344 ARG A C 1
ATOM 2702 O O . ARG A 1 344 ? -1.671 -2.431 -9.457 1.00 97.50 344 ARG A O 1
ATOM 2709 N N . SER A 1 345 ? -0.287 -0.736 -8.934 1.00 96.38 345 SER A N 1
ATOM 2710 C CA . SER A 1 345 ? -1.311 0.085 -8.265 1.00 96.38 345 SER A CA 1
ATOM 2711 C C . SER A 1 345 ? -2.457 0.495 -9.202 1.00 96.38 345 SER A C 1
ATOM 2713 O O . SER A 1 345 ? -3.602 0.628 -8.770 1.00 96.38 345 SER A O 1
ATOM 2715 N N . MET A 1 346 ? -2.169 0.631 -10.499 1.00 97.00 346 MET A N 1
ATOM 2716 C CA . MET A 1 346 ? -3.143 0.966 -11.541 1.00 97.00 346 MET A CA 1
ATOM 2717 C C . MET A 1 346 ? -3.793 -0.253 -12.225 1.00 97.00 346 MET A C 1
ATOM 2719 O O . MET A 1 346 ? -4.686 -0.071 -13.055 1.00 97.00 346 MET A O 1
ATOM 2723 N N . GLY A 1 347 ? -3.354 -1.483 -11.931 1.00 96.44 347 GLY A N 1
ATOM 2724 C CA . GLY A 1 347 ? -3.823 -2.702 -12.612 1.00 96.44 347 GLY A CA 1
ATOM 2725 C C . GLY A 1 347 ? -3.343 -2.847 -14.066 1.00 96.44 347 GLY A C 1
ATOM 2726 O O . GLY A 1 347 ? -3.995 -3.491 -14.889 1.00 96.44 347 GLY A O 1
ATOM 2727 N N . PHE A 1 348 ? -2.218 -2.226 -14.420 1.00 97.25 348 PHE A N 1
ATOM 2728 C CA . PHE A 1 348 ? -1.593 -2.278 -15.745 1.00 97.25 348 PHE A CA 1
ATOM 2729 C C . PHE A 1 348 ? -0.654 -3.487 -15.852 1.00 97.25 348 PHE A C 1
ATOM 2731 O O . PHE A 1 348 ? 0.565 -3.356 -15.779 1.00 97.25 348 PHE A O 1
ATOM 2738 N N . GLU A 1 349 ? -1.226 -4.686 -15.985 1.00 96.06 349 GLU A N 1
ATOM 2739 C CA . GLU A 1 349 ? -0.466 -5.943 -15.870 1.00 96.06 349 GLU A CA 1
ATOM 2740 C C . GLU A 1 349 ? 0.624 -6.126 -16.942 1.00 96.06 349 GLU A C 1
ATOM 2742 O O . GLU A 1 349 ? 1.705 -6.640 -16.646 1.00 96.06 349 GLU A O 1
ATOM 2747 N N . GLU A 1 350 ? 0.391 -5.673 -18.178 1.00 94.69 350 GLU A N 1
ATOM 2748 C CA . GLU A 1 350 ? 1.393 -5.754 -19.253 1.00 94.69 350 GLU A CA 1
ATOM 2749 C C . GLU A 1 350 ? 2.600 -4.850 -18.959 1.00 94.69 350 GLU A C 1
ATOM 2751 O O . GLU A 1 350 ? 3.756 -5.264 -19.069 1.00 94.69 350 GLU A O 1
ATOM 2756 N N . GLU A 1 351 ? 2.342 -3.616 -18.532 1.00 96.38 351 GLU A N 1
ATOM 2757 C CA . GLU A 1 351 ? 3.360 -2.642 -18.153 1.00 96.38 351 GLU A CA 1
ATOM 2758 C C . GLU A 1 351 ? 4.113 -3.090 -16.899 1.00 96.38 351 GLU A C 1
ATOM 2760 O O . GLU A 1 351 ? 5.340 -2.979 -16.849 1.00 96.38 351 GLU A O 1
ATOM 2765 N N . ALA A 1 352 ? 3.400 -3.653 -15.920 1.00 97.00 352 ALA A N 1
ATOM 2766 C CA . ALA A 1 352 ? 3.990 -4.224 -14.720 1.00 97.00 352 ALA A CA 1
ATOM 2767 C C . ALA A 1 352 ? 4.925 -5.387 -15.076 1.00 97.00 352 ALA A C 1
ATOM 2769 O O . ALA A 1 352 ? 6.047 -5.434 -14.585 1.00 97.00 352 ALA A O 1
ATOM 2770 N N . SER A 1 353 ? 4.526 -6.287 -15.977 1.00 94.56 353 SER A N 1
ATOM 2771 C CA . SER A 1 353 ? 5.382 -7.391 -16.429 1.00 94.56 353 SER A CA 1
ATOM 2772 C C . SER A 1 353 ? 6.686 -6.892 -17.069 1.00 94.56 353 SER A C 1
ATOM 2774 O O . SER A 1 353 ? 7.776 -7.333 -16.692 1.00 94.56 353 SER A O 1
ATOM 2776 N N . ARG A 1 354 ? 6.599 -5.901 -17.967 1.00 91.50 354 ARG A N 1
ATOM 2777 C CA . ARG A 1 354 ? 7.770 -5.298 -18.633 1.00 91.50 354 ARG A CA 1
ATOM 2778 C C . ARG A 1 354 ? 8.675 -4.531 -17.669 1.00 91.50 354 ARG A C 1
ATOM 2780 O O . ARG A 1 354 ? 9.898 -4.551 -17.807 1.00 91.50 354 ARG A O 1
ATOM 2787 N N . ALA A 1 355 ? 8.094 -3.846 -16.688 1.00 94.50 355 ALA A N 1
ATOM 2788 C CA . ALA A 1 355 ? 8.850 -3.154 -15.652 1.00 94.50 355 ALA A CA 1
ATOM 2789 C C . ALA A 1 355 ? 9.521 -4.138 -14.689 1.00 94.50 355 ALA A C 1
ATOM 2791 O O . ALA A 1 355 ? 10.710 -3.993 -14.407 1.00 94.50 355 ALA A O 1
ATOM 2792 N N . LYS A 1 356 ? 8.809 -5.194 -14.272 1.00 94.56 356 LYS A N 1
ATOM 2793 C CA . LYS A 1 356 ? 9.335 -6.283 -13.443 1.00 94.56 356 LYS A CA 1
ATOM 2794 C C . LYS A 1 356 ? 10.570 -6.907 -14.073 1.00 94.56 356 LYS A C 1
ATOM 2796 O O . LYS A 1 356 ? 11.581 -7.034 -13.394 1.00 94.56 356 LYS A O 1
ATOM 2801 N N . SER A 1 357 ? 10.521 -7.255 -15.360 1.00 88.31 357 SER A N 1
ATOM 2802 C CA . SER A 1 357 ? 11.647 -7.918 -16.027 1.00 88.31 357 SER A CA 1
ATOM 2803 C C . SER A 1 357 ? 12.931 -7.084 -16.043 1.00 88.31 357 SER A C 1
ATOM 2805 O O . SER A 1 357 ? 14.023 -7.620 -16.192 1.00 88.31 357 SER A O 1
ATOM 2807 N N . ARG A 1 358 ? 12.813 -5.760 -15.898 1.00 87.75 358 ARG A N 1
ATOM 2808 C CA . ARG A 1 358 ? 13.954 -4.856 -15.716 1.00 87.75 358 ARG A CA 1
ATOM 2809 C C . ARG A 1 358 ? 14.290 -4.635 -14.245 1.00 87.75 358 ARG A C 1
ATOM 2811 O O . ARG A 1 358 ? 15.465 -4.538 -13.914 1.00 87.75 358 ARG A O 1
ATOM 2818 N N . ALA A 1 359 ? 13.285 -4.574 -13.374 1.00 91.44 359 ALA A N 1
ATOM 2819 C CA . ALA A 1 359 ? 13.461 -4.348 -11.943 1.00 91.44 359 ALA A CA 1
ATOM 2820 C C . ALA A 1 359 ? 14.241 -5.485 -11.277 1.00 91.44 359 ALA A C 1
ATOM 2822 O O . ALA A 1 359 ? 15.092 -5.209 -10.446 1.00 91.44 359 ALA A O 1
ATOM 2823 N N . ILE A 1 360 ? 14.009 -6.736 -11.694 1.00 91.12 360 ILE A N 1
ATOM 2824 C CA . ILE A 1 360 ? 14.684 -7.925 -11.142 1.00 91.12 360 ILE A CA 1
ATOM 2825 C C . ILE A 1 360 ? 16.159 -8.039 -11.531 1.00 91.12 360 ILE A C 1
ATOM 2827 O O . ILE A 1 360 ? 16.823 -8.967 -11.082 1.00 91.12 360 ILE A O 1
ATOM 2831 N N . LEU A 1 361 ? 16.670 -7.166 -12.404 1.00 85.25 361 LEU A N 1
ATOM 2832 C CA . LEU A 1 361 ? 18.087 -7.185 -12.746 1.00 85.25 361 LEU A CA 1
ATOM 2833 C C . LEU A 1 361 ? 18.910 -6.788 -11.522 1.00 85.25 361 LEU A C 1
ATOM 2835 O O . LEU A 1 361 ? 19.831 -7.495 -11.144 1.00 85.25 361 LEU A O 1
ATOM 2839 N N . ARG A 1 362 ? 18.533 -5.712 -10.838 1.00 85.38 362 ARG A N 1
ATOM 2840 C CA . ARG A 1 362 ? 19.198 -5.307 -9.598 1.00 85.38 362 ARG A CA 1
ATOM 2841 C C . ARG A 1 362 ? 18.488 -5.912 -8.400 1.00 85.38 362 ARG A C 1
ATOM 2843 O O . ARG A 1 362 ? 17.278 -6.120 -8.451 1.00 85.38 362 ARG A O 1
ATOM 2850 N N . ASP A 1 363 ? 19.233 -6.148 -7.325 1.00 89.06 363 ASP A N 1
ATOM 2851 C CA . ASP A 1 363 ? 18.627 -6.577 -6.069 1.00 89.06 363 ASP A CA 1
ATOM 2852 C C . ASP A 1 363 ? 17.683 -5.469 -5.564 1.00 89.06 363 ASP A C 1
ATOM 2854 O O . ASP A 1 363 ? 18.150 -4.366 -5.247 1.00 89.06 363 ASP A O 1
ATOM 2858 N N . PRO A 1 364 ? 16.360 -5.719 -5.490 1.00 91.62 364 PRO A N 1
ATOM 2859 C CA . PRO A 1 364 ? 15.416 -4.728 -4.995 1.00 91.62 364 PRO A CA 1
ATOM 2860 C C . PRO A 1 364 ? 15.688 -4.347 -3.536 1.00 91.62 364 PRO A C 1
ATOM 2862 O O . PRO A 1 364 ? 15.310 -3.253 -3.133 1.00 91.62 364 PRO A O 1
ATOM 2865 N N . LEU A 1 365 ? 16.351 -5.194 -2.742 1.00 91.94 365 LEU A N 1
ATOM 2866 C CA . LEU A 1 365 ? 16.685 -4.888 -1.350 1.00 91.94 365 LEU A CA 1
ATOM 2867 C C . LEU A 1 365 ? 17.847 -3.900 -1.233 1.00 91.94 365 LEU A C 1
ATOM 2869 O O . LEU A 1 365 ? 17.935 -3.191 -0.234 1.00 91.94 365 LEU A O 1
ATOM 2873 N N . GLU A 1 366 ? 18.711 -3.798 -2.242 1.00 89.94 366 GLU A N 1
ATOM 2874 C CA . GLU A 1 366 ? 19.834 -2.851 -2.278 1.00 89.94 366 GLU A CA 1
ATOM 2875 C C . GLU A 1 366 ? 19.486 -1.522 -2.962 1.00 89.94 366 GLU A C 1
ATOM 2877 O O . GLU A 1 366 ? 20.327 -0.627 -3.071 1.00 89.94 366 GLU A O 1
ATOM 2882 N N . HIS A 1 367 ? 18.238 -1.355 -3.407 1.00 91.38 367 HIS A N 1
ATOM 2883 C CA . HIS A 1 367 ? 17.803 -0.126 -4.058 1.00 91.38 367 HIS A CA 1
ATOM 2884 C C . HIS A 1 367 ? 17.730 1.050 -3.076 1.00 91.38 367 HIS A C 1
ATOM 2886 O O . HIS A 1 367 ? 17.084 0.976 -2.032 1.00 91.38 367 HIS A O 1
ATOM 2892 N N . ARG A 1 368 ? 18.367 2.167 -3.444 1.00 92.00 368 ARG A N 1
ATOM 2893 C CA . ARG A 1 368 ? 18.597 3.314 -2.549 1.00 92.00 368 ARG A CA 1
ATOM 2894 C C . ARG A 1 368 ? 17.654 4.496 -2.742 1.00 92.00 368 ARG A C 1
ATOM 2896 O O . ARG A 1 368 ? 17.818 5.505 -2.069 1.00 92.00 368 ARG A O 1
ATOM 2903 N N . LYS A 1 369 ? 16.659 4.411 -3.628 1.00 92.19 369 LYS A N 1
ATOM 2904 C CA . LYS A 1 369 ? 15.650 5.477 -3.765 1.00 92.19 369 LYS A CA 1
ATOM 2905 C C . LYS A 1 369 ? 14.364 5.079 -3.066 1.00 92.19 369 LYS A C 1
ATOM 2907 O O . LYS A 1 369 ? 13.698 4.139 -3.498 1.00 92.19 369 LYS A O 1
ATOM 2912 N N . ARG A 1 370 ? 13.992 5.793 -2.003 1.00 93.19 370 ARG A N 1
ATOM 2913 C CA . ARG A 1 370 ? 12.797 5.485 -1.201 1.00 93.19 370 ARG A CA 1
ATOM 2914 C C . ARG A 1 370 ? 11.527 5.753 -1.998 1.00 93.19 370 ARG A C 1
ATOM 2916 O O . ARG A 1 370 ? 10.559 5.000 -1.888 1.00 93.19 370 ARG A O 1
ATOM 2923 N N . SER A 1 371 ? 11.529 6.805 -2.818 1.00 91.69 371 SER A N 1
ATOM 2924 C CA . SER A 1 371 ? 10.401 7.163 -3.686 1.00 91.69 371 SER A CA 1
ATOM 2925 C C . SER A 1 371 ? 9.970 6.023 -4.617 1.00 91.69 371 SER A C 1
ATOM 2927 O O . SER A 1 371 ? 8.772 5.848 -4.850 1.00 91.69 371 SER A O 1
ATOM 2929 N N . ASP A 1 372 ? 10.896 5.167 -5.048 1.00 94.56 372 ASP A N 1
ATOM 2930 C CA . ASP A 1 372 ? 10.608 4.036 -5.935 1.00 94.56 372 ASP A CA 1
ATOM 2931 C C . ASP A 1 372 ? 9.779 2.921 -5.274 1.00 94.56 372 ASP A C 1
ATOM 2933 O O . ASP A 1 372 ? 9.117 2.163 -5.980 1.00 94.56 372 ASP A O 1
ATOM 2937 N N . PHE A 1 373 ? 9.713 2.883 -3.938 1.00 95.44 373 PHE A N 1
ATOM 2938 C CA . PHE A 1 373 ? 8.923 1.908 -3.179 1.00 95.44 373 PHE A CA 1
ATOM 2939 C C . PHE A 1 373 ? 7.547 2.400 -2.727 1.00 95.44 373 PHE A C 1
ATOM 2941 O O . PHE A 1 373 ? 6.747 1.586 -2.275 1.00 95.44 373 PHE A O 1
ATOM 2948 N N . LYS A 1 374 ? 7.241 3.704 -2.839 1.00 91.56 374 LYS A N 1
ATOM 2949 C CA . LYS A 1 374 ? 6.010 4.302 -2.268 1.00 91.56 374 LYS A CA 1
ATOM 2950 C C . LYS A 1 374 ? 4.710 3.620 -2.731 1.00 91.56 374 LYS A C 1
ATOM 2952 O O . LYS A 1 374 ? 3.710 3.696 -2.031 1.00 91.56 374 LYS A O 1
ATOM 2957 N N . GLU A 1 375 ? 4.714 2.997 -3.908 1.00 94.31 375 GLU A N 1
ATOM 2958 C CA . GLU A 1 375 ? 3.536 2.348 -4.508 1.00 94.31 375 GLU A CA 1
ATOM 2959 C C . GLU A 1 375 ? 3.658 0.823 -4.583 1.00 94.31 375 GLU A C 1
ATOM 2961 O O . GLU A 1 375 ? 2.819 0.173 -5.198 1.00 94.31 375 GLU A O 1
ATOM 2966 N N . LEU A 1 376 ? 4.701 0.248 -3.980 1.00 96.00 376 LEU A N 1
ATOM 2967 C CA . LEU A 1 376 ? 4.883 -1.196 -3.916 1.00 96.00 376 LEU A CA 1
ATOM 2968 C C . LEU A 1 376 ? 4.270 -1.748 -2.637 1.00 96.00 376 LEU A C 1
ATOM 2970 O O . LEU A 1 376 ? 4.548 -1.258 -1.540 1.00 96.00 376 LEU A O 1
ATOM 2974 N N . THR A 1 377 ? 3.486 -2.811 -2.775 1.00 95.81 377 THR A N 1
ATOM 2975 C CA . THR A 1 377 ? 3.043 -3.606 -1.627 1.00 95.81 377 THR A CA 1
ATOM 2976 C C . THR A 1 377 ? 4.174 -4.513 -1.139 1.00 95.81 377 THR A C 1
ATOM 2978 O O . THR A 1 377 ? 5.132 -4.790 -1.868 1.00 95.81 377 THR A O 1
ATOM 2981 N N . ALA A 1 378 ? 4.064 -5.020 0.088 1.00 94.94 378 ALA A N 1
ATOM 2982 C CA . ALA A 1 378 ? 4.980 -6.034 0.603 1.00 94.94 378 ALA A CA 1
ATOM 2983 C C . ALA A 1 378 ? 5.023 -7.274 -0.306 1.00 94.94 378 ALA A C 1
ATOM 2985 O O . ALA A 1 378 ? 6.100 -7.771 -0.634 1.00 94.94 378 ALA A O 1
ATOM 2986 N N . HIS A 1 379 ? 3.865 -7.716 -0.802 1.00 94.00 379 HIS A N 1
ATOM 2987 C CA . HIS A 1 379 ? 3.771 -8.809 -1.767 1.00 94.00 379 HIS A CA 1
ATOM 2988 C C . HIS A 1 379 ? 4.548 -8.548 -3.055 1.00 94.00 379 HIS A C 1
ATOM 2990 O O . HIS A 1 379 ? 5.248 -9.439 -3.537 1.00 94.00 379 HIS A O 1
ATOM 2996 N N . ASP A 1 380 ? 4.446 -7.341 -3.612 1.00 95.44 380 ASP A N 1
ATOM 2997 C CA . ASP A 1 380 ? 5.176 -6.985 -4.826 1.00 95.44 380 ASP A CA 1
ATOM 2998 C C . ASP A 1 380 ? 6.695 -7.053 -4.596 1.00 95.44 380 ASP A C 1
ATOM 3000 O O . ASP A 1 380 ? 7.418 -7.547 -5.465 1.00 95.44 380 ASP A O 1
ATOM 3004 N N . LEU A 1 381 ? 7.178 -6.633 -3.419 1.00 95.81 381 LEU A N 1
ATOM 3005 C CA . LEU A 1 381 ? 8.590 -6.745 -3.042 1.00 95.81 381 LEU A CA 1
ATOM 3006 C C . LEU A 1 381 ? 9.039 -8.207 -2.909 1.00 95.81 381 LEU A C 1
ATOM 3008 O O . LEU A 1 381 ? 10.092 -8.557 -3.441 1.00 95.81 381 LEU A O 1
ATOM 3012 N N . VAL A 1 382 ? 8.240 -9.071 -2.268 1.00 93.56 382 VAL A N 1
ATOM 3013 C CA . VAL A 1 382 ? 8.529 -10.517 -2.189 1.00 93.56 382 VAL A CA 1
ATOM 3014 C C . VAL A 1 382 ? 8.622 -11.123 -3.588 1.00 93.56 382 VAL A C 1
ATOM 3016 O O . VAL A 1 382 ? 9.581 -11.825 -3.895 1.00 93.56 382 VAL A O 1
ATOM 3019 N N . VAL A 1 383 ? 7.676 -10.800 -4.477 1.00 93.81 383 VAL A N 1
ATOM 3020 C CA . VAL A 1 383 ? 7.689 -11.283 -5.867 1.00 93.81 383 VAL A CA 1
ATOM 3021 C C . VAL A 1 383 ? 8.954 -10.840 -6.602 1.00 93.81 383 VAL A C 1
ATOM 3023 O O . VAL A 1 383 ? 9.529 -11.640 -7.344 1.00 93.81 383 VAL A O 1
ATOM 3026 N N . LEU A 1 384 ? 9.390 -9.590 -6.428 1.00 95.12 384 LEU A N 1
ATOM 3027 C CA . LEU A 1 384 ? 10.625 -9.094 -7.035 1.00 95.12 384 LEU A CA 1
ATOM 3028 C C . LEU A 1 384 ? 11.857 -9.801 -6.476 1.00 95.12 384 LEU A C 1
ATOM 3030 O O . LEU A 1 384 ? 12.689 -10.239 -7.265 1.00 95.12 384 LEU A O 1
ATOM 3034 N N . ARG A 1 385 ? 11.950 -9.950 -5.151 1.00 93.50 385 ARG A N 1
ATOM 3035 C CA . ARG A 1 385 ? 13.061 -10.625 -4.470 1.00 93.50 385 ARG A CA 1
ATOM 3036 C C . ARG A 1 385 ? 13.173 -12.082 -4.905 1.00 93.50 385 ARG A C 1
ATOM 3038 O O . ARG A 1 385 ? 14.234 -12.488 -5.361 1.00 93.50 385 ARG A O 1
ATOM 3045 N N . ASP A 1 386 ? 12.072 -12.829 -4.877 1.00 92.62 386 ASP A N 1
ATOM 3046 C CA . ASP A 1 386 ? 12.033 -14.226 -5.322 1.00 92.62 386 ASP A CA 1
ATOM 3047 C C . ASP A 1 386 ? 12.429 -14.356 -6.801 1.00 92.62 386 ASP A C 1
ATOM 3049 O O . ASP A 1 386 ? 13.183 -15.253 -7.177 1.00 92.62 386 ASP A O 1
ATOM 3053 N N . SER A 1 387 ? 11.948 -13.441 -7.651 1.00 91.88 387 SER A N 1
ATOM 3054 C CA . SER A 1 387 ? 12.272 -13.445 -9.084 1.00 91.88 387 SER A CA 1
ATOM 3055 C C . SER A 1 387 ? 13.735 -13.077 -9.345 1.00 91.88 387 SER A C 1
ATOM 3057 O O . SER A 1 387 ? 14.356 -13.666 -10.226 1.00 91.88 387 SER A O 1
ATOM 3059 N N . HIS A 1 388 ? 14.293 -12.134 -8.581 1.00 90.56 388 HIS A N 1
ATOM 3060 C CA . HIS A 1 388 ? 15.711 -11.785 -8.628 1.00 90.56 388 HIS A CA 1
ATOM 3061 C C . HIS A 1 388 ? 16.574 -12.970 -8.178 1.00 90.56 388 HIS A C 1
ATOM 3063 O O . HIS A 1 388 ? 17.481 -13.374 -8.899 1.00 90.56 388 HIS A O 1
ATOM 3069 N N . SER A 1 389 ? 16.245 -13.607 -7.049 1.00 90.38 389 SER A N 1
ATOM 3070 C CA . SER A 1 389 ? 16.950 -14.804 -6.578 1.00 90.38 389 SER A CA 1
ATOM 3071 C C . SER A 1 389 ? 16.877 -15.953 -7.589 1.00 90.38 389 SER A C 1
ATOM 3073 O O . SER A 1 389 ? 17.882 -16.615 -7.832 1.00 90.38 389 SER A O 1
ATOM 3075 N N . ALA A 1 390 ? 15.723 -16.176 -8.225 1.00 91.00 390 ALA A N 1
ATOM 3076 C CA . ALA A 1 390 ? 15.583 -17.176 -9.283 1.00 91.00 390 ALA A CA 1
ATOM 3077 C C . ALA A 1 390 ? 16.457 -16.853 -10.506 1.00 91.00 390 ALA A C 1
ATOM 3079 O O . ALA A 1 390 ? 17.153 -17.739 -11.002 1.00 91.00 390 ALA A O 1
ATOM 3080 N N . LEU A 1 391 ? 16.470 -15.592 -10.956 1.00 86.06 391 LEU A N 1
ATOM 3081 C CA . LEU A 1 391 ? 17.340 -15.134 -12.041 1.00 86.06 391 LEU A CA 1
ATOM 3082 C C . LEU A 1 391 ? 18.816 -15.379 -11.703 1.00 86.06 391 LEU A C 1
ATOM 3084 O O . LEU A 1 391 ? 19.535 -15.959 -12.515 1.00 86.06 391 LEU A O 1
ATOM 3088 N N . MET A 1 392 ? 19.254 -14.985 -10.506 1.00 83.88 392 MET A N 1
ATOM 3089 C CA . MET A 1 392 ? 20.637 -15.156 -10.059 1.00 83.88 392 MET A CA 1
ATOM 3090 C C . MET A 1 392 ? 21.029 -16.633 -9.994 1.00 83.88 392 MET A C 1
ATOM 3092 O O . MET A 1 392 ? 22.041 -17.009 -10.575 1.00 83.88 392 MET A O 1
ATOM 3096 N N . ASN A 1 393 ? 20.188 -17.492 -9.412 1.00 86.94 393 ASN A N 1
ATOM 3097 C CA . ASN A 1 393 ? 20.426 -18.938 -9.375 1.00 86.94 393 ASN A CA 1
ATOM 3098 C C . ASN A 1 393 ? 20.517 -19.550 -10.785 1.00 86.94 393 ASN A C 1
ATOM 3100 O O . ASN A 1 393 ? 21.355 -20.416 -11.039 1.00 86.94 393 ASN A O 1
ATOM 3104 N N . ASN A 1 394 ? 19.671 -19.104 -11.718 1.00 85.81 394 ASN A N 1
ATOM 3105 C CA . ASN A 1 394 ? 19.682 -19.581 -13.101 1.00 85.81 394 ASN A CA 1
ATOM 3106 C C . ASN A 1 394 ? 20.931 -19.113 -13.859 1.00 85.81 394 ASN A C 1
ATOM 3108 O O . ASN A 1 394 ? 21.525 -19.904 -14.595 1.00 85.81 394 ASN A O 1
ATOM 3112 N N . LEU A 1 395 ? 21.360 -17.862 -13.655 1.00 79.94 395 LEU A N 1
ATOM 3113 C CA . LEU A 1 395 ? 22.611 -17.338 -14.207 1.00 79.94 395 LEU A CA 1
ATOM 3114 C C . LEU A 1 395 ? 23.818 -18.086 -13.638 1.00 79.94 395 LEU A C 1
ATOM 3116 O O . LEU A 1 395 ? 24.676 -18.521 -14.404 1.00 79.94 395 LEU A O 1
ATOM 3120 N N . GLU A 1 396 ? 23.861 -18.305 -12.324 1.00 81.06 396 GLU A N 1
ATOM 3121 C CA . GLU A 1 396 ? 24.918 -19.076 -11.668 1.00 81.06 396 GLU A CA 1
ATOM 3122 C C . GLU A 1 396 ? 24.984 -20.510 -12.197 1.00 81.06 396 GLU A C 1
ATOM 3124 O O . GLU A 1 396 ? 26.065 -21.006 -12.515 1.00 81.06 396 GLU A O 1
ATOM 3129 N N . ALA A 1 397 ? 23.833 -21.167 -12.363 1.00 83.44 397 ALA A N 1
ATOM 3130 C CA . ALA A 1 397 ? 23.761 -22.506 -12.930 1.00 83.44 397 ALA A CA 1
ATOM 3131 C C . ALA A 1 397 ? 24.210 -22.541 -14.398 1.00 83.44 397 ALA A C 1
ATOM 3133 O O . ALA A 1 397 ? 24.903 -23.478 -14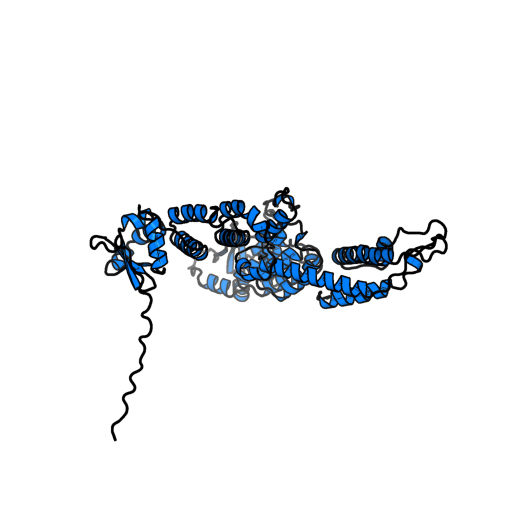.795 1.00 83.44 397 ALA A O 1
ATOM 3134 N N . ALA A 1 398 ? 23.833 -21.548 -15.209 1.00 77.00 398 ALA A N 1
ATOM 3135 C CA . ALA A 1 398 ? 24.222 -21.467 -16.615 1.00 77.00 398 ALA A CA 1
ATOM 3136 C C . ALA A 1 398 ? 25.721 -21.223 -16.783 1.00 77.00 398 ALA A C 1
ATOM 3138 O O . ALA A 1 398 ? 26.397 -21.959 -17.501 1.00 77.00 398 ALA A O 1
ATOM 3139 N N . LEU A 1 399 ? 26.259 -20.256 -16.045 1.00 73.62 399 LEU A N 1
ATOM 3140 C CA . LEU A 1 399 ? 27.685 -19.960 -16.016 1.00 73.62 399 LEU A CA 1
ATOM 3141 C C . LEU A 1 399 ? 28.488 -21.140 -15.448 1.00 73.62 399 LEU A C 1
ATOM 3143 O O . LEU A 1 399 ? 29.514 -21.511 -16.008 1.00 73.62 399 LEU A O 1
ATOM 3147 N N . GLY A 1 400 ? 27.979 -21.824 -14.423 1.00 71.50 400 GLY A N 1
ATOM 3148 C CA . GLY A 1 400 ? 28.599 -23.024 -13.858 1.00 71.50 400 GLY A CA 1
ATOM 3149 C C . GLY A 1 400 ? 28.722 -24.208 -14.830 1.00 71.50 400 GLY A C 1
ATOM 3150 O O . GLY A 1 400 ? 29.565 -25.078 -14.611 1.00 71.50 400 GLY A O 1
ATOM 3151 N N . ARG A 1 401 ? 27.930 -24.254 -15.915 1.00 74.94 401 ARG A N 1
ATOM 3152 C CA . ARG A 1 401 ? 28.075 -25.265 -16.985 1.00 74.94 401 ARG A CA 1
ATOM 3153 C C . ARG A 1 401 ? 29.258 -24.991 -17.912 1.00 74.94 401 ARG A C 1
ATOM 3155 O O . ARG A 1 401 ? 29.670 -25.893 -18.643 1.00 74.94 401 ARG A O 1
ATOM 3162 N N . LEU A 1 402 ? 29.787 -23.770 -17.912 1.00 70.12 402 LEU A N 1
ATOM 3163 C CA . LEU A 1 402 ? 30.853 -23.365 -18.815 1.00 70.12 402 LEU A CA 1
ATOM 3164 C C . LEU A 1 402 ? 32.213 -23.876 -18.342 1.00 70.12 402 LEU A C 1
ATOM 3166 O O . LEU A 1 402 ? 32.495 -24.011 -17.150 1.00 70.12 402 LEU A O 1
ATOM 3170 N N . HIS A 1 403 ? 33.089 -24.156 -19.306 1.00 65.44 403 HIS A N 1
ATOM 3171 C CA . HIS A 1 403 ? 34.453 -24.561 -19.008 1.00 65.44 403 HIS A CA 1
ATOM 3172 C C . HIS A 1 403 ? 35.336 -23.326 -18.805 1.00 65.44 403 HIS A C 1
ATOM 3174 O O . HIS A 1 403 ? 35.646 -22.610 -19.756 1.00 65.44 403 HIS A O 1
ATOM 3180 N N . TYR A 1 404 ? 35.764 -23.087 -17.566 1.00 61.81 404 TYR A N 1
ATOM 3181 C CA . TYR A 1 404 ? 36.697 -22.009 -17.242 1.00 61.81 404 TYR A CA 1
ATOM 3182 C C . TYR A 1 404 ? 38.148 -22.498 -17.385 1.00 61.81 404 TYR A C 1
ATOM 3184 O O . TYR A 1 404 ? 38.529 -23.453 -16.698 1.00 61.81 404 TYR A O 1
ATOM 3192 N N . PRO A 1 405 ? 38.980 -21.869 -18.240 1.00 51.28 405 PRO A N 1
ATOM 3193 C CA . PRO A 1 405 ? 40.402 -22.184 -18.315 1.00 51.28 405 PRO A CA 1
ATOM 3194 C C . PRO A 1 405 ? 41.081 -21.918 -16.970 1.00 51.28 405 PRO A C 1
ATOM 3196 O O . PRO A 1 405 ? 40.744 -20.973 -16.256 1.00 51.28 405 PRO A O 1
ATOM 3199 N N . LEU A 1 406 ? 42.073 -22.733 -16.625 1.00 50.41 406 LEU A N 1
ATOM 3200 C CA . LEU A 1 406 ? 42.855 -22.537 -15.408 1.00 50.41 406 LEU A CA 1
ATOM 3201 C C . LEU A 1 406 ? 43.658 -21.243 -15.497 1.00 50.41 406 LEU A C 1
ATOM 3203 O O . LEU A 1 406 ? 44.315 -20.995 -16.508 1.00 50.41 406 LEU A O 1
ATOM 3207 N N . LEU A 1 407 ? 43.696 -20.481 -14.397 1.00 47.19 407 LEU A N 1
ATOM 3208 C CA . LEU A 1 407 ? 44.523 -19.276 -14.287 1.00 47.19 407 LEU A CA 1
ATOM 3209 C C . LEU A 1 407 ? 46.028 -19.533 -14.539 1.00 47.19 407 LEU A C 1
ATOM 3211 O O . LEU A 1 407 ? 46.778 -18.601 -14.817 1.00 47.19 407 LEU A O 1
ATOM 3215 N N . TYR A 1 408 ? 46.468 -20.795 -14.468 1.00 48.94 408 TYR A N 1
ATOM 3216 C CA . TYR A 1 408 ? 47.877 -21.173 -14.350 1.00 48.94 408 TYR A CA 1
ATOM 3217 C C . TYR A 1 408 ? 48.274 -22.371 -15.223 1.00 48.94 408 TYR A C 1
ATOM 3219 O O . TYR A 1 408 ? 49.014 -23.248 -14.802 1.00 48.94 408 TYR A O 1
ATOM 3227 N N . GLU A 1 409 ? 47.856 -22.404 -16.487 1.00 44.88 409 GLU A N 1
ATOM 3228 C CA . GLU A 1 409 ? 48.532 -23.238 -17.504 1.00 44.88 409 GLU A CA 1
ATOM 3229 C C . GLU A 1 409 ? 49.772 -22.534 -18.091 1.00 44.88 409 GLU A C 1
ATOM 3231 O O . GLU A 1 409 ? 50.085 -22.602 -19.285 1.00 44.88 409 GLU A O 1
ATOM 3236 N N . CYS A 1 410 ? 50.471 -21.789 -17.246 1.00 48.81 410 CYS A N 1
ATOM 3237 C CA . CYS A 1 410 ? 51.791 -21.281 -17.536 1.00 48.81 410 CYS A CA 1
ATOM 3238 C C . CYS A 1 410 ? 52.791 -22.289 -16.962 1.00 48.81 410 CYS A C 1
ATOM 3240 O O . CYS A 1 410 ? 52.693 -22.632 -15.791 1.00 48.81 410 CYS A O 1
ATOM 3242 N N . GLN A 1 411 ? 53.774 -22.739 -17.747 1.00 53.06 411 GLN A N 1
ATOM 3243 C CA . GLN A 1 411 ? 54.814 -23.690 -17.304 1.00 53.06 411 GLN A CA 1
ATOM 3244 C C . GLN A 1 411 ? 55.719 -23.162 -16.163 1.00 53.06 411 GLN A C 1
ATOM 3246 O O . GLN A 1 411 ? 56.702 -23.807 -15.819 1.00 53.06 411 GLN A O 1
ATOM 3251 N N . HIS A 1 412 ? 55.423 -21.984 -15.606 1.00 53.78 412 HIS A N 1
ATOM 3252 C CA . HIS A 1 412 ? 56.222 -21.292 -14.597 1.00 53.78 412 HIS A CA 1
ATOM 3253 C C . HIS A 1 412 ? 55.616 -21.336 -13.184 1.00 53.78 412 HIS A C 1
ATOM 3255 O O . HIS A 1 412 ? 56.169 -20.692 -12.297 1.00 53.78 412 HIS A O 1
ATOM 3261 N N . ASP A 1 413 ? 54.510 -22.057 -12.967 1.00 45.91 413 ASP A N 1
ATOM 3262 C CA . ASP A 1 413 ? 53.921 -22.247 -11.636 1.00 45.91 413 ASP A CA 1
ATOM 3263 C C . ASP A 1 413 ? 53.740 -23.751 -11.363 1.00 45.91 413 ASP A C 1
ATOM 3265 O O . ASP A 1 413 ? 52.909 -24.426 -11.976 1.00 45.91 413 ASP A O 1
ATOM 3269 N N . GLU A 1 414 ? 54.593 -24.306 -10.501 1.00 46.59 414 GLU A N 1
ATOM 3270 C CA . GLU A 1 414 ? 54.527 -25.706 -10.081 1.00 46.59 414 GLU A CA 1
ATOM 3271 C C . GLU A 1 414 ? 53.488 -25.840 -8.956 1.00 46.59 414 GLU A C 1
ATOM 3273 O O . GLU A 1 414 ? 53.804 -25.587 -7.797 1.00 46.59 414 GLU A O 1
ATOM 3278 N N . ASP A 1 415 ? 52.254 -26.201 -9.336 1.00 44.62 415 ASP A N 1
ATOM 3279 C CA . ASP A 1 415 ? 51.292 -27.093 -8.642 1.00 44.62 415 ASP A CA 1
ATOM 3280 C C . ASP A 1 415 ? 49.827 -26.595 -8.789 1.00 44.62 415 ASP A C 1
ATOM 3282 O O . ASP A 1 415 ? 49.417 -25.620 -8.145 1.00 44.62 415 ASP A O 1
ATOM 3286 N N . PRO A 1 416 ? 48.989 -27.218 -9.648 1.00 54.28 416 PRO A N 1
ATOM 3287 C CA . PRO A 1 416 ? 47.607 -26.802 -9.844 1.00 54.28 416 PRO A CA 1
ATOM 3288 C C . PRO A 1 416 ? 46.710 -27.420 -8.764 1.00 54.28 416 PRO A C 1
ATOM 3290 O O . PRO A 1 416 ? 46.043 -28.426 -9.009 1.00 54.28 416 PRO A O 1
ATOM 3293 N N . ASP A 1 417 ? 46.649 -26.804 -7.583 1.00 50.84 417 ASP A N 1
ATOM 3294 C CA . ASP A 1 417 ? 45.713 -27.209 -6.528 1.00 50.84 417 ASP A CA 1
ATOM 3295 C C . ASP A 1 417 ? 44.249 -27.147 -7.045 1.00 50.84 417 ASP A C 1
ATOM 3297 O O . ASP A 1 417 ? 43.760 -26.064 -7.403 1.00 50.84 417 ASP A O 1
ATOM 3301 N N . PRO A 1 418 ? 43.516 -28.280 -7.095 1.00 51.81 418 PRO A N 1
ATOM 3302 C CA . PRO A 1 418 ? 42.114 -28.329 -7.509 1.00 51.81 418 PRO A CA 1
ATOM 3303 C C . PRO A 1 418 ? 41.196 -27.420 -6.681 1.00 51.81 418 PRO A C 1
ATOM 3305 O O . PRO A 1 418 ? 40.169 -26.973 -7.196 1.00 51.81 418 PRO A O 1
ATOM 3308 N N . SER A 1 419 ? 41.566 -27.113 -5.432 1.00 48.84 419 SER A N 1
ATOM 3309 C CA . SER A 1 419 ? 40.798 -26.237 -4.543 1.00 48.84 419 SER A CA 1
ATOM 3310 C C . SER A 1 419 ? 40.652 -24.819 -5.114 1.00 48.84 419 SER A C 1
ATOM 3312 O O . SER A 1 419 ? 39.568 -24.243 -5.052 1.00 48.84 419 SER A O 1
ATOM 3314 N N . ARG A 1 420 ? 41.685 -24.296 -5.793 1.00 45.84 420 ARG A N 1
ATOM 3315 C CA . ARG A 1 420 ? 41.693 -22.948 -6.390 1.00 45.84 420 ARG A CA 1
ATOM 3316 C C . ARG A 1 420 ? 40.750 -22.810 -7.591 1.00 45.84 420 ARG A C 1
ATOM 3318 O O . ARG A 1 420 ? 40.272 -21.711 -7.862 1.00 45.84 420 ARG A O 1
ATOM 3325 N N . ARG A 1 421 ? 40.444 -23.914 -8.291 1.00 49.59 421 ARG A N 1
ATOM 3326 C CA . ARG A 1 421 ? 39.472 -23.946 -9.407 1.00 49.59 421 ARG A CA 1
ATOM 3327 C C . ARG A 1 421 ? 38.054 -23.675 -8.915 1.00 49.59 421 ARG A C 1
ATOM 3329 O O . ARG A 1 421 ? 37.330 -22.893 -9.524 1.00 49.59 421 ARG A O 1
ATOM 3336 N N . ALA A 1 422 ? 37.691 -24.302 -7.796 1.00 50.31 422 ALA A N 1
ATOM 3337 C CA . ALA A 1 422 ? 36.405 -24.095 -7.144 1.00 50.31 422 ALA A CA 1
ATOM 3338 C C . ALA A 1 422 ? 36.275 -22.652 -6.629 1.00 50.31 422 ALA A C 1
ATOM 3340 O O . ALA A 1 422 ? 35.232 -22.032 -6.811 1.00 50.31 422 ALA A O 1
ATOM 3341 N N . THR A 1 423 ? 37.353 -22.082 -6.080 1.00 51.50 423 THR A N 1
ATOM 3342 C CA . THR A 1 423 ? 37.375 -20.693 -5.594 1.00 51.50 423 THR A CA 1
ATOM 3343 C C . THR A 1 423 ? 37.207 -19.666 -6.716 1.00 51.50 423 THR A C 1
ATOM 3345 O O . THR A 1 423 ? 36.523 -18.661 -6.525 1.00 51.50 423 THR A O 1
ATOM 3348 N N . PHE A 1 424 ? 37.801 -19.911 -7.892 1.00 52.78 424 PHE A N 1
ATOM 3349 C CA . PHE A 1 424 ? 37.720 -18.987 -9.026 1.00 52.78 424 PHE A CA 1
ATOM 3350 C C . PHE A 1 424 ? 36.300 -18.887 -9.587 1.00 52.78 424 PHE A C 1
ATOM 3352 O O . PHE A 1 424 ? 35.768 -17.784 -9.666 1.00 52.78 424 PHE A O 1
ATOM 3359 N N . GLY A 1 425 ? 35.651 -20.019 -9.882 1.00 56.59 425 GLY A N 1
ATOM 3360 C CA . GLY A 1 425 ? 34.237 -20.029 -10.276 1.00 56.59 425 GLY A CA 1
ATOM 3361 C C . GLY A 1 425 ? 33.340 -19.399 -9.204 1.00 56.59 425 GLY A C 1
ATOM 3362 O O . GLY A 1 425 ? 32.515 -18.550 -9.522 1.00 56.59 425 GLY A O 1
ATOM 3363 N N . ALA A 1 426 ? 33.576 -19.719 -7.927 1.00 58.66 426 ALA A N 1
ATOM 3364 C CA . ALA A 1 426 ? 32.799 -19.185 -6.807 1.00 58.66 426 ALA A CA 1
ATOM 3365 C C . ALA A 1 426 ? 32.933 -17.664 -6.599 1.00 58.66 426 ALA A C 1
ATOM 3367 O O . ALA A 1 426 ? 32.042 -17.057 -6.018 1.00 58.66 426 ALA A O 1
ATOM 3368 N N . THR A 1 427 ? 34.021 -17.037 -7.058 1.00 59.84 427 THR A N 1
ATOM 3369 C CA . THR A 1 427 ? 34.221 -15.578 -6.933 1.00 59.84 427 THR A CA 1
ATOM 3370 C C . THR A 1 427 ? 33.833 -14.839 -8.213 1.00 59.84 427 THR A C 1
ATOM 3372 O O . THR A 1 427 ? 33.291 -13.737 -8.171 1.00 59.84 427 THR A O 1
ATOM 3375 N N . LEU A 1 428 ? 34.101 -15.449 -9.366 1.00 63.56 428 LEU A N 1
ATOM 3376 C CA . LEU A 1 428 ? 33.926 -14.827 -10.669 1.00 63.56 428 LEU A CA 1
ATOM 3377 C C . LEU A 1 428 ? 32.472 -14.854 -11.145 1.00 63.56 428 LEU A C 1
ATOM 3379 O O . LEU A 1 428 ? 32.001 -13.864 -11.694 1.00 63.56 428 LEU A O 1
ATOM 3383 N N . ILE A 1 429 ? 31.761 -15.963 -10.925 1.00 66.25 429 ILE A N 1
ATOM 3384 C CA . ILE A 1 429 ? 30.373 -16.120 -11.373 1.00 66.25 429 ILE A CA 1
ATOM 3385 C C . ILE A 1 429 ? 29.464 -15.056 -10.727 1.00 66.25 429 ILE A C 1
ATOM 3387 O O . ILE A 1 429 ? 28.791 -14.355 -11.482 1.00 66.25 429 ILE A O 1
ATOM 3391 N N . PRO A 1 430 ? 29.494 -14.819 -9.397 1.00 66.12 430 PRO A N 1
ATOM 3392 C CA . PRO A 1 430 ? 28.698 -13.750 -8.790 1.00 66.12 430 PRO A CA 1
ATOM 3393 C C . PRO A 1 430 ? 29.048 -12.354 -9.325 1.00 66.12 430 PRO A C 1
ATOM 3395 O O . PRO A 1 430 ? 28.157 -11.543 -9.570 1.00 66.12 430 PRO A O 1
ATOM 3398 N N . ALA A 1 431 ? 30.337 -12.077 -9.563 1.00 64.56 431 ALA A N 1
ATOM 3399 C CA . ALA A 1 431 ? 30.790 -10.804 -10.126 1.00 64.56 431 ALA A CA 1
ATOM 3400 C C . ALA A 1 431 ? 30.314 -10.601 -11.575 1.00 64.56 431 ALA A C 1
ATOM 3402 O O . ALA A 1 431 ? 29.928 -9.493 -11.948 1.00 64.56 431 ALA A O 1
ATOM 3403 N N . MET A 1 432 ? 30.297 -11.670 -12.379 1.00 64.88 432 MET A N 1
ATOM 3404 C CA . MET A 1 432 ? 29.725 -11.658 -13.725 1.00 64.88 432 MET A CA 1
ATOM 3405 C C . MET A 1 432 ? 28.218 -11.406 -13.665 1.00 64.88 432 MET A C 1
ATOM 3407 O O . MET A 1 432 ? 27.751 -10.476 -14.313 1.00 64.88 432 MET A O 1
ATOM 3411 N N . CYS A 1 433 ? 27.468 -12.149 -12.845 1.00 66.38 433 CYS A N 1
ATOM 3412 C CA . CYS A 1 433 ? 26.026 -11.946 -12.693 1.00 66.38 433 CYS A CA 1
ATOM 3413 C C . CYS A 1 433 ? 25.688 -10.489 -12.329 1.00 66.38 433 CYS A C 1
ATOM 3415 O O . CYS A 1 433 ? 24.880 -9.866 -13.016 1.00 66.38 433 CYS A O 1
ATOM 3417 N N . LEU A 1 434 ? 26.376 -9.920 -11.329 1.00 65.75 434 LEU A N 1
ATOM 3418 C CA . LEU A 1 434 ? 26.196 -8.529 -10.894 1.00 65.75 434 LEU A CA 1
ATOM 3419 C C . LEU A 1 434 ? 26.476 -7.522 -12.012 1.00 65.75 434 LEU A C 1
ATOM 3421 O O . LEU A 1 434 ? 25.658 -6.643 -12.291 1.00 65.75 434 LEU A O 1
ATOM 3425 N N . ALA A 1 435 ? 27.611 -7.663 -12.696 1.00 64.06 435 ALA A N 1
ATOM 3426 C CA . ALA A 1 435 ? 27.964 -6.731 -13.754 1.00 64.06 435 ALA A CA 1
ATOM 3427 C C . ALA A 1 435 ? 26.933 -6.781 -14.897 1.00 64.06 435 ALA A C 1
ATOM 3429 O O . ALA A 1 435 ? 26.543 -5.755 -15.457 1.00 64.06 435 ALA A O 1
ATOM 3430 N N . MET A 1 436 ? 26.455 -7.979 -15.231 1.00 63.62 436 MET A N 1
ATOM 3431 C CA . MET A 1 436 ? 25.557 -8.220 -16.359 1.00 63.62 436 MET A CA 1
ATOM 3432 C C . MET A 1 436 ? 24.151 -7.677 -16.120 1.00 63.62 436 MET A C 1
ATOM 3434 O O . MET A 1 436 ? 23.500 -7.201 -17.054 1.00 63.62 436 MET A O 1
ATOM 3438 N N . THR A 1 437 ? 23.722 -7.657 -14.863 1.00 64.00 437 THR A N 1
ATOM 3439 C CA . THR A 1 437 ? 22.488 -6.996 -14.448 1.00 64.00 437 THR A CA 1
ATOM 3440 C C . THR A 1 437 ? 22.566 -5.466 -14.437 1.00 64.00 437 THR A C 1
ATOM 3442 O O . THR A 1 437 ? 21.535 -4.801 -14.540 1.00 64.00 437 THR A O 1
ATOM 3445 N N . ASP A 1 438 ? 23.768 -4.887 -14.378 1.00 60.25 438 ASP A N 1
ATOM 3446 C CA . ASP A 1 438 ? 23.962 -3.437 -14.290 1.00 60.25 438 ASP A CA 1
ATOM 3447 C C . ASP A 1 438 ? 23.952 -2.719 -15.644 1.00 60.25 438 ASP A C 1
ATOM 3449 O O . ASP A 1 438 ? 23.447 -1.597 -15.744 1.00 60.25 438 ASP A O 1
ATOM 3453 N N . THR A 1 439 ? 24.491 -3.348 -16.692 1.00 54.75 439 THR A N 1
ATOM 3454 C CA . THR A 1 439 ? 24.673 -2.711 -18.009 1.00 54.75 439 THR A CA 1
ATOM 3455 C C . THR A 1 439 ? 23.705 -3.215 -19.077 1.00 54.75 439 THR A C 1
ATOM 3457 O O . THR A 1 439 ? 23.526 -2.539 -20.092 1.00 54.75 439 THR A O 1
ATOM 3460 N N . ALA A 1 440 ? 23.071 -4.381 -18.876 1.00 51.88 440 ALA A N 1
ATOM 3461 C CA . ALA A 1 440 ? 22.196 -5.078 -19.834 1.00 51.88 440 ALA A CA 1
ATOM 3462 C C . ALA A 1 440 ? 22.791 -5.285 -21.252 1.00 51.88 440 ALA A C 1
ATOM 3464 O O . ALA A 1 440 ? 22.096 -5.746 -22.157 1.00 51.88 440 ALA A O 1
ATOM 3465 N N . LEU A 1 441 ? 24.062 -4.938 -21.458 1.00 46.56 441 LEU A N 1
ATOM 3466 C CA . LEU A 1 441 ? 24.818 -5.006 -22.700 1.00 46.56 441 LEU A CA 1
ATOM 3467 C C . LEU A 1 441 ? 26.284 -5.177 -22.308 1.00 46.56 441 LEU A C 1
ATOM 3469 O O . LEU A 1 441 ? 26.997 -4.200 -22.101 1.00 46.56 441 LEU A O 1
ATOM 3473 N N . PHE A 1 442 ? 26.730 -6.422 -22.194 1.00 50.50 442 PHE A N 1
ATOM 3474 C CA . PHE A 1 442 ? 28.159 -6.694 -22.196 1.00 50.50 442 PHE A CA 1
ATOM 3475 C C . PHE A 1 442 ? 28.653 -6.705 -23.637 1.00 50.50 442 PHE A C 1
ATOM 3477 O O . PHE A 1 442 ? 28.137 -7.442 -24.479 1.00 50.50 442 PHE A O 1
ATOM 3484 N N . SER A 1 443 ? 29.665 -5.896 -23.931 1.00 52.03 443 SER A N 1
ATOM 3485 C CA . SER A 1 443 ? 30.536 -6.190 -25.058 1.00 52.03 443 SER A CA 1
ATOM 3486 C C . SER A 1 443 ? 31.558 -7.245 -24.627 1.00 52.03 443 SER A C 1
ATOM 3488 O O . SER A 1 443 ? 31.858 -7.409 -23.442 1.00 52.03 443 SER A O 1
ATOM 3490 N N . THR A 1 444 ? 32.144 -7.958 -25.587 1.00 47.19 444 THR A N 1
ATOM 3491 C CA . THR A 1 444 ? 33.275 -8.853 -25.299 1.00 47.19 444 THR A CA 1
ATOM 3492 C C . THR A 1 444 ? 34.416 -8.106 -24.595 1.00 47.19 444 THR A C 1
ATOM 3494 O O . THR A 1 444 ? 35.087 -8.690 -23.751 1.00 47.19 444 THR A O 1
ATOM 3497 N N . ALA A 1 445 ? 34.591 -6.808 -24.873 1.00 51.84 445 ALA A N 1
ATOM 3498 C CA . ALA A 1 445 ? 35.603 -5.950 -24.260 1.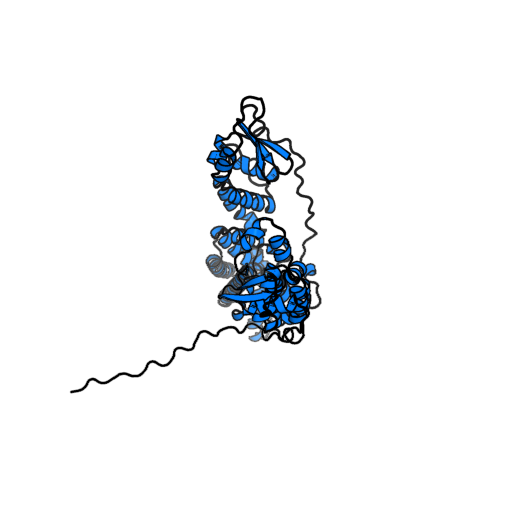00 51.84 445 ALA A CA 1
ATOM 3499 C C . ALA A 1 445 ? 35.391 -5.723 -22.753 1.00 51.84 445 ALA A C 1
ATOM 3501 O O . ALA A 1 445 ? 36.368 -5.692 -22.007 1.00 51.84 445 ALA A O 1
ATOM 3502 N N . ASP A 1 446 ? 34.143 -5.630 -22.292 1.00 54.62 446 ASP A N 1
ATOM 3503 C CA . ASP A 1 446 ? 33.831 -5.433 -20.871 1.00 54.62 446 ASP A CA 1
ATOM 3504 C C . ASP A 1 446 ? 34.116 -6.708 -20.065 1.00 54.62 446 ASP A C 1
ATOM 3506 O O . ASP A 1 446 ? 34.678 -6.643 -18.972 1.00 54.62 446 ASP A O 1
ATOM 3510 N N . LEU A 1 447 ? 33.820 -7.882 -20.644 1.00 54.03 447 LEU A N 1
ATOM 3511 C CA . LEU A 1 447 ? 34.242 -9.171 -20.091 1.00 54.03 447 LEU A CA 1
ATOM 3512 C C . LEU A 1 447 ? 35.776 -9.229 -20.008 1.00 54.03 447 LEU A C 1
ATOM 3514 O O . LEU A 1 447 ? 36.321 -9.554 -18.957 1.00 54.03 447 LEU A O 1
ATOM 3518 N N . PHE A 1 448 ? 36.487 -8.841 -21.074 1.00 53.44 448 PHE A N 1
ATOM 3519 C CA . PHE A 1 448 ? 37.956 -8.805 -21.078 1.00 53.44 448 PHE A CA 1
ATOM 3520 C C . PHE A 1 448 ? 38.549 -7.882 -20.009 1.00 53.44 448 PHE A C 1
ATOM 3522 O O . PHE A 1 448 ? 39.588 -8.225 -19.453 1.00 53.44 448 PHE A O 1
ATOM 3529 N N . HIS A 1 449 ? 37.913 -6.750 -19.703 1.00 56.53 449 HIS A N 1
ATOM 3530 C CA . HIS A 1 449 ? 38.366 -5.845 -18.646 1.00 56.53 449 HIS A CA 1
ATOM 3531 C C . HIS A 1 449 ? 38.102 -6.416 -17.243 1.00 56.53 449 HIS A C 1
ATOM 3533 O O . HIS A 1 449 ? 38.928 -6.249 -16.351 1.00 56.53 449 HIS A O 1
ATOM 3539 N N . LEU A 1 450 ? 36.989 -7.134 -17.046 1.00 54.50 450 LEU A N 1
ATOM 3540 C CA . LEU A 1 450 ? 36.679 -7.826 -15.786 1.00 54.50 450 LEU A CA 1
ATOM 3541 C C . LEU A 1 450 ? 37.669 -8.970 -15.498 1.00 54.50 450 LEU A C 1
ATOM 3543 O O . LEU A 1 450 ? 38.040 -9.204 -14.351 1.00 54.50 450 LEU A O 1
ATOM 3547 N N . PHE A 1 451 ? 38.132 -9.655 -16.550 1.00 52.97 451 PHE A N 1
ATOM 3548 C CA . PHE A 1 451 ? 39.169 -10.696 -16.483 1.00 52.97 451 PHE A CA 1
ATOM 3549 C C . PHE A 1 451 ? 40.606 -10.146 -16.573 1.00 52.97 451 PHE A C 1
ATOM 3551 O O . PHE A 1 451 ? 41.580 -10.893 -16.438 1.00 52.97 451 PHE A O 1
ATOM 3558 N N . GLY A 1 452 ? 40.758 -8.855 -16.862 1.00 49.34 452 GLY A N 1
ATOM 3559 C CA . GLY A 1 452 ? 41.994 -8.259 -17.345 1.00 49.34 452 GLY A CA 1
ATOM 3560 C C . GLY A 1 452 ? 42.803 -7.577 -16.258 1.00 49.34 452 GLY A C 1
ATOM 3561 O O . GLY A 1 452 ? 42.814 -6.359 -16.213 1.00 49.34 452 GLY A O 1
ATOM 3562 N N . GLU A 1 453 ? 43.534 -8.350 -15.450 1.00 47.06 453 GLU A N 1
ATOM 3563 C CA . GLU A 1 453 ? 44.799 -7.893 -14.831 1.00 47.06 453 GLU A CA 1
ATOM 3564 C C . GLU A 1 453 ? 45.671 -9.033 -14.262 1.00 47.06 453 GLU A C 1
ATOM 3566 O O . GLU A 1 453 ? 46.557 -8.816 -13.441 1.00 47.06 453 GLU A O 1
ATOM 3571 N N . GLN A 1 454 ? 45.480 -10.275 -14.717 1.00 49.34 454 GLN A N 1
ATOM 3572 C CA . GLN A 1 454 ? 46.371 -11.388 -14.364 1.00 49.34 454 GLN A CA 1
ATOM 3573 C C . GLN A 1 454 ? 47.168 -11.822 -15.596 1.00 49.34 454 GLN A C 1
ATOM 3575 O O . GLN A 1 454 ? 46.879 -12.824 -16.244 1.00 49.34 454 GLN A O 1
ATOM 3580 N N . SER A 1 455 ? 48.175 -11.026 -15.962 1.00 48.31 455 SER A N 1
ATOM 3581 C CA . SER A 1 455 ? 49.233 -11.476 -16.871 1.00 48.31 455 SER A CA 1
ATOM 3582 C C . SER A 1 455 ? 50.309 -12.194 -16.064 1.00 48.31 455 SER A C 1
ATOM 3584 O O . SER A 1 455 ? 50.796 -11.654 -15.069 1.00 48.31 455 SER A O 1
ATOM 3586 N N . CYS A 1 456 ? 50.746 -13.373 -16.504 1.00 47.78 456 CYS A N 1
ATOM 3587 C CA . CYS A 1 456 ? 51.944 -13.974 -15.926 1.00 47.78 456 CYS A CA 1
ATOM 3588 C C . CYS A 1 456 ? 53.159 -13.092 -16.260 1.00 47.78 456 CYS A C 1
ATOM 3590 O O . CYS A 1 456 ? 53.514 -12.929 -17.430 1.00 47.78 456 CYS A O 1
ATOM 3592 N N . SER A 1 457 ? 53.816 -12.559 -15.227 1.00 50.19 457 SER A N 1
ATOM 3593 C CA . SER A 1 457 ? 54.968 -11.647 -15.329 1.00 50.19 457 SER A CA 1
ATOM 3594 C C . SER A 1 457 ? 56.178 -12.233 -16.069 1.00 50.19 457 SER A C 1
ATOM 3596 O O . SER A 1 457 ? 57.052 -11.481 -16.494 1.00 50.19 457 SER A O 1
ATOM 3598 N N . MET A 1 458 ? 56.225 -13.559 -16.241 1.00 48.09 458 MET A N 1
ATOM 3599 C CA . MET A 1 458 ? 57.338 -14.287 -16.858 1.00 48.09 458 MET A CA 1
ATOM 3600 C C . MET A 1 458 ? 57.108 -14.654 -18.331 1.00 48.09 458 MET A C 1
ATOM 3602 O O . MET A 1 458 ? 58.074 -14.706 -19.087 1.00 48.09 458 MET A O 1
ATOM 3606 N N . CYS A 1 459 ? 55.867 -14.916 -18.763 1.00 56.34 459 CYS A N 1
ATOM 3607 C CA . CYS A 1 459 ? 55.587 -15.324 -20.149 1.00 56.34 459 CYS A CA 1
ATOM 3608 C C . CYS A 1 459 ? 54.809 -14.290 -20.969 1.00 56.34 459 CYS A C 1
ATOM 3610 O O . CYS A 1 459 ? 54.716 -14.451 -22.183 1.00 56.34 459 CYS A O 1
ATOM 3612 N N . GLY A 1 460 ? 54.253 -13.245 -20.342 1.00 51.88 460 GLY A N 1
ATOM 3613 C CA . GLY A 1 460 ? 53.525 -12.182 -21.044 1.00 51.88 460 GLY A CA 1
ATOM 3614 C C . GLY A 1 460 ? 52.261 -12.650 -21.779 1.00 51.88 460 GLY A C 1
ATOM 3615 O O . GLY A 1 460 ? 51.688 -11.879 -22.541 1.00 51.88 460 GLY A O 1
ATOM 3616 N N . ILE A 1 461 ? 51.823 -13.899 -21.571 1.00 51.03 461 ILE A N 1
ATOM 3617 C CA . ILE A 1 461 ? 50.583 -14.419 -22.151 1.00 51.03 461 ILE A CA 1
ATOM 3618 C C . ILE A 1 461 ? 49.421 -13.734 -21.436 1.00 51.03 461 ILE A C 1
ATOM 3620 O O . ILE A 1 461 ? 49.239 -13.882 -20.224 1.00 51.03 461 ILE A O 1
ATOM 3624 N N . HIS A 1 462 ? 48.651 -12.972 -22.204 1.00 49.19 462 HIS A N 1
ATOM 3625 C CA . HIS A 1 462 ? 47.458 -12.290 -21.741 1.00 49.19 462 HIS A CA 1
ATOM 3626 C C . HIS A 1 462 ? 46.306 -13.298 -21.626 1.00 49.19 462 HIS A C 1
ATOM 3628 O O . HIS A 1 462 ? 45.996 -14.017 -22.575 1.00 49.19 462 HIS A O 1
ATOM 3634 N N . PHE A 1 463 ? 45.655 -13.328 -20.458 1.00 49.47 463 PHE A N 1
ATOM 3635 C CA . PHE A 1 463 ? 44.406 -14.062 -20.199 1.00 49.47 463 PHE A CA 1
ATOM 3636 C C . PHE A 1 463 ? 43.381 -14.006 -21.358 1.00 49.47 463 PHE A C 1
ATOM 3638 O O . PHE A 1 463 ? 42.813 -15.048 -21.695 1.00 49.47 463 PHE A O 1
ATOM 3645 N N . PRO A 1 464 ? 43.194 -12.840 -22.020 1.00 45.66 464 PRO A N 1
ATOM 3646 C CA . PRO A 1 464 ? 42.348 -12.693 -23.200 1.00 45.66 464 PRO A CA 1
ATOM 3647 C C . PRO A 1 464 ? 42.553 -13.691 -24.350 1.00 45.66 464 PRO A C 1
ATOM 3649 O O . PRO A 1 464 ? 41.571 -14.142 -24.935 1.00 45.66 464 PRO A O 1
ATOM 3652 N N . ASP A 1 465 ? 43.790 -14.080 -24.671 1.00 45.69 465 ASP A N 1
ATOM 3653 C CA . ASP A 1 465 ? 44.079 -14.855 -25.892 1.00 45.69 465 ASP A CA 1
ATOM 3654 C C . ASP A 1 465 ? 43.652 -16.332 -25.792 1.00 45.69 465 ASP A C 1
ATOM 3656 O O . ASP A 1 465 ? 43.616 -17.049 -26.793 1.00 45.69 465 ASP A O 1
ATOM 3660 N N . ARG A 1 466 ? 43.299 -16.804 -24.588 1.00 48.12 466 ARG A N 1
ATOM 3661 C CA . ARG A 1 466 ? 42.768 -18.159 -24.349 1.00 48.12 466 ARG A CA 1
ATOM 3662 C C . ARG A 1 466 ? 41.241 -18.213 -24.266 1.00 48.12 466 ARG A C 1
ATOM 3664 O O . ARG A 1 466 ? 40.677 -19.298 -24.138 1.00 48.12 466 ARG A O 1
ATOM 3671 N N . PHE A 1 467 ? 40.566 -17.070 -24.347 1.00 54.09 467 PHE A N 1
ATOM 3672 C CA . PHE A 1 467 ? 39.130 -16.947 -24.112 1.00 54.09 467 PHE A CA 1
ATOM 3673 C C . PHE A 1 467 ? 38.331 -16.940 -25.430 1.00 54.09 467 PHE A C 1
ATOM 3675 O O . PHE A 1 467 ? 37.711 -15.950 -25.812 1.00 54.09 467 PHE A O 1
ATOM 3682 N N . ASN A 1 468 ? 38.297 -18.082 -26.129 1.00 47.44 468 ASN A N 1
ATOM 3683 C CA . ASN A 1 468 ? 37.380 -18.290 -27.268 1.00 47.44 468 ASN A CA 1
ATOM 3684 C C . ASN A 1 468 ? 35.886 -18.315 -26.848 1.00 47.44 468 ASN A C 1
ATOM 3686 O O . ASN A 1 468 ? 35.009 -18.281 -27.705 1.00 47.44 468 ASN A O 1
ATOM 3690 N N . SER A 1 469 ? 35.587 -18.338 -25.542 1.00 55.16 469 SER A N 1
ATOM 3691 C CA . SER A 1 469 ? 34.261 -18.571 -24.947 1.00 55.16 469 SER A CA 1
ATOM 3692 C C . SER A 1 469 ? 33.447 -17.311 -24.619 1.00 55.16 469 SER A C 1
ATOM 3694 O O . SER A 1 469 ? 32.363 -17.421 -24.052 1.00 55.16 469 SER A O 1
ATOM 3696 N N . SER A 1 470 ? 33.900 -16.103 -24.981 1.00 58.88 470 SER A N 1
ATOM 3697 C CA . SER A 1 470 ? 33.096 -14.886 -24.743 1.00 58.88 470 SER A CA 1
ATOM 3698 C C . SER A 1 470 ? 31.736 -14.936 -25.458 1.00 58.88 470 SER A C 1
ATOM 3700 O O . SER A 1 470 ? 30.740 -14.480 -24.908 1.00 58.88 470 SER A O 1
ATOM 3702 N N . GLN A 1 471 ? 31.661 -15.565 -26.637 1.00 63.41 471 GLN A N 1
ATOM 3703 C CA . GLN A 1 471 ? 30.397 -15.805 -27.343 1.00 63.41 471 GLN A CA 1
ATOM 3704 C C . GLN A 1 471 ? 29.518 -16.864 -26.662 1.00 63.41 471 GLN A C 1
ATOM 3706 O O . GLN A 1 471 ? 28.302 -16.706 -26.647 1.00 63.41 471 GLN A O 1
ATOM 3711 N N . GLU A 1 472 ? 30.109 -17.911 -26.083 1.00 67.06 472 GLU A N 1
ATOM 3712 C CA . GLU A 1 472 ? 29.379 -18.967 -25.363 1.00 67.06 472 GLU A CA 1
ATOM 3713 C C . GLU A 1 472 ? 28.783 -18.437 -24.054 1.00 67.06 472 GLU A C 1
ATOM 3715 O O . GLU A 1 472 ? 27.606 -18.658 -23.786 1.00 67.06 472 GLU A O 1
ATOM 3720 N N . ILE A 1 473 ? 29.551 -17.645 -23.297 1.00 66.06 473 ILE A N 1
ATOM 3721 C CA . ILE A 1 473 ? 29.069 -16.925 -22.107 1.00 66.06 473 ILE A CA 1
ATOM 3722 C C . ILE A 1 473 ? 27.912 -16.004 -22.480 1.00 66.06 473 ILE A C 1
ATOM 3724 O O . ILE A 1 473 ? 26.856 -16.053 -21.856 1.00 66.06 473 ILE A O 1
ATOM 3728 N N . MET A 1 474 ? 28.095 -15.178 -23.515 1.00 66.12 474 MET A N 1
ATOM 3729 C CA . MET A 1 474 ? 27.058 -14.256 -23.976 1.00 66.12 474 MET A CA 1
ATOM 3730 C C . MET A 1 474 ? 25.804 -14.991 -24.456 1.00 66.12 474 MET A C 1
ATOM 3732 O O . MET A 1 474 ? 24.707 -14.476 -24.277 1.00 66.12 474 MET A O 1
ATOM 3736 N N . MET A 1 475 ? 25.944 -16.180 -25.045 1.00 71.19 475 MET A N 1
ATOM 3737 C CA . MET A 1 475 ? 24.828 -16.998 -25.518 1.00 71.19 475 MET A CA 1
ATOM 3738 C C . MET A 1 475 ? 24.052 -17.653 -24.371 1.00 71.19 475 MET A C 1
ATOM 3740 O O . MET A 1 475 ? 22.834 -17.512 -24.343 1.00 71.19 475 MET A O 1
ATOM 3744 N N . GLU A 1 476 ? 24.723 -18.301 -23.414 1.00 71.69 476 GLU A N 1
ATOM 3745 C CA . GLU A 1 476 ? 24.066 -18.891 -22.232 1.00 71.69 476 GLU A CA 1
ATOM 3746 C C . GLU A 1 476 ? 23.362 -17.821 -21.398 1.00 71.69 476 GLU A C 1
ATOM 3748 O O . GLU A 1 476 ? 22.221 -17.985 -20.974 1.00 71.69 476 GLU A O 1
ATOM 3753 N N . VAL A 1 477 ? 24.014 -16.677 -21.214 1.00 69.88 477 VAL A N 1
ATOM 3754 C CA . VAL A 1 477 ? 23.413 -15.542 -20.518 1.00 69.88 477 VAL A CA 1
ATOM 3755 C C . VAL A 1 477 ? 22.223 -15.028 -21.290 1.00 69.88 477 VAL A C 1
ATOM 3757 O O . VAL A 1 477 ? 21.173 -14.814 -20.697 1.00 69.88 477 VAL A O 1
ATOM 3760 N N . LYS A 1 478 ? 22.383 -14.777 -22.593 1.00 71.06 478 LYS A N 1
ATOM 3761 C CA . LYS A 1 478 ? 21.291 -14.259 -23.405 1.00 71.06 478 LYS A CA 1
ATOM 3762 C C . LYS A 1 478 ? 20.105 -15.212 -23.352 1.00 71.06 478 LYS A C 1
ATOM 3764 O O . LYS A 1 478 ? 18.996 -14.730 -23.227 1.00 71.06 478 LYS A O 1
ATOM 3769 N N . GLN A 1 479 ? 20.334 -16.521 -23.350 1.00 77.75 479 GLN A N 1
ATOM 3770 C CA . GLN A 1 479 ? 19.278 -17.508 -23.173 1.00 77.75 479 GLN A CA 1
ATOM 3771 C C . GLN A 1 479 ? 18.565 -17.356 -21.819 1.00 77.75 479 GLN A C 1
ATOM 3773 O O . GLN A 1 479 ? 17.342 -17.257 -21.792 1.00 77.75 479 GLN A O 1
ATOM 3778 N N . VAL A 1 480 ? 19.299 -17.277 -20.703 1.00 73.62 480 VAL A N 1
ATOM 3779 C CA . VAL A 1 480 ? 18.690 -17.079 -19.372 1.00 73.62 480 VAL A CA 1
ATOM 3780 C C . VAL A 1 480 ? 17.942 -15.743 -19.291 1.00 73.62 480 VAL A C 1
ATOM 3782 O O . VAL A 1 480 ? 16.847 -15.675 -18.730 1.00 73.62 480 VAL A O 1
ATOM 3785 N N . LEU A 1 481 ? 18.505 -14.679 -19.868 1.00 73.44 481 LEU A N 1
ATOM 3786 C CA . LEU A 1 481 ? 17.868 -13.368 -19.930 1.00 73.44 481 LEU A CA 1
ATOM 3787 C C . LEU A 1 481 ? 16.650 -13.373 -20.861 1.00 73.44 481 LEU A C 1
ATOM 3789 O O . LEU A 1 481 ? 15.660 -12.776 -20.486 1.00 73.44 481 LEU A O 1
ATOM 3793 N N . ASP A 1 482 ? 16.663 -14.054 -22.006 1.00 74.44 482 ASP A N 1
ATOM 3794 C CA . ASP A 1 482 ? 15.508 -14.198 -22.911 1.00 74.44 482 ASP A CA 1
ATOM 3795 C C . ASP A 1 482 ? 14.350 -14.949 -22.210 1.00 74.44 482 ASP A C 1
ATOM 3797 O O . ASP A 1 482 ? 13.180 -14.672 -22.465 1.00 74.44 482 ASP A O 1
ATOM 3801 N N . GLU A 1 483 ? 14.653 -15.875 -21.291 1.00 75.69 483 GLU A N 1
ATOM 3802 C CA . GLU A 1 483 ? 13.647 -16.589 -20.488 1.00 75.69 483 GLU A CA 1
ATOM 3803 C C . GLU A 1 483 ? 13.000 -15.711 -19.396 1.00 75.69 483 GLU A C 1
ATOM 3805 O O . GLU A 1 483 ? 11.849 -15.944 -19.022 1.00 75.69 483 GLU A O 1
ATOM 3810 N N . HIS A 1 484 ? 13.714 -14.702 -18.880 1.00 66.75 484 HIS A N 1
ATOM 3811 C CA . HIS A 1 484 ? 13.263 -13.853 -17.759 1.00 66.75 484 HIS A CA 1
ATOM 3812 C C . HIS A 1 484 ? 12.904 -12.417 -18.175 1.00 66.75 484 HIS A C 1
ATOM 3814 O O . HIS A 1 484 ? 12.183 -11.714 -17.462 1.00 66.75 484 HIS A O 1
ATOM 3820 N N . ILE A 1 485 ? 13.404 -11.968 -19.323 1.00 65.62 485 ILE A N 1
ATOM 3821 C CA . ILE A 1 485 ? 13.228 -10.641 -19.892 1.00 65.62 485 ILE A CA 1
ATOM 3822 C C . ILE A 1 485 ? 12.495 -10.782 -21.213 1.00 65.62 485 ILE A C 1
ATOM 3824 O O . ILE A 1 485 ? 12.963 -11.436 -22.137 1.00 65.62 485 ILE A O 1
ATOM 3828 N N . MET A 1 486 ? 11.378 -10.068 -21.331 1.00 54.41 486 MET A N 1
ATOM 3829 C CA . MET A 1 486 ? 10.759 -9.784 -22.622 1.00 54.41 486 MET A CA 1
ATOM 3830 C C . MET A 1 486 ? 11.704 -8.850 -23.393 1.00 54.41 486 MET A C 1
ATOM 3832 O O . MET A 1 486 ? 11.599 -7.624 -23.301 1.00 54.41 486 MET A O 1
ATOM 3836 N N . LEU A 1 487 ? 12.719 -9.418 -24.044 1.00 44.56 487 LEU A N 1
ATOM 3837 C CA . LEU A 1 487 ? 13.653 -8.678 -24.882 1.00 44.56 487 LEU A CA 1
ATOM 3838 C C . LEU A 1 487 ? 12.921 -8.288 -26.173 1.00 44.56 487 LEU A C 1
ATOM 3840 O O . LEU A 1 487 ? 12.705 -9.118 -27.052 1.00 44.56 487 LEU A O 1
ATOM 3844 N N . GLU A 1 488 ? 12.481 -7.027 -26.230 1.00 38.22 488 GLU A N 1
ATOM 3845 C CA . GLU A 1 488 ? 11.996 -6.356 -27.449 1.00 38.22 488 GLU A CA 1
ATOM 3846 C C . GLU A 1 488 ? 13.140 -5.988 -28.399 1.00 38.22 488 GLU A C 1
ATOM 3848 O O . GLU A 1 488 ? 14.157 -5.423 -27.918 1.00 38.22 488 GLU A O 1
#

pLDDT: mean 81.21, std 18.64, range [29.47, 98.06]

Foldseek 3Di:
DDDDDDPDDDDDPDPPDDDQDPVQVDPPAPAWAAELVGDIGRHHLVLLLVQFVQSVVVVVDPVCVVVNPDHHYDHHHPVLVSQSVCQSDPDDRDDDDDPVSLLSNLVSCVVRVRVSSVVVSLVVLLDCVQLVALVSLLLQLLSCLQVVVVVSVVSSLLSVLVDQCLPPVCPVSLPSFFQLSNLSSPCCNVPVPDDSLNLAPDDPPPPPDVCPPPDPQPPVQVDPPAQAWEAELVGDIGRHHLVLQVVQFVQSVVQQVPFDPDDDDDDHGYHYDDHHPLLVSQLVLQSDPDDRPCPDPDDPVSLLVNLVVCVVRVRVSSNVVSLVVCLDPVNLQVQLLLQLLSCVLVVVVVSNLQSLLLLLLDQPSSDRHPNSRPRGGSVNNSVSNVLNVVLLVQQLVLLVVDDDDDLDPDPPDPDDDPVVVVVCSVVVSNVVSNVCSNPVDDDLVNVLVSQPDSQDPPPRDTPVVPCPCSVVSVVSSVVSSVVRHPDD

InterPro domains:
  IPR000210 BTB/POZ domain [PF00651] (29-125)
  IPR000210 BTB/POZ domain [PS50097] (29-89)
  IPR000210 BTB/POZ domain [SM00225] (29-129)
  IPR011333 SKP1/BTB/POZ domain superfamily [G3DSA:3.30.710.10] (25-162)
  IPR011333 SKP1/BTB/POZ domain superfamily [SSF54695] (29-126)

Sequence (488 aa):
MDPIADDSSMPTPAPNTFIVPPIFQNPEADILIKSSDNVEFRVWKPMLVEGSVVFKDMFAHPQSSEIAAGPVPWPEPAKVIDRLLTFIYPIVKPALDSLDEVFTIIRAADKWQIDVAVSYLKDVLVSKRFSSSSDDAFRIYAFACEMHFLDVQDEVAGTASEWDPFDSALREELSHMMALDVLRLTKLQLYPRTAFDEHFDDESESTAPDTIQPNAVSLVFQAHDADMAIVSSDGIEFRVFKLYISGSSTILRDKILQLPSYLAGSSLPTLSLTLPSAILETLLYYIYPVPKPYSSAMSLEHVMTCARAAAAFDIGVALQAFRQELVMPVRLRSYPLRIYGFARSMGFEEEASRAKSRAILRDPLEHRKRSDFKELTAHDLVVLRDSHSALMNNLEAALGRLHYPLLYECQHDEDPDPSRRATFGATLIPAMCLAMTDTALFSTADLFHLFGEQSCSMCGIHFPDRFNSSQEIMMEVKQVLDEHIMLE

Organism: Calocera viscosa (strain TUFC12733) (NCBI:txid1330018)